Protein AF-A0A0N4WS20-F1 (afdb_monomer_lite)

pLDDT: mean 73.24, std 21.97, range [23.92, 96.31]

Structure (mmCIF, N/CA/C/O backbone):
data_AF-A0A0N4WS20-F1
#
_entry.id   AF-A0A0N4WS20-F1
#
loop_
_atom_site.group_PDB
_atom_site.id
_atom_site.type_symbol
_atom_site.label_atom_id
_atom_site.label_alt_id
_atom_site.label_comp_id
_atom_site.label_asym_id
_atom_site.label_entity_id
_atom_site.label_seq_id
_atom_site.pdbx_PDB_ins_code
_atom_site.Cartn_x
_atom_site.Cartn_y
_atom_site.Cartn_z
_atom_site.occupancy
_atom_site.B_iso_or_equiv
_atom_site.auth_seq_id
_atom_site.auth_comp_id
_atom_site.auth_asym_id
_atom_site.auth_atom_id
_atom_site.pdbx_PDB_model_num
ATOM 1 N N . MET A 1 1 ? 19.789 -35.373 -38.379 1.00 38.25 1 MET A N 1
ATOM 2 C CA . MET A 1 1 ? 19.058 -36.657 -38.327 1.00 38.25 1 MET A CA 1
ATOM 3 C C . MET A 1 1 ? 20.024 -37.765 -37.942 1.00 38.25 1 MET A C 1
ATOM 5 O O . MET A 1 1 ? 20.829 -38.121 -38.782 1.00 38.25 1 MET A O 1
ATOM 9 N N . VAL A 1 2 ? 19.951 -38.263 -36.707 1.00 24.88 2 VAL A N 1
ATOM 10 C CA . VAL A 1 2 ? 19.906 -39.689 -36.309 1.00 24.88 2 VAL A CA 1
ATOM 11 C C . VAL A 1 2 ? 19.306 -39.638 -34.902 1.00 24.88 2 VAL A C 1
ATOM 13 O O . VAL A 1 2 ? 19.795 -38.874 -34.073 1.00 24.88 2 VAL A O 1
ATOM 16 N N . GLY A 1 3 ? 18.206 -40.347 -34.656 1.00 26.19 3 GLY A N 1
ATOM 17 C CA . GLY A 1 3 ? 17.557 -40.384 -33.344 1.00 26.19 3 GLY A CA 1
ATOM 18 C C . GLY A 1 3 ? 17.841 -41.704 -32.637 1.00 26.19 3 GLY A C 1
ATOM 19 O O . GLY A 1 3 ? 17.814 -42.750 -33.279 1.00 26.19 3 GLY A O 1
ATOM 20 N N . ILE A 1 4 ? 18.078 -41.654 -31.327 1.00 24.42 4 ILE A N 1
ATOM 21 C CA . ILE A 1 4 ? 18.057 -42.823 -30.440 1.00 24.42 4 ILE A CA 1
ATOM 22 C C . ILE A 1 4 ? 17.282 -42.415 -29.186 1.00 24.42 4 ILE A C 1
ATOM 24 O O . ILE A 1 4 ? 17.625 -41.427 -28.542 1.00 24.42 4 ILE A O 1
ATOM 28 N N . SER A 1 5 ? 16.231 -43.166 -28.858 1.00 28.58 5 SER A N 1
ATOM 29 C CA . SER A 1 5 ? 15.348 -42.910 -27.716 1.00 28.58 5 SER A CA 1
ATOM 30 C C . SER A 1 5 ? 15.081 -44.198 -26.934 1.00 28.58 5 SER A C 1
ATOM 32 O O . SER A 1 5 ? 14.286 -45.027 -27.370 1.00 28.58 5 SER A O 1
ATOM 34 N N . VAL A 1 6 ? 15.726 -44.342 -25.775 1.00 29.81 6 VAL A N 1
ATOM 35 C CA . VAL A 1 6 ? 15.410 -45.285 -24.682 1.00 29.81 6 VAL A CA 1
ATOM 36 C C . VAL A 1 6 ? 15.977 -44.641 -23.404 1.00 29.81 6 VAL A C 1
ATOM 38 O O . VAL A 1 6 ? 17.094 -44.139 -23.454 1.00 29.81 6 VAL A O 1
ATOM 41 N N . GLY A 1 7 ? 15.316 -44.576 -22.249 1.00 24.58 7 GLY A N 1
ATOM 42 C CA . GLY A 1 7 ? 13.953 -44.960 -21.876 1.00 24.58 7 GLY A CA 1
ATOM 43 C C . GLY A 1 7 ? 13.550 -44.229 -20.580 1.00 24.58 7 GLY A C 1
ATOM 44 O O . GLY A 1 7 ? 14.371 -43.556 -19.960 1.00 24.58 7 GLY A O 1
ATOM 45 N N . SER A 1 8 ? 12.280 -44.315 -20.197 1.00 32.41 8 SER A N 1
ATOM 46 C CA . SER A 1 8 ? 11.666 -43.513 -19.129 1.00 32.41 8 SER A CA 1
ATOM 47 C C . SER A 1 8 ? 12.147 -43.840 -17.708 1.00 32.41 8 SER A C 1
ATOM 49 O O . SER A 1 8 ? 12.000 -44.974 -17.258 1.00 32.41 8 SER A O 1
ATOM 51 N N . HIS A 1 9 ? 12.547 -42.810 -16.958 1.00 27.16 9 HIS A N 1
ATOM 52 C CA . HIS A 1 9 ? 12.372 -42.756 -15.504 1.00 27.16 9 HIS A CA 1
ATOM 53 C C . HIS A 1 9 ? 11.698 -41.432 -15.130 1.00 27.16 9 HIS A C 1
ATOM 55 O O . HIS A 1 9 ? 12.204 -40.353 -15.436 1.00 27.16 9 HIS A O 1
ATOM 61 N N . GLU A 1 10 ? 10.532 -41.526 -14.498 1.00 30.84 10 GLU A N 1
ATOM 62 C CA . GLU A 1 10 ? 9.753 -40.382 -14.021 1.00 30.84 10 GLU A CA 1
ATOM 63 C C . GLU A 1 10 ? 10.404 -39.756 -12.773 1.00 30.84 10 GLU A C 1
ATOM 65 O O . GLU A 1 10 ? 10.998 -40.463 -11.959 1.00 30.84 10 GLU A O 1
ATOM 70 N N . GLY A 1 11 ? 10.254 -38.437 -12.586 1.00 34.50 11 GLY A N 1
ATOM 71 C CA . GLY A 1 11 ? 10.505 -37.788 -11.288 1.00 34.50 11 GLY A CA 1
ATOM 72 C C . GLY A 1 11 ? 11.688 -36.816 -11.172 1.00 34.50 11 GLY A C 1
ATOM 73 O O . GLY A 1 11 ? 11.999 -36.406 -10.056 1.00 34.50 11 GLY A O 1
ATOM 74 N N . VAL A 1 12 ? 12.331 -36.394 -12.268 1.00 30.30 12 VAL A N 1
ATOM 75 C CA . VAL A 1 12 ? 13.347 -35.318 -12.241 1.00 30.30 12 VAL A CA 1
ATOM 76 C C . VAL A 1 12 ? 12.816 -34.077 -12.971 1.00 30.30 12 VAL A C 1
ATOM 78 O O . VAL A 1 12 ? 12.386 -34.209 -14.116 1.00 30.30 12 VAL A O 1
ATOM 81 N N . PRO A 1 13 ? 12.856 -32.866 -12.376 1.00 30.58 13 PRO A N 1
ATOM 82 C CA . PRO A 1 13 ? 12.522 -31.635 -13.087 1.00 30.58 13 PRO A CA 1
ATOM 83 C C . PRO A 1 13 ? 13.637 -31.297 -14.085 1.00 30.58 13 PRO A C 1
ATOM 85 O O . PRO A 1 13 ? 14.606 -30.607 -13.765 1.00 30.58 13 PRO A O 1
ATOM 88 N N . THR A 1 14 ? 13.515 -31.802 -15.309 1.00 30.72 14 THR A N 1
ATOM 89 C CA . THR A 1 14 ? 14.422 -31.480 -16.414 1.00 30.72 14 THR A CA 1
ATOM 90 C C . THR A 1 14 ? 14.188 -30.048 -16.888 1.00 30.72 14 THR A C 1
ATOM 92 O O . THR A 1 14 ? 13.294 -29.789 -17.692 1.00 30.72 14 THR A O 1
ATOM 95 N N . LEU A 1 15 ? 15.021 -29.112 -16.415 1.00 40.31 15 LEU A N 1
ATOM 96 C CA . LEU A 1 15 ? 15.215 -27.836 -17.103 1.00 40.31 15 LEU A CA 1
ATOM 97 C C . LEU A 1 15 ? 15.806 -28.125 -18.490 1.00 40.31 15 LEU A C 1
ATOM 99 O O . LEU A 1 15 ? 16.997 -28.417 -18.607 1.00 40.31 15 LEU A O 1
ATOM 103 N N . GLU A 1 16 ? 15.007 -27.972 -19.546 1.00 34.22 16 GLU A N 1
ATOM 104 C CA . GLU A 1 16 ? 15.531 -27.803 -20.905 1.00 34.22 16 GLU A CA 1
ATOM 105 C C . GLU A 1 16 ? 16.150 -26.402 -21.064 1.00 34.22 16 GLU A C 1
ATOM 107 O O . GLU A 1 16 ? 15.658 -25.544 -21.798 1.00 34.22 16 GLU A O 1
ATOM 112 N N . LEU A 1 17 ? 17.270 -26.173 -20.371 1.00 46.91 17 LEU A N 1
ATOM 113 C CA . LEU A 1 17 ? 18.228 -25.136 -20.745 1.00 46.91 17 LEU A CA 1
ATOM 114 C C . LEU A 1 17 ? 18.746 -25.488 -22.140 1.00 46.91 17 LEU A C 1
ATOM 116 O O . LEU A 1 17 ? 19.526 -26.431 -22.304 1.00 46.91 17 LEU A O 1
ATOM 120 N N . LYS A 1 18 ? 18.304 -24.755 -23.166 1.00 48.56 18 LYS A N 1
ATOM 121 C CA . LYS A 1 18 ? 18.803 -24.975 -24.526 1.00 48.56 18 LYS A CA 1
ATOM 122 C C . LYS A 1 18 ? 20.292 -24.653 -24.519 1.00 48.56 18 LYS A C 1
ATOM 124 O O . LYS A 1 18 ? 20.705 -23.662 -23.930 1.00 48.56 18 LYS A O 1
ATOM 129 N N . TYR A 1 19 ? 21.114 -25.450 -25.202 1.00 40.75 19 TYR A N 1
ATOM 130 C CA . TYR A 1 19 ? 22.581 -25.294 -25.184 1.00 40.75 19 TYR A CA 1
ATOM 131 C C . TYR A 1 19 ? 23.067 -23.857 -25.491 1.00 40.75 19 TYR A C 1
ATOM 133 O O . TYR A 1 19 ? 24.086 -23.422 -24.962 1.00 40.75 19 TYR A O 1
ATOM 141 N N . ALA A 1 20 ? 22.314 -23.082 -26.281 1.00 41.94 20 ALA A N 1
ATOM 142 C CA . ALA A 1 20 ? 22.590 -21.667 -26.550 1.00 41.94 20 ALA A CA 1
ATOM 143 C C . ALA A 1 20 ? 22.478 -20.742 -25.314 1.00 41.94 20 ALA A C 1
ATOM 145 O O . ALA A 1 20 ? 23.129 -19.697 -25.275 1.00 41.94 20 ALA A O 1
ATOM 146 N N . ASP A 1 21 ? 21.672 -21.102 -24.312 1.00 47.16 21 ASP A N 1
ATOM 147 C CA . ASP A 1 21 ? 21.506 -20.396 -23.027 1.00 47.16 21 ASP A CA 1
ATOM 148 C C . ASP A 1 21 ? 22.698 -20.610 -22.085 1.00 47.16 21 ASP A C 1
ATOM 150 O O . ASP A 1 21 ? 22.936 -19.799 -21.195 1.00 47.16 21 ASP A O 1
ATOM 154 N N . VAL A 1 22 ? 23.494 -21.655 -22.332 1.00 47.50 22 VAL A N 1
ATOM 155 C CA . VAL A 1 22 ? 24.714 -21.980 -21.578 1.00 47.50 22 VAL A CA 1
ATOM 156 C C . VAL A 1 22 ? 25.962 -21.318 -22.187 1.00 47.50 22 VAL A C 1
ATOM 158 O O . VAL A 1 22 ? 26.940 -21.084 -21.482 1.00 47.50 22 VAL A O 1
ATOM 161 N N . LEU A 1 23 ? 25.942 -20.989 -23.486 1.00 47.75 23 LEU A N 1
ATOM 162 C CA . LEU A 1 23 ? 27.118 -20.502 -24.229 1.00 47.75 23 LEU A CA 1
ATOM 163 C C . LEU A 1 23 ? 27.435 -19.006 -24.053 1.00 47.75 23 LEU A C 1
ATOM 165 O O . LEU A 1 23 ? 28.566 -18.602 -24.310 1.00 47.75 23 LEU A O 1
ATOM 169 N N . ILE A 1 24 ? 26.474 -18.182 -23.627 1.00 58.72 24 ILE A N 1
ATOM 170 C CA . ILE A 1 24 ? 26.682 -16.744 -23.392 1.00 58.72 24 ILE A CA 1
ATOM 171 C C . ILE A 1 24 ? 26.635 -16.496 -21.886 1.00 58.72 24 ILE A C 1
ATOM 173 O O . ILE A 1 24 ? 25.563 -16.436 -21.286 1.00 58.72 24 ILE A O 1
ATOM 177 N N . SER A 1 25 ? 27.807 -16.357 -21.269 1.00 71.00 25 SER A N 1
ATOM 178 C CA . SER A 1 25 ? 27.919 -16.081 -19.839 1.00 71.00 25 SER A CA 1
ATOM 179 C C . SER A 1 25 ? 27.576 -14.624 -19.508 1.00 71.00 25 SER A C 1
ATOM 181 O O . SER A 1 25 ? 27.662 -13.719 -20.346 1.00 71.00 25 SER A O 1
ATOM 183 N N . GLY A 1 26 ? 27.270 -14.363 -18.233 1.00 72.69 26 GLY A N 1
ATOM 184 C CA . GLY A 1 26 ? 27.059 -12.997 -17.747 1.00 72.69 26 GLY A CA 1
ATOM 185 C C . GLY A 1 26 ? 28.274 -12.080 -17.956 1.00 72.69 26 GLY A C 1
ATOM 186 O O . GLY A 1 26 ? 28.104 -10.869 -18.090 1.00 72.69 26 GLY A O 1
ATOM 187 N N . SER A 1 27 ? 29.495 -12.630 -18.033 1.00 79.75 27 SER A N 1
ATOM 188 C CA . SER A 1 27 ? 30.703 -11.852 -18.336 1.00 79.75 27 SER A CA 1
ATOM 189 C C . SER A 1 27 ? 30.750 -11.383 -19.790 1.00 79.75 27 SER A C 1
ATOM 191 O O . SER A 1 27 ? 31.113 -10.236 -20.021 1.00 79.75 27 SER A O 1
ATOM 193 N N . THR A 1 28 ? 30.327 -12.206 -20.756 1.00 83.44 28 THR A N 1
ATOM 194 C CA . THR A 1 28 ? 30.257 -11.802 -22.172 1.00 83.44 28 THR A CA 1
ATOM 195 C C . THR A 1 28 ? 29.242 -10.679 -22.376 1.00 83.44 28 THR A C 1
ATOM 197 O O . THR A 1 28 ? 29.550 -9.690 -23.032 1.00 83.44 28 THR A O 1
ATOM 200 N N . LEU A 1 29 ? 28.062 -10.771 -21.751 1.00 85.88 29 LEU A N 1
ATOM 201 C CA . LEU A 1 29 ? 27.061 -9.695 -21.802 1.00 85.88 29 LEU A CA 1
ATOM 202 C C . LEU A 1 29 ? 27.553 -8.418 -21.110 1.00 85.88 29 LEU A C 1
ATOM 204 O O . LEU A 1 29 ? 27.358 -7.329 -21.640 1.00 85.88 29 LEU A O 1
ATOM 208 N N . THR A 1 30 ? 28.252 -8.546 -19.975 1.00 85.69 30 THR A N 1
ATOM 209 C CA . THR A 1 30 ? 28.906 -7.401 -19.319 1.00 85.69 30 THR A CA 1
ATOM 210 C C . THR A 1 30 ? 29.901 -6.729 -20.263 1.00 85.69 30 THR A C 1
ATOM 212 O O . THR A 1 30 ? 29.850 -5.516 -20.411 1.00 85.69 30 THR A O 1
ATOM 215 N N . GLN A 1 31 ? 30.761 -7.506 -20.928 1.00 86.31 31 GLN A N 1
ATOM 216 C CA . GLN A 1 31 ? 31.785 -6.991 -21.835 1.00 86.31 31 GLN A CA 1
ATOM 217 C C . GLN A 1 31 ? 31.180 -6.322 -23.078 1.00 86.31 31 GLN A C 1
ATOM 219 O O . GLN A 1 31 ? 31.711 -5.317 -23.538 1.00 86.31 31 GLN A O 1
ATOM 224 N N . ILE A 1 32 ? 30.065 -6.830 -23.614 1.00 85.75 32 ILE A N 1
ATOM 225 C CA . ILE A 1 32 ? 29.346 -6.151 -24.703 1.00 85.75 32 ILE A CA 1
ATOM 226 C C . ILE A 1 32 ? 28.851 -4.784 -24.217 1.00 85.75 32 ILE A C 1
ATOM 228 O O . ILE A 1 32 ? 29.225 -3.770 -24.801 1.00 85.75 32 ILE A O 1
ATOM 232 N N . LEU A 1 33 ? 28.102 -4.734 -23.107 1.00 86.56 33 LEU A N 1
ATOM 233 C CA . LEU A 1 33 ? 27.583 -3.467 -22.579 1.00 86.56 33 LEU A CA 1
ATOM 234 C C . LEU A 1 33 ? 28.698 -2.485 -22.179 1.00 86.56 33 LEU A C 1
ATOM 236 O O . LEU A 1 33 ? 28.548 -1.284 -22.378 1.00 86.56 33 LEU A O 1
ATOM 240 N N . GLU A 1 34 ? 29.821 -2.976 -21.658 1.00 86.50 34 GLU A N 1
ATOM 241 C CA . GLU A 1 34 ? 30.997 -2.170 -21.310 1.00 86.50 34 GLU A CA 1
ATOM 242 C C . GLU A 1 34 ? 31.633 -1.480 -22.523 1.00 86.50 34 GLU A C 1
ATOM 244 O O . GLU A 1 34 ? 32.141 -0.373 -22.381 1.00 86.50 34 GLU A O 1
ATOM 249 N N . ASN A 1 35 ? 31.557 -2.082 -23.713 1.00 84.44 35 ASN A N 1
ATOM 250 C CA . ASN A 1 35 ? 32.101 -1.501 -24.943 1.00 84.44 35 ASN A CA 1
ATOM 251 C C . ASN A 1 35 ? 31.076 -0.686 -25.754 1.00 84.44 35 ASN A C 1
ATOM 253 O O . ASN A 1 35 ? 31.483 0.095 -26.611 1.00 84.44 35 ASN A O 1
ATOM 257 N N . THR A 1 36 ? 29.767 -0.847 -25.509 1.00 83.00 36 THR A N 1
ATOM 258 C CA . THR A 1 36 ? 28.707 -0.151 -26.271 1.00 83.00 36 THR A CA 1
ATOM 259 C C . THR A 1 36 ? 27.981 0.948 -25.499 1.00 83.00 36 THR A C 1
ATOM 261 O O . THR A 1 36 ? 27.440 1.852 -26.128 1.00 83.00 36 THR A O 1
ATOM 264 N N . VAL A 1 37 ? 27.892 0.861 -24.165 1.00 80.12 37 VAL A N 1
ATOM 265 C CA . VAL A 1 37 ? 27.112 1.811 -23.351 1.00 80.12 37 VAL A CA 1
ATOM 266 C C . VAL A 1 37 ? 27.878 3.100 -23.026 1.00 80.12 37 VAL A C 1
ATOM 268 O O . VAL A 1 37 ? 27.270 4.146 -23.239 1.00 80.12 37 VAL A O 1
ATOM 271 N N . PRO A 1 38 ? 29.134 3.087 -22.520 1.00 80.81 38 PRO A N 1
ATOM 272 C CA . PRO A 1 38 ? 29.803 4.286 -21.995 1.00 80.81 38 PRO A CA 1
ATOM 273 C C . PRO A 1 38 ? 29.983 5.443 -22.988 1.00 80.81 38 PRO A C 1
ATOM 275 O O . PRO A 1 38 ? 29.922 5.252 -24.200 1.00 80.81 38 PRO A O 1
ATOM 278 N N . GLN A 1 39 ? 30.250 6.652 -22.482 1.00 71.69 39 GLN A N 1
ATOM 279 C CA . GLN A 1 39 ? 30.560 7.827 -23.318 1.00 71.69 39 GLN A CA 1
ATOM 280 C C . GLN A 1 39 ? 31.809 7.632 -24.187 1.00 71.69 39 GLN A C 1
ATOM 282 O O . GLN A 1 39 ? 31.891 8.185 -25.280 1.00 71.69 39 GLN A O 1
ATOM 287 N N . GLU A 1 40 ? 32.756 6.829 -23.711 1.00 69.44 40 GLU A N 1
ATOM 288 C CA . GLU A 1 40 ? 34.014 6.495 -24.375 1.00 69.44 40 GLU A CA 1
ATOM 289 C C . GLU A 1 40 ? 33.867 5.375 -25.425 1.00 69.44 40 GLU A C 1
ATOM 291 O O . GLU A 1 40 ? 34.844 5.031 -26.095 1.00 69.44 40 GLU A O 1
ATOM 296 N N . ALA A 1 41 ? 32.666 4.800 -25.586 1.00 63.94 41 ALA A N 1
ATOM 297 C CA . ALA A 1 41 ? 32.373 3.828 -26.637 1.00 63.94 41 ALA A CA 1
ATOM 298 C C . ALA A 1 41 ? 32.609 4.439 -28.031 1.00 63.94 41 ALA A C 1
ATOM 300 O O . ALA A 1 41 ? 32.331 5.615 -28.270 1.00 63.94 41 ALA A O 1
ATOM 301 N N . SER A 1 42 ? 33.131 3.636 -28.964 1.00 54.88 42 SER A N 1
ATOM 302 C CA . SER A 1 42 ? 33.729 4.119 -30.218 1.00 54.88 42 SER A CA 1
ATOM 303 C C . SER A 1 42 ? 32.834 5.093 -31.000 1.00 54.88 42 SER A C 1
ATOM 305 O O . SER A 1 42 ? 31.781 4.704 -31.509 1.00 54.88 42 SER A O 1
ATOM 307 N N . SER A 1 43 ? 33.308 6.326 -31.192 1.00 52.56 43 SER A N 1
ATOM 308 C CA . SER A 1 43 ? 32.625 7.427 -31.893 1.00 52.56 43 SER A CA 1
ATOM 309 C C . SER A 1 43 ? 32.568 7.286 -33.426 1.00 52.56 43 SER A C 1
ATOM 311 O O . SER A 1 43 ? 32.426 8.272 -34.146 1.00 52.56 43 SER A O 1
ATOM 313 N N . ILE A 1 44 ? 32.688 6.065 -33.949 1.00 58.81 44 ILE A N 1
ATOM 314 C CA . ILE A 1 44 ? 32.636 5.788 -35.386 1.00 58.81 44 ILE A CA 1
ATOM 315 C C . ILE A 1 44 ? 31.164 5.736 -35.804 1.00 58.81 44 ILE A C 1
ATOM 317 O O . ILE A 1 44 ? 30.496 4.726 -35.591 1.00 58.81 44 ILE A O 1
ATOM 321 N N . GLU A 1 45 ? 30.668 6.809 -36.425 1.00 56.66 45 GLU A N 1
ATOM 322 C CA . GLU A 1 45 ? 29.267 6.941 -36.870 1.00 56.66 45 GLU A CA 1
ATOM 323 C C . GLU A 1 45 ? 28.796 5.748 -37.723 1.00 56.66 45 GLU A C 1
ATOM 325 O O . GLU A 1 45 ? 27.673 5.275 -37.561 1.00 56.66 45 GLU A O 1
ATOM 330 N N . VAL A 1 46 ? 29.687 5.186 -38.549 1.00 59.09 46 VAL A N 1
ATOM 331 C CA . VAL A 1 46 ? 29.438 4.013 -39.413 1.00 59.09 46 VAL A CA 1
ATOM 332 C C . VAL A 1 46 ? 29.106 2.734 -38.623 1.00 59.09 46 VAL A C 1
ATOM 334 O O . VAL A 1 46 ? 28.456 1.838 -39.150 1.00 59.09 46 VAL A O 1
ATOM 337 N N . LEU A 1 47 ? 29.519 2.632 -37.354 1.00 63.59 47 LEU A N 1
ATOM 338 C CA . LEU A 1 47 ? 29.197 1.496 -36.480 1.00 63.59 47 LEU A CA 1
ATOM 339 C C . LEU A 1 47 ? 27.976 1.752 -35.585 1.00 63.59 47 LEU A C 1
ATOM 341 O O . LEU A 1 47 ? 27.614 0.875 -34.806 1.00 63.59 47 LEU A O 1
ATOM 345 N N . SER A 1 48 ? 27.328 2.918 -35.669 1.00 66.56 48 SER A N 1
ATOM 346 C CA . SER A 1 48 ? 26.196 3.264 -34.795 1.00 66.56 48 SER A CA 1
ATOM 347 C C . SER A 1 48 ? 25.001 2.313 -34.949 1.00 66.56 48 SER A C 1
ATOM 349 O O . SER A 1 48 ? 24.434 1.896 -33.940 1.00 66.56 48 SER A O 1
ATOM 351 N N . GLU A 1 49 ? 24.669 1.899 -36.175 1.00 70.19 49 GLU A N 1
ATOM 352 C CA . GLU A 1 49 ? 23.599 0.930 -36.457 1.00 70.19 49 GLU A CA 1
ATOM 353 C C . GLU A 1 49 ? 23.944 -0.470 -35.923 1.00 70.19 49 GLU A C 1
ATOM 355 O O . GLU A 1 49 ? 23.158 -1.067 -35.190 1.00 70.19 49 GLU A O 1
ATOM 360 N N . VAL A 1 50 ? 25.165 -0.954 -36.180 1.00 76.94 50 VAL A N 1
ATOM 361 C CA . VAL A 1 50 ? 25.650 -2.255 -35.677 1.00 76.94 50 VAL A CA 1
ATOM 362 C C . VAL A 1 50 ? 25.701 -2.275 -34.145 1.00 76.94 50 VAL A C 1
ATOM 364 O O . VAL A 1 50 ? 25.299 -3.254 -33.518 1.00 76.94 50 VAL A O 1
ATOM 367 N N . ASN A 1 51 ? 26.140 -1.177 -33.523 1.00 78.88 51 ASN A N 1
ATOM 368 C CA . ASN A 1 51 ? 26.144 -1.015 -32.070 1.00 78.88 51 ASN A CA 1
ATOM 369 C C . ASN A 1 51 ? 24.720 -0.924 -31.498 1.00 78.88 51 ASN A C 1
ATOM 371 O O . ASN A 1 51 ? 24.490 -1.421 -30.397 1.00 78.88 51 ASN A O 1
ATOM 375 N N . CYS A 1 52 ? 23.758 -0.344 -32.227 1.00 80.12 52 CYS A N 1
ATOM 376 C CA . CYS A 1 52 ? 22.341 -0.377 -31.860 1.00 80.12 52 CYS A CA 1
ATOM 377 C C . CYS A 1 52 ? 21.802 -1.812 -31.851 1.00 80.12 52 CYS A C 1
ATOM 379 O O . CYS A 1 52 ? 21.268 -2.243 -30.830 1.00 80.12 52 CYS A O 1
ATOM 381 N N . GLU A 1 53 ? 21.968 -2.558 -32.947 1.00 84.56 53 GLU A N 1
ATOM 382 C CA . GLU A 1 53 ? 21.472 -3.936 -33.066 1.00 84.56 53 GLU A CA 1
ATOM 383 C C . GLU A 1 53 ? 22.122 -4.875 -32.043 1.00 84.56 53 GLU A C 1
ATOM 385 O O . GLU A 1 53 ? 21.426 -5.648 -31.379 1.00 84.56 53 GLU A O 1
ATOM 390 N N . LEU A 1 54 ? 23.443 -4.774 -31.854 1.00 86.50 54 LEU A N 1
ATOM 391 C CA . LEU A 1 54 ? 24.181 -5.561 -30.865 1.00 86.50 54 LEU A CA 1
ATOM 392 C C . LEU A 1 54 ? 23.721 -5.259 -29.432 1.00 86.50 54 LEU A C 1
ATOM 394 O O . LEU A 1 54 ? 23.583 -6.180 -28.624 1.00 86.50 54 LEU A O 1
ATOM 398 N N . LEU A 1 55 ? 23.463 -3.987 -29.114 1.00 87.00 55 LEU A N 1
ATOM 399 C CA . LEU A 1 55 ? 22.982 -3.565 -27.799 1.00 87.00 55 LEU A CA 1
ATOM 400 C C . LEU A 1 55 ? 21.545 -4.032 -27.543 1.00 87.00 55 LEU A C 1
ATOM 402 O O . LEU A 1 55 ? 21.261 -4.560 -26.468 1.00 87.00 55 LEU A O 1
ATOM 406 N N . ASP A 1 56 ? 20.653 -3.900 -28.524 1.00 88.62 56 ASP A N 1
ATOM 407 C CA . ASP A 1 56 ? 19.269 -4.361 -28.402 1.00 88.62 56 ASP A CA 1
ATOM 408 C C . ASP A 1 56 ? 19.198 -5.898 -28.297 1.00 88.62 56 ASP A C 1
ATOM 410 O O . ASP A 1 56 ? 18.484 -6.423 -27.440 1.00 88.62 56 ASP A O 1
ATOM 414 N N . TRP A 1 57 ? 20.031 -6.632 -29.047 1.00 90.38 57 TRP A N 1
ATOM 415 C CA . TRP A 1 57 ? 20.210 -8.079 -28.872 1.00 90.38 57 TRP A CA 1
ATOM 416 C C . TRP A 1 57 ? 20.758 -8.440 -27.483 1.00 90.38 57 TRP A C 1
ATOM 418 O O . TRP A 1 57 ? 20.258 -9.369 -26.842 1.00 90.38 57 TRP A O 1
ATOM 428 N N . ALA A 1 58 ? 21.755 -7.707 -26.978 1.00 88.94 58 ALA A N 1
ATOM 429 C CA . ALA A 1 58 ? 22.339 -7.957 -25.660 1.00 88.94 58 ALA A CA 1
ATOM 430 C C . ALA A 1 58 ? 21.335 -7.691 -24.525 1.00 88.94 58 ALA A C 1
ATOM 432 O O . ALA A 1 58 ? 21.300 -8.446 -23.549 1.00 88.94 58 ALA A O 1
ATOM 433 N N . ILE A 1 59 ? 20.486 -6.667 -24.656 1.00 91.06 59 ILE A N 1
ATOM 434 C CA . ILE A 1 59 ? 19.393 -6.372 -23.719 1.00 91.06 59 ILE A CA 1
ATOM 435 C C . ILE A 1 59 ? 18.347 -7.490 -23.744 1.00 91.06 59 ILE A C 1
ATOM 437 O O . ILE A 1 59 ? 18.013 -8.022 -22.683 1.00 91.06 59 ILE A O 1
ATOM 441 N N . ASP A 1 60 ? 17.882 -7.902 -24.926 1.00 89.25 60 ASP A N 1
ATOM 442 C CA . ASP A 1 60 ? 16.917 -8.999 -25.085 1.00 89.25 60 ASP A CA 1
ATOM 443 C C . ASP A 1 60 ? 17.456 -10.308 -24.497 1.00 89.25 60 ASP A C 1
ATOM 445 O O . ASP A 1 60 ? 16.757 -11.015 -23.760 1.00 89.25 60 ASP A O 1
ATOM 449 N N . ARG A 1 61 ? 18.738 -10.600 -24.749 1.00 86.38 61 ARG A N 1
ATOM 450 C CA . ARG A 1 61 ? 19.409 -11.781 -24.210 1.00 86.38 61 ARG A CA 1
ATOM 451 C C . ARG A 1 61 ? 19.542 -11.723 -22.693 1.00 86.38 61 ARG A C 1
ATOM 453 O O . ARG A 1 61 ? 19.281 -12.721 -22.018 1.00 86.38 61 ARG A O 1
ATOM 460 N N . THR A 1 62 ? 19.893 -10.558 -22.155 1.00 88.19 62 THR A N 1
ATOM 461 C CA . THR A 1 62 ? 19.999 -10.343 -20.708 1.00 88.19 62 THR A CA 1
ATOM 462 C C . THR A 1 62 ? 18.639 -10.459 -20.025 1.00 88.19 62 THR A C 1
ATOM 464 O O . THR A 1 62 ?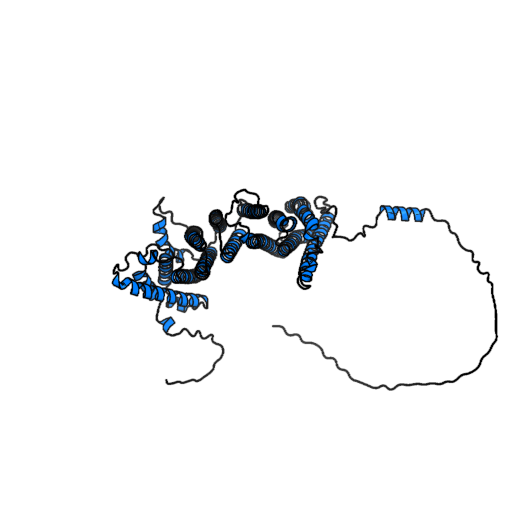 18.551 -11.068 -18.959 1.00 88.19 62 THR A O 1
ATOM 467 N N . LEU A 1 63 ? 17.563 -9.956 -20.641 1.00 89.38 63 LEU A N 1
ATOM 468 C CA . LEU A 1 63 ? 16.204 -10.099 -20.120 1.00 89.38 63 LEU A CA 1
ATOM 469 C C . LEU A 1 63 ? 15.809 -11.576 -20.006 1.00 89.38 63 LEU A C 1
ATOM 471 O O . LEU A 1 63 ? 15.454 -12.006 -18.908 1.00 89.38 63 LEU A O 1
ATOM 475 N N . ALA A 1 64 ? 15.948 -12.354 -21.084 1.00 84.94 64 ALA A N 1
ATOM 476 C CA . ALA A 1 64 ? 15.604 -13.778 -21.100 1.00 84.94 64 ALA A CA 1
ATOM 477 C C . ALA A 1 64 ? 16.377 -14.584 -20.038 1.00 84.94 64 ALA A C 1
ATOM 479 O O . ALA A 1 64 ? 15.780 -15.321 -19.251 1.00 84.94 64 ALA A O 1
ATOM 480 N N . LEU A 1 65 ? 17.698 -14.390 -19.944 1.00 80.94 65 LEU A N 1
ATOM 481 C CA . LEU A 1 65 ? 18.514 -15.052 -18.919 1.00 80.94 65 LEU A CA 1
ATOM 482 C C . LEU A 1 65 ? 18.129 -14.589 -17.502 1.00 80.94 65 LEU A C 1
ATOM 484 O O . LEU A 1 65 ? 18.032 -15.409 -16.592 1.00 80.94 65 LEU A O 1
ATOM 488 N N . SER A 1 66 ? 17.844 -13.297 -17.302 1.00 85.62 66 SER A N 1
ATOM 489 C CA . SER A 1 66 ? 17.442 -12.760 -15.993 1.00 85.62 66 SER A CA 1
ATOM 490 C C . SER A 1 66 ? 16.089 -13.283 -15.499 1.00 85.62 66 SER A C 1
ATOM 492 O O . SER A 1 66 ? 15.892 -13.381 -14.290 1.00 85.62 66 SER A O 1
ATOM 494 N N . GLN A 1 67 ? 15.171 -13.631 -16.408 1.00 84.69 67 GLN A N 1
ATOM 495 C CA . GLN A 1 67 ? 13.901 -14.281 -16.074 1.00 84.69 67 GLN A CA 1
ATOM 496 C C . GLN A 1 67 ? 14.161 -15.715 -15.589 1.00 84.69 67 GLN A C 1
ATOM 498 O O . GLN A 1 67 ? 13.776 -16.057 -14.472 1.00 84.69 67 GLN A O 1
ATOM 503 N N . SER A 1 68 ? 14.967 -16.488 -16.330 1.00 78.12 68 SER A N 1
ATOM 504 C CA . SER A 1 68 ? 15.378 -17.843 -15.928 1.00 78.12 68 SER A CA 1
ATOM 505 C C . SER A 1 68 ? 16.111 -17.899 -14.575 1.00 78.12 68 SER A C 1
ATOM 507 O O . SER A 1 68 ? 16.054 -18.926 -13.899 1.00 78.12 68 SER A O 1
ATOM 509 N N . LEU A 1 69 ? 16.781 -16.819 -14.143 1.00 76.06 69 LEU A N 1
ATOM 510 C CA . LEU A 1 69 ? 17.383 -16.724 -12.801 1.00 76.06 69 LEU A CA 1
ATOM 511 C C . LEU A 1 69 ? 16.354 -16.642 -11.659 1.00 76.06 69 LEU A C 1
ATOM 513 O O . LEU A 1 69 ? 16.710 -16.919 -10.511 1.00 76.06 69 LEU A O 1
ATOM 517 N N . LEU A 1 70 ? 15.120 -16.211 -11.942 1.00 77.69 70 LEU A N 1
ATOM 518 C CA . LEU A 1 70 ? 14.043 -16.091 -10.956 1.00 77.69 70 LEU A CA 1
ATOM 519 C C . LEU A 1 70 ? 13.169 -17.347 -10.882 1.00 77.69 70 LEU A C 1
ATOM 521 O O . LEU A 1 70 ? 12.692 -17.667 -9.795 1.00 77.69 70 LEU A O 1
ATOM 525 N N . ASP A 1 71 ? 13.001 -18.059 -11.999 1.00 71.88 71 ASP A N 1
ATOM 526 C CA . ASP A 1 71 ? 12.134 -19.243 -12.089 1.00 71.88 71 ASP A CA 1
ATOM 527 C C . ASP A 1 71 ? 12.7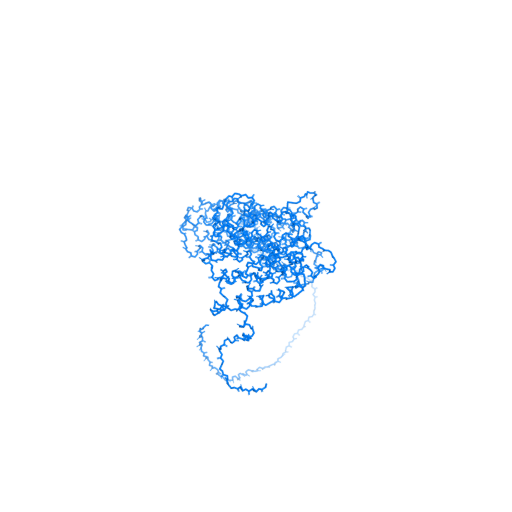29 -20.488 -11.399 1.00 71.88 71 ASP A C 1
ATOM 529 O O . ASP A 1 71 ? 12.004 -21.418 -11.049 1.00 71.88 71 ASP A O 1
ATOM 533 N N . GLY A 1 72 ? 14.040 -20.494 -11.124 1.00 59.19 72 GLY A N 1
ATOM 534 C CA . GLY A 1 72 ? 14.689 -21.526 -10.316 1.00 59.19 72 GLY A CA 1
ATOM 535 C C . GLY A 1 72 ? 16.050 -21.095 -9.766 1.00 59.19 72 GLY A C 1
ATOM 536 O O . GLY A 1 72 ? 16.966 -20.751 -10.517 1.00 59.19 72 GLY A O 1
ATOM 537 N N . PHE A 1 73 ? 16.229 -21.159 -8.441 1.00 56.00 73 PHE A N 1
ATOM 538 C CA . PHE A 1 73 ? 17.537 -20.926 -7.821 1.00 56.00 73 PHE A CA 1
ATOM 539 C C . PHE A 1 73 ? 18.448 -22.142 -8.037 1.00 56.00 73 PHE A C 1
ATOM 541 O O . PHE A 1 73 ? 18.501 -23.046 -7.206 1.00 56.00 73 PHE A O 1
ATOM 548 N N . HIS A 1 74 ? 19.187 -22.163 -9.148 1.00 55.88 74 HIS A N 1
ATOM 549 C CA . HIS A 1 74 ? 20.201 -23.186 -9.385 1.00 55.88 74 HIS A CA 1
ATOM 550 C C . HIS A 1 74 ? 21.585 -22.718 -8.893 1.00 55.88 74 HIS A C 1
ATOM 552 O O . HIS A 1 74 ? 22.087 -21.699 -9.381 1.00 55.88 74 HIS A O 1
ATOM 558 N N . PRO A 1 75 ? 22.267 -23.448 -7.985 1.00 51.19 75 PRO A N 1
ATOM 559 C CA . PRO A 1 75 ? 23.606 -23.080 -7.511 1.00 51.19 75 PRO A CA 1
ATOM 560 C C . PRO A 1 75 ? 24.655 -22.925 -8.626 1.00 51.19 75 PRO A C 1
ATOM 562 O O . PRO A 1 75 ? 25.584 -22.135 -8.479 1.00 51.19 75 PRO A O 1
ATOM 565 N N . LEU A 1 76 ? 24.489 -23.606 -9.770 1.00 48.88 76 LEU A N 1
ATOM 566 C CA . LEU A 1 76 ? 25.395 -23.466 -10.924 1.00 48.88 76 LEU A CA 1
ATOM 567 C C . LEU A 1 76 ? 25.199 -22.167 -11.730 1.00 48.88 76 LEU A C 1
ATOM 569 O O . LEU A 1 76 ? 26.151 -21.726 -12.372 1.00 48.88 76 LEU A O 1
ATOM 573 N N . HIS A 1 77 ? 24.045 -21.483 -11.644 1.00 57.34 77 HIS A N 1
ATOM 574 C CA . HIS A 1 77 ? 23.882 -20.141 -12.243 1.00 57.34 77 HIS A CA 1
ATOM 575 C C . HIS A 1 77 ? 24.933 -19.155 -11.702 1.00 57.34 77 HIS A C 1
ATOM 577 O O . HIS A 1 77 ? 25.338 -18.214 -12.371 1.00 57.34 77 HIS A O 1
ATOM 583 N N . LEU A 1 78 ? 25.410 -19.414 -10.486 1.00 52.25 78 LEU A N 1
ATOM 584 C CA . LEU A 1 78 ? 26.406 -18.647 -9.748 1.00 52.25 78 LEU A CA 1
ATOM 585 C C . LEU A 1 78 ? 27.844 -18.869 -10.265 1.00 52.25 78 LEU A C 1
ATOM 587 O O . LEU A 1 78 ? 28.692 -17.998 -10.078 1.00 52.25 78 LEU A O 1
ATOM 591 N N . MET A 1 79 ? 28.109 -20.011 -10.916 1.00 46.72 79 MET A N 1
ATOM 592 C CA . MET A 1 79 ? 29.383 -20.309 -11.590 1.00 46.72 79 MET A CA 1
ATOM 593 C C . MET A 1 79 ? 29.411 -19.787 -13.033 1.00 46.72 79 MET A C 1
ATOM 595 O O . MET A 1 79 ? 30.475 -19.423 -13.522 1.00 46.72 79 MET A O 1
ATOM 599 N N . LEU A 1 80 ? 28.251 -19.708 -13.695 1.00 50.00 80 LEU A N 1
ATOM 600 C CA . LEU A 1 80 ? 28.106 -19.178 -15.060 1.00 50.00 80 LEU A CA 1
ATOM 601 C C . LEU A 1 80 ? 27.922 -17.646 -15.095 1.00 50.00 80 LEU A C 1
ATOM 603 O O . LEU A 1 80 ? 28.320 -16.987 -16.056 1.00 50.00 80 LEU A O 1
ATOM 607 N N . CYS A 1 81 ? 27.373 -17.063 -14.025 1.00 64.38 81 CYS A N 1
ATOM 608 C CA . CYS A 1 81 ? 27.188 -15.623 -13.848 1.00 64.38 81 CYS A CA 1
ATOM 609 C C . CYS A 1 81 ? 27.824 -15.158 -12.528 1.00 64.38 81 CYS A C 1
ATOM 611 O O . CYS A 1 81 ? 27.180 -15.095 -11.474 1.00 64.38 81 CYS A O 1
ATOM 613 N N . GLY A 1 82 ? 29.113 -14.811 -12.595 1.00 73.25 82 GLY A N 1
ATOM 614 C CA . GLY A 1 82 ? 29.875 -14.286 -11.462 1.00 73.25 82 GLY A CA 1
ATOM 615 C C . GLY A 1 82 ? 29.221 -13.047 -10.839 1.00 73.25 82 GLY A C 1
ATOM 616 O O . GLY A 1 82 ? 28.620 -12.221 -11.523 1.00 73.25 82 GLY A O 1
ATOM 617 N N . THR A 1 83 ? 29.339 -12.891 -9.517 1.00 79.19 83 THR A N 1
ATOM 618 C CA . THR A 1 83 ? 28.648 -11.794 -8.802 1.00 79.19 83 THR A CA 1
ATOM 619 C C . THR A 1 83 ? 29.154 -10.412 -9.223 1.00 79.19 83 THR A C 1
ATOM 621 O O . THR A 1 83 ? 28.356 -9.487 -9.313 1.00 79.19 83 THR A O 1
ATOM 624 N N . SER A 1 84 ? 30.444 -10.285 -9.543 1.00 82.50 84 SER A N 1
ATOM 625 C CA . SER A 1 84 ? 31.024 -9.083 -10.154 1.00 82.50 84 SER A CA 1
ATOM 626 C C . SER A 1 84 ? 30.397 -8.773 -11.514 1.00 82.50 84 SER A C 1
ATOM 628 O O . SER A 1 84 ? 29.957 -7.649 -11.724 1.00 82.50 84 SER A O 1
ATOM 630 N N . SER A 1 85 ? 30.270 -9.767 -12.399 1.00 83.69 85 SER A N 1
ATOM 631 C CA . SER A 1 85 ? 29.602 -9.611 -13.698 1.00 83.69 85 SER A CA 1
ATOM 632 C C . SER A 1 85 ? 28.150 -9.169 -13.528 1.00 83.69 85 SER A C 1
ATOM 634 O O . SER A 1 85 ? 27.743 -8.196 -14.140 1.00 83.69 85 SER A O 1
ATOM 636 N N . MET A 1 86 ? 27.383 -9.795 -12.629 1.00 85.06 86 MET A N 1
ATOM 637 C CA . MET A 1 86 ? 25.993 -9.394 -12.356 1.00 85.06 86 MET A CA 1
ATOM 638 C C . MET A 1 86 ? 25.876 -7.964 -11.806 1.00 85.06 86 MET A C 1
ATOM 640 O O . MET A 1 86 ? 24.910 -7.269 -12.111 1.00 85.06 86 MET A O 1
ATOM 644 N N . ILE A 1 87 ? 26.853 -7.519 -11.011 1.00 87.75 87 ILE A N 1
ATOM 645 C CA . ILE A 1 87 ? 26.930 -6.145 -10.503 1.00 87.75 87 ILE A CA 1
ATOM 646 C C . ILE A 1 87 ? 27.202 -5.162 -11.647 1.00 87.75 87 ILE A C 1
ATOM 648 O O . ILE A 1 87 ? 26.436 -4.218 -11.820 1.00 87.75 87 ILE A O 1
ATOM 652 N N . SER A 1 88 ? 28.240 -5.404 -12.451 1.00 88.12 88 SER A N 1
ATOM 653 C CA . SER A 1 88 ? 28.599 -4.546 -13.587 1.00 88.12 88 SER A CA 1
ATOM 654 C C . SER A 1 88 ? 27.493 -4.501 -14.643 1.00 88.12 88 SER A C 1
ATOM 656 O O . SER A 1 88 ? 27.130 -3.423 -15.103 1.00 88.12 88 SER A O 1
ATOM 658 N N . LEU A 1 89 ? 26.899 -5.652 -14.973 1.00 89.06 89 LEU A N 1
ATOM 659 C CA . LEU A 1 89 ? 25.749 -5.782 -15.869 1.00 89.06 89 LEU A CA 1
ATOM 660 C C . LEU A 1 89 ? 24.569 -4.930 -15.380 1.00 89.06 89 LEU A C 1
ATOM 662 O O . LEU A 1 89 ? 23.999 -4.171 -16.158 1.00 89.06 89 LEU A O 1
ATOM 666 N N . ALA A 1 90 ? 24.241 -4.985 -14.083 1.00 90.62 90 ALA A N 1
ATOM 667 C CA . ALA A 1 90 ? 23.207 -4.134 -13.499 1.00 90.62 90 ALA A CA 1
ATOM 668 C C . ALA A 1 90 ? 23.559 -2.636 -13.569 1.00 90.62 90 ALA A C 1
ATOM 670 O O . ALA A 1 90 ? 22.668 -1.830 -13.827 1.00 90.62 90 ALA A O 1
ATOM 671 N N . SER A 1 91 ? 24.829 -2.253 -13.388 1.00 89.94 91 SER A N 1
ATOM 672 C CA . SER A 1 91 ? 25.263 -0.863 -13.587 1.00 89.94 91 SER A CA 1
ATOM 673 C C . SER A 1 91 ? 25.034 -0.404 -15.028 1.00 89.94 91 SER A C 1
ATOM 675 O O . SER A 1 91 ? 24.346 0.590 -15.225 1.00 89.94 91 SER A O 1
ATOM 677 N N . TYR A 1 92 ? 25.515 -1.145 -16.035 1.00 89.69 92 TYR A N 1
ATOM 678 C CA . TYR A 1 92 ? 25.354 -0.742 -17.440 1.00 89.69 92 TYR A CA 1
ATOM 679 C C . TYR A 1 92 ? 23.890 -0.741 -17.906 1.00 89.69 92 TYR A C 1
ATOM 681 O O . TYR A 1 92 ? 23.508 0.134 -18.678 1.00 89.69 92 TYR A O 1
ATOM 689 N N . LEU A 1 93 ? 23.049 -1.665 -17.424 1.00 92.19 93 LEU A N 1
ATOM 690 C CA . LEU A 1 93 ? 21.604 -1.640 -17.699 1.00 92.19 93 LEU A CA 1
ATOM 691 C C . LEU A 1 93 ? 20.926 -0.392 -17.109 1.00 92.19 93 LEU A C 1
ATOM 693 O O . LEU A 1 93 ? 20.026 0.172 -17.733 1.00 92.19 93 LEU A O 1
ATOM 697 N N . LEU A 1 94 ? 21.352 0.044 -15.918 1.00 91.62 94 LEU A N 1
ATOM 698 C CA . LEU A 1 94 ? 20.836 1.253 -15.277 1.00 91.62 94 LEU A CA 1
ATOM 699 C C . LEU A 1 94 ? 21.336 2.526 -15.974 1.00 91.62 94 LEU A C 1
ATOM 701 O O . LEU A 1 94 ? 20.528 3.421 -16.214 1.00 91.62 94 LEU A O 1
ATOM 705 N N . ASP A 1 95 ? 22.621 2.578 -16.334 1.00 88.44 95 ASP A N 1
ATOM 706 C CA . ASP A 1 95 ? 23.234 3.665 -17.107 1.00 88.44 95 ASP A CA 1
ATOM 707 C C . ASP A 1 95 ? 22.532 3.822 -18.472 1.00 88.44 95 ASP A C 1
ATOM 709 O O . ASP A 1 95 ? 22.042 4.903 -18.810 1.00 88.44 95 ASP A O 1
ATOM 713 N N . TYR A 1 96 ? 22.349 2.711 -19.200 1.00 90.06 96 TYR A N 1
ATOM 714 C CA . TYR A 1 96 ? 21.582 2.660 -20.448 1.00 90.06 96 TYR A CA 1
ATOM 715 C C . TYR A 1 96 ? 20.139 3.152 -20.282 1.00 90.06 96 TYR A C 1
ATOM 717 O O . TYR A 1 96 ? 19.650 3.927 -21.110 1.00 90.06 96 TYR A O 1
ATOM 725 N N . TYR A 1 97 ? 19.437 2.712 -19.231 1.00 91.88 97 TYR A N 1
ATOM 726 C CA . TYR A 1 97 ? 18.058 3.133 -18.986 1.00 91.88 97 TYR A CA 1
ATOM 727 C C . TYR A 1 97 ? 17.965 4.635 -18.690 1.00 91.88 97 TYR A C 1
ATOM 729 O O . TYR A 1 97 ? 17.165 5.339 -19.306 1.00 91.88 97 TYR A O 1
ATOM 737 N N . ALA A 1 98 ? 18.796 5.122 -17.766 1.00 87.25 98 ALA A N 1
ATOM 738 C CA . ALA A 1 98 ? 18.735 6.482 -17.243 1.00 87.25 98 ALA A CA 1
ATOM 739 C C . ALA A 1 98 ? 19.358 7.550 -18.161 1.00 87.25 98 ALA A C 1
ATOM 741 O O . ALA A 1 98 ? 19.189 8.734 -17.868 1.00 87.25 98 ALA A O 1
ATOM 742 N N . GLY A 1 99 ? 20.072 7.153 -19.223 1.00 82.62 99 GLY A N 1
ATOM 743 C CA . GLY A 1 99 ? 20.831 8.079 -20.078 1.00 82.62 99 GLY A CA 1
ATOM 744 C C . GLY A 1 99 ? 22.090 8.623 -19.390 1.00 82.62 99 GLY A C 1
ATOM 745 O O . GLY A 1 99 ? 22.566 9.708 -19.708 1.00 82.62 99 GLY A O 1
ATOM 746 N N . THR A 1 100 ? 22.610 7.921 -18.379 1.00 80.38 100 THR A N 1
ATOM 747 C CA . THR A 1 100 ? 23.732 8.399 -17.559 1.00 80.38 100 THR A CA 1
ATOM 748 C C . THR A 1 100 ? 25.036 7.751 -17.981 1.00 80.38 100 THR A C 1
ATOM 750 O O . THR A 1 100 ? 25.094 6.542 -18.172 1.00 80.38 100 THR A O 1
ATOM 753 N N . ASN A 1 101 ? 26.096 8.557 -18.097 1.00 75.44 101 ASN A N 1
ATOM 754 C CA . ASN A 1 101 ? 27.439 8.110 -18.488 1.00 75.44 101 ASN A CA 1
ATOM 755 C C . ASN A 1 101 ? 27.479 7.314 -19.808 1.00 75.44 101 ASN A C 1
ATOM 757 O O . ASN A 1 101 ? 28.401 6.529 -20.008 1.00 75.44 101 ASN A O 1
ATOM 761 N N . CYS A 1 102 ? 26.499 7.499 -20.700 1.00 79.69 102 CYS A N 1
ATOM 762 C CA . CYS A 1 102 ? 26.373 6.729 -21.932 1.00 79.69 102 CYS A CA 1
ATOM 763 C C . CYS A 1 102 ? 26.659 7.541 -23.202 1.00 79.69 102 CYS A C 1
ATOM 765 O O . CYS A 1 102 ? 26.567 8.770 -23.197 1.00 79.69 102 CYS A O 1
ATOM 767 N N . ALA A 1 103 ? 26.956 6.851 -24.306 1.00 79.88 103 ALA A N 1
ATOM 768 C CA . ALA A 1 103 ? 27.120 7.458 -25.625 1.00 79.88 103 ALA A CA 1
ATOM 769 C C . ALA A 1 103 ? 25.891 8.300 -26.032 1.00 79.88 103 ALA A C 1
ATOM 771 O O . ALA A 1 103 ? 24.748 7.926 -25.763 1.00 79.88 103 ALA A O 1
ATOM 772 N N . GLY A 1 104 ? 26.109 9.426 -26.723 1.00 77.19 104 GLY A N 1
ATOM 773 C CA . GLY A 1 104 ? 25.049 10.410 -27.005 1.00 77.19 104 GLY A CA 1
ATOM 774 C C . GLY A 1 104 ? 23.847 9.864 -27.790 1.00 77.19 104 GLY A C 1
ATOM 775 O O . GLY A 1 104 ? 22.720 10.303 -27.580 1.00 77.19 104 GLY A O 1
ATOM 776 N N . TRP A 1 105 ? 24.047 8.845 -28.631 1.00 76.56 105 TRP A N 1
ATOM 777 C CA . TRP A 1 105 ? 22.959 8.175 -29.353 1.00 76.56 105 TRP A CA 1
ATOM 778 C C . TRP A 1 105 ? 22.058 7.314 -28.444 1.00 76.56 105 TRP A C 1
ATOM 780 O O . TRP A 1 105 ? 20.902 7.073 -28.785 1.00 76.56 105 TRP A O 1
ATOM 790 N N . ILE A 1 106 ? 22.544 6.878 -27.273 1.00 80.75 106 ILE A N 1
ATOM 791 C CA . ILE A 1 106 ? 21.760 6.155 -26.251 1.00 80.75 106 ILE A CA 1
ATOM 792 C C . ILE A 1 106 ? 20.923 7.126 -25.409 1.00 80.75 106 ILE A C 1
ATOM 794 O O . ILE A 1 106 ? 19.805 6.781 -25.009 1.00 80.75 106 ILE A O 1
ATOM 798 N N . ASP A 1 107 ? 21.446 8.325 -25.149 1.00 79.31 107 ASP A N 1
ATOM 799 C CA . ASP A 1 107 ? 20.722 9.404 -24.464 1.00 79.31 107 ASP A CA 1
ATOM 800 C C . ASP A 1 107 ? 19.615 9.985 -25.364 1.00 79.31 107 ASP A C 1
ATOM 802 O O . ASP A 1 107 ? 18.479 10.170 -24.934 1.00 79.31 107 ASP A O 1
ATOM 806 N N . ALA A 1 108 ? 19.892 10.124 -26.667 1.00 80.94 108 ALA A N 1
ATOM 807 C CA . ALA A 1 108 ? 18.908 10.534 -27.671 1.00 80.94 108 ALA A CA 1
ATOM 808 C C . ALA A 1 108 ? 17.739 9.539 -27.871 1.00 80.94 108 ALA A C 1
ATOM 810 O O . ALA A 1 108 ? 16.697 9.923 -28.408 1.00 80.94 108 ALA A O 1
ATOM 811 N N . ARG A 1 109 ? 17.867 8.267 -27.451 1.00 83.06 109 ARG A N 1
ATOM 812 C CA . ARG A 1 109 ? 16.766 7.287 -27.532 1.00 83.06 109 ARG A CA 1
ATOM 813 C C . ARG A 1 109 ? 15.656 7.643 -26.546 1.00 83.06 109 ARG A C 1
ATOM 815 O O . ARG A 1 109 ? 15.880 7.727 -25.339 1.00 83.06 109 ARG A O 1
ATOM 822 N N . GLU A 1 110 ? 14.422 7.731 -27.040 1.00 84.75 110 GLU A N 1
ATOM 823 C CA . GLU A 1 110 ? 13.275 8.010 -26.180 1.00 84.75 110 GLU A CA 1
ATOM 824 C C . GLU A 1 110 ? 13.119 6.987 -25.041 1.00 84.75 110 GLU A C 1
ATOM 826 O O . GLU A 1 110 ? 13.202 5.777 -25.251 1.00 84.75 110 GLU A O 1
ATOM 831 N N . ILE A 1 111 ? 12.771 7.470 -23.842 1.00 85.19 111 ILE A N 1
ATOM 832 C CA . ILE A 1 111 ? 12.424 6.621 -22.687 1.00 85.19 111 ILE A CA 1
ATOM 833 C C . ILE A 1 111 ? 11.279 5.631 -22.985 1.00 85.19 111 ILE A C 1
ATOM 835 O O . ILE A 1 111 ? 11.218 4.567 -22.387 1.00 85.19 111 ILE A O 1
ATOM 839 N N . SER A 1 112 ? 10.405 5.962 -23.939 1.00 84.50 112 SER A N 1
ATOM 840 C CA . SER A 1 112 ? 9.296 5.157 -24.470 1.00 84.50 112 SER A CA 1
ATOM 841 C C . SER A 1 112 ? 9.733 3.967 -25.337 1.00 84.50 112 SER A C 1
ATOM 843 O O . SER A 1 112 ? 8.892 3.161 -25.733 1.00 84.50 112 SER A O 1
ATOM 845 N N . CYS A 1 113 ? 11.025 3.843 -25.655 1.00 86.88 113 CYS A N 1
ATOM 846 C CA . CYS A 1 113 ? 11.548 2.760 -26.480 1.00 86.88 113 CYS A CA 1
ATOM 847 C C . CYS A 1 113 ? 11.481 1.402 -25.745 1.00 86.88 113 CYS A C 1
ATOM 849 O O . CYS A 1 113 ? 11.944 1.315 -24.602 1.00 86.88 113 CYS A O 1
ATOM 851 N N . PRO A 1 114 ? 11.005 0.314 -26.389 1.00 88.88 114 PRO A N 1
ATOM 852 C CA . PRO A 1 114 ? 10.910 -1.001 -25.753 1.00 88.88 114 PRO A CA 1
ATOM 853 C C . PRO A 1 114 ? 12.225 -1.524 -25.162 1.00 88.88 114 PRO A C 1
ATOM 855 O O . PRO A 1 114 ? 12.222 -2.194 -24.131 1.00 88.88 114 PRO A O 1
ATOM 858 N N . SER A 1 115 ? 13.369 -1.192 -25.767 1.00 89.94 115 SER A N 1
ATOM 859 C CA . SER A 1 115 ? 14.683 -1.596 -25.256 1.00 89.94 115 SER A CA 1
ATOM 860 C C . SER A 1 115 ? 14.990 -0.999 -23.874 1.00 89.94 115 SER A C 1
ATOM 862 O O . SER A 1 115 ? 15.574 -1.678 -23.029 1.00 89.94 115 SER A O 1
ATOM 864 N N . LYS A 1 116 ? 14.539 0.234 -23.586 1.00 91.94 116 LYS A N 1
ATOM 865 C CA . LYS A 1 116 ? 14.687 0.876 -22.267 1.00 91.94 116 LYS A CA 1
ATOM 866 C C . LYS A 1 116 ? 13.880 0.104 -21.213 1.00 91.94 116 LYS A C 1
ATOM 868 O O . LYS A 1 116 ? 14.418 -0.221 -20.157 1.00 91.94 116 LYS A O 1
ATOM 873 N N . THR A 1 117 ? 12.637 -0.284 -21.504 1.00 93.88 117 THR A N 1
ATOM 874 C CA . THR A 1 117 ? 11.827 -1.113 -20.586 1.00 93.88 117 THR A CA 1
ATOM 875 C C . THR A 1 117 ? 12.439 -2.482 -20.356 1.00 93.88 117 THR A C 1
ATOM 877 O O . THR A 1 117 ? 12.565 -2.894 -19.207 1.00 93.88 117 THR A O 1
ATOM 880 N N . LYS A 1 118 ? 12.864 -3.175 -21.421 1.00 94.56 118 LYS A N 1
ATOM 881 C CA . LYS A 1 118 ? 13.514 -4.487 -21.309 1.00 94.56 118 LYS A CA 1
ATOM 882 C C . LYS A 1 118 ? 14.786 -4.411 -20.462 1.00 94.56 118 LYS A C 1
ATOM 884 O O . LYS A 1 118 ? 15.002 -5.277 -19.617 1.00 94.56 118 LYS A O 1
ATOM 889 N N . ALA A 1 119 ? 15.585 -3.352 -20.616 1.00 94.62 119 ALA A N 1
ATOM 890 C CA . ALA A 1 119 ? 16.755 -3.107 -19.774 1.00 94.62 119 ALA A CA 1
ATOM 891 C C . ALA A 1 119 ? 16.374 -2.870 -18.299 1.00 94.62 119 ALA A C 1
ATOM 893 O O . ALA A 1 119 ? 17.010 -3.430 -17.406 1.00 94.62 119 ALA A O 1
ATOM 894 N N . LEU A 1 120 ? 15.303 -2.112 -18.031 1.00 96.31 120 LEU A N 1
ATOM 895 C CA . LEU A 1 120 ? 14.781 -1.883 -16.678 1.00 96.31 120 LEU A CA 1
ATOM 896 C C . LEU A 1 120 ? 14.194 -3.163 -16.044 1.00 96.31 120 LEU A C 1
ATOM 898 O O . LEU A 1 120 ? 14.385 -3.404 -14.850 1.00 96.31 120 LEU A O 1
ATOM 902 N N . GLU A 1 121 ? 13.511 -4.005 -16.823 1.00 95.31 121 GLU A N 1
ATOM 903 C CA . GLU A 1 121 ? 13.007 -5.318 -16.396 1.00 95.31 121 GLU A CA 1
ATOM 904 C C . GLU A 1 121 ? 14.154 -6.276 -16.071 1.00 95.31 121 GLU A C 1
ATOM 906 O O . GLU A 1 121 ? 14.170 -6.870 -14.988 1.00 95.31 121 GLU A O 1
ATOM 911 N N . ALA A 1 122 ? 15.149 -6.368 -16.958 1.00 92.81 122 ALA A N 1
ATOM 912 C CA . ALA A 1 122 ? 16.352 -7.163 -16.750 1.00 92.81 122 ALA A CA 1
ATOM 913 C C . ALA A 1 122 ? 17.101 -6.706 -15.490 1.00 92.81 122 ALA A C 1
ATOM 915 O O . ALA A 1 122 ? 17.402 -7.518 -14.612 1.00 92.81 122 ALA A O 1
ATOM 916 N N . TYR A 1 123 ? 17.299 -5.394 -15.334 1.00 94.56 123 TYR A N 1
ATOM 917 C CA . TYR A 1 123 ? 17.854 -4.790 -14.125 1.00 94.56 123 TYR A CA 1
ATOM 918 C C . TYR A 1 123 ? 17.036 -5.167 -12.879 1.00 94.56 123 TYR A C 1
ATOM 920 O O . TYR A 1 123 ? 17.598 -5.636 -11.889 1.00 94.56 123 TYR A O 1
ATOM 928 N N . SER A 1 124 ? 15.703 -5.049 -12.920 1.00 95.38 124 SER A N 1
ATOM 929 C CA . SER A 1 124 ? 14.845 -5.430 -11.793 1.00 95.38 124 SER A CA 1
ATOM 930 C C . SER A 1 124 ? 14.968 -6.905 -11.421 1.00 95.38 124 SER A C 1
ATOM 932 O O . SER A 1 124 ? 14.859 -7.225 -10.235 1.00 95.38 124 SER A O 1
ATOM 934 N N . ASN A 1 125 ? 15.155 -7.795 -12.393 1.00 91.38 125 ASN A N 1
ATOM 935 C CA . ASN A 1 125 ? 15.311 -9.225 -12.148 1.00 91.38 125 ASN A CA 1
ATOM 936 C C . ASN A 1 125 ? 16.682 -9.530 -11.529 1.00 91.38 125 ASN A C 1
ATOM 938 O O . ASN A 1 125 ? 16.754 -10.249 -10.530 1.00 91.38 125 ASN A O 1
ATOM 942 N N . VAL A 1 126 ? 17.751 -8.900 -12.031 1.00 90.00 126 VAL A N 1
ATOM 943 C CA . VAL A 1 126 ? 19.097 -8.977 -11.438 1.00 90.00 126 VAL A CA 1
ATOM 944 C C . VAL A 1 126 ? 19.095 -8.463 -9.994 1.00 90.00 126 VAL A C 1
ATOM 946 O O . VAL A 1 126 ? 19.583 -9.156 -9.099 1.00 90.00 126 VAL A O 1
ATOM 949 N N . ILE A 1 127 ? 18.486 -7.302 -9.730 1.00 91.62 127 ILE A N 1
ATOM 950 C CA . ILE A 1 127 ? 18.346 -6.764 -8.369 1.00 91.62 127 ILE A CA 1
ATOM 951 C C . ILE A 1 127 ? 17.509 -7.696 -7.485 1.00 91.62 127 ILE A C 1
ATOM 953 O O . ILE A 1 127 ? 17.887 -7.921 -6.341 1.00 91.62 127 ILE A O 1
ATOM 957 N N . GLN A 1 128 ? 16.422 -8.292 -7.985 1.00 91.12 128 GLN A N 1
ATOM 958 C CA . GLN A 1 128 ? 15.620 -9.258 -7.221 1.00 91.12 128 GLN A CA 1
ATOM 959 C C . GLN A 1 128 ? 16.414 -10.513 -6.841 1.00 91.12 128 GLN A C 1
ATOM 961 O O . GLN A 1 128 ? 16.355 -10.945 -5.684 1.00 91.12 128 GLN A O 1
ATOM 966 N N . TYR A 1 129 ? 17.187 -11.071 -7.772 1.00 86.81 129 TYR A N 1
ATOM 967 C CA . TYR A 1 129 ? 18.067 -12.208 -7.510 1.00 86.81 129 TYR A CA 1
ATOM 968 C C . TYR A 1 129 ? 19.148 -11.852 -6.475 1.00 86.81 129 TYR A C 1
ATOM 970 O O . TYR A 1 129 ? 19.278 -12.522 -5.446 1.00 86.81 129 TYR A O 1
ATOM 978 N N . LEU A 1 130 ? 19.876 -10.750 -6.689 1.00 86.62 130 LEU A N 1
ATOM 979 C CA . LEU A 1 130 ? 20.947 -10.300 -5.796 1.00 86.62 130 LEU A CA 1
ATOM 980 C C . LEU A 1 130 ? 20.430 -9.912 -4.401 1.00 86.62 130 LEU A C 1
ATOM 982 O O . LEU A 1 130 ? 21.072 -10.250 -3.407 1.00 86.62 130 LEU A O 1
ATOM 986 N N . ALA A 1 131 ? 19.260 -9.277 -4.303 1.00 88.06 131 ALA A N 1
ATOM 987 C CA . ALA A 1 131 ? 18.622 -8.923 -3.035 1.00 88.06 131 ALA A CA 1
ATOM 988 C C . ALA A 1 131 ? 18.154 -10.145 -2.237 1.00 88.06 131 ALA A C 1
ATOM 990 O O . ALA A 1 131 ? 18.204 -10.139 -1.009 1.00 88.06 131 ALA A O 1
ATOM 991 N N . THR A 1 132 ? 17.725 -11.205 -2.927 1.00 86.56 132 THR A N 1
ATOM 992 C CA . THR A 1 132 ? 17.355 -12.479 -2.296 1.00 86.56 132 THR A CA 1
ATOM 993 C C . THR A 1 132 ? 18.605 -13.199 -1.784 1.00 86.56 132 THR A C 1
ATOM 995 O O . THR A 1 132 ? 18.667 -13.585 -0.618 1.00 86.56 132 THR A O 1
ATOM 998 N N . LYS A 1 133 ? 19.640 -13.296 -2.626 1.00 82.50 133 LYS A N 1
ATOM 999 C CA . LYS A 1 133 ? 20.917 -13.966 -2.337 1.00 82.50 133 LYS A CA 1
ATOM 1000 C C . LYS A 1 133 ? 21.746 -13.279 -1.245 1.00 82.50 133 LYS A C 1
ATOM 1002 O O . LYS A 1 133 ? 22.345 -13.952 -0.412 1.00 82.50 133 LYS A O 1
ATOM 1007 N N . TYR A 1 134 ? 21.798 -11.947 -1.245 1.00 84.19 134 TYR A N 1
ATOM 1008 C CA . TYR A 1 134 ? 22.603 -11.138 -0.320 1.00 84.19 134 TYR A CA 1
ATOM 1009 C C . TYR A 1 134 ? 21.752 -10.350 0.677 1.00 84.19 134 TYR A C 1
ATOM 1011 O O . TYR A 1 134 ? 22.178 -9.297 1.151 1.00 84.19 134 TYR A O 1
ATOM 1019 N N . ARG A 1 135 ? 20.566 -10.860 1.035 1.00 82.44 135 ARG A N 1
ATOM 1020 C CA . ARG A 1 135 ? 19.624 -10.188 1.943 1.00 82.44 135 ARG A CA 1
ATOM 1021 C C . ARG A 1 135 ? 20.273 -9.697 3.241 1.00 82.44 135 ARG A C 1
ATOM 1023 O O . ARG A 1 135 ? 20.047 -8.562 3.637 1.00 82.44 135 ARG A O 1
ATOM 1030 N N . CYS A 1 136 ? 21.113 -10.527 3.861 1.00 81.81 136 CYS A N 1
ATOM 1031 C CA . CYS A 1 136 ? 21.821 -10.207 5.108 1.00 81.81 136 CYS A CA 1
ATOM 1032 C C . CYS A 1 136 ? 23.167 -9.484 4.893 1.00 81.81 136 CYS A C 1
ATOM 1034 O O . CYS A 1 136 ? 23.903 -9.254 5.847 1.00 81.81 136 CYS A O 1
ATOM 1036 N N . GLN A 1 137 ? 23.542 -9.179 3.646 1.00 83.50 137 GLN A N 1
ATOM 1037 C CA . GLN A 1 137 ? 24.823 -8.565 3.274 1.00 83.50 137 GLN A CA 1
ATOM 1038 C C . GLN A 1 137 ? 24.632 -7.473 2.197 1.00 83.50 137 GLN A C 1
ATOM 1040 O O . GLN A 1 137 ? 25.281 -7.532 1.147 1.00 83.50 137 GLN A O 1
ATOM 1045 N N . PRO A 1 138 ? 23.782 -6.448 2.431 1.00 81.50 138 PRO A N 1
ATOM 1046 C CA . PRO A 1 138 ? 23.460 -5.415 1.437 1.00 81.50 138 PRO A CA 1
ATOM 1047 C C . PRO A 1 138 ? 24.693 -4.665 0.905 1.00 81.50 138 PRO A C 1
ATOM 1049 O O . PRO A 1 138 ? 24.715 -4.260 -0.255 1.00 81.50 138 PRO A O 1
ATOM 1052 N N . LEU A 1 139 ? 25.763 -4.561 1.706 1.00 82.81 139 LEU A N 1
ATOM 1053 C CA . LEU A 1 139 ? 27.053 -3.991 1.297 1.00 82.81 139 LEU A CA 1
ATOM 1054 C C . LEU A 1 139 ? 27.640 -4.633 0.026 1.00 82.81 139 LEU A C 1
ATOM 1056 O O . LEU A 1 139 ? 28.337 -3.951 -0.721 1.00 82.81 139 LEU A O 1
ATOM 1060 N N . ARG A 1 140 ? 27.343 -5.914 -0.251 1.00 80.75 140 ARG A N 1
ATOM 1061 C CA . ARG A 1 140 ? 27.845 -6.625 -1.441 1.00 80.75 140 ARG A CA 1
ATOM 1062 C C . ARG A 1 140 ? 27.206 -6.168 -2.750 1.00 80.75 140 ARG A C 1
ATOM 1064 O O . ARG A 1 140 ? 27.826 -6.353 -3.788 1.00 80.75 140 ARG A O 1
ATOM 1071 N N . ILE A 1 141 ? 26.010 -5.577 -2.710 1.00 82.06 141 ILE A N 1
ATOM 1072 C CA . ILE A 1 141 ? 25.301 -5.113 -3.915 1.00 82.06 141 ILE A CA 1
ATOM 1073 C C . ILE A 1 141 ? 25.396 -3.595 -4.118 1.00 82.06 141 ILE A C 1
ATOM 1075 O O . ILE A 1 141 ? 25.160 -3.116 -5.220 1.00 82.06 141 ILE A O 1
ATOM 1079 N N . LEU A 1 142 ? 25.832 -2.838 -3.099 1.00 81.38 142 LEU A N 1
ATOM 1080 C CA . LEU A 1 142 ? 26.077 -1.396 -3.226 1.00 81.38 142 LEU A CA 1
ATOM 1081 C C . LEU A 1 142 ? 27.006 -0.976 -4.387 1.00 81.38 142 LEU A C 1
ATOM 1083 O O . LEU A 1 142 ? 26.801 0.119 -4.909 1.00 81.38 142 LEU A O 1
ATOM 1087 N N . PRO A 1 143 ? 28.017 -1.762 -4.823 1.00 84.62 143 PRO A N 1
ATOM 1088 C CA . PRO A 1 143 ? 28.883 -1.352 -5.928 1.00 84.62 143 PRO A CA 1
ATOM 1089 C C . PRO A 1 143 ? 28.161 -1.120 -7.263 1.00 84.62 143 PRO A C 1
ATOM 1091 O O . PRO A 1 143 ? 28.669 -0.327 -8.049 1.00 84.62 143 PRO A O 1
ATOM 1094 N N . ILE A 1 144 ? 26.966 -1.702 -7.476 1.00 81.31 144 ILE A N 1
ATOM 1095 C CA . ILE A 1 144 ? 26.101 -1.440 -8.652 1.00 81.31 144 ILE A CA 1
ATOM 1096 C C . ILE A 1 144 ? 25.877 0.067 -8.842 1.00 81.31 144 ILE A C 1
ATOM 1098 O O . ILE A 1 144 ? 25.747 0.571 -9.956 1.00 81.31 144 ILE A O 1
ATOM 1102 N N . TRP A 1 145 ? 25.842 0.780 -7.721 1.00 76.69 145 TRP A N 1
ATOM 1103 C CA . TRP A 1 145 ? 25.355 2.139 -7.602 1.00 76.69 145 TRP A CA 1
ATOM 1104 C C . TRP A 1 145 ? 26.445 3.184 -7.393 1.00 76.69 145 TRP A C 1
ATOM 1106 O O . TRP A 1 145 ? 26.233 4.355 -7.694 1.00 76.69 145 TRP A O 1
ATOM 1116 N N . LYS A 1 146 ? 27.641 2.771 -6.958 1.00 69.81 146 LYS A N 1
ATOM 1117 C CA . LYS A 1 146 ? 28.764 3.693 -6.730 1.00 69.81 146 LYS A CA 1
ATOM 1118 C C . LYS A 1 146 ? 29.154 4.482 -7.985 1.00 69.81 146 LYS A C 1
ATOM 1120 O O . LYS A 1 146 ? 29.527 5.645 -7.872 1.00 69.81 146 LYS A O 1
ATOM 1125 N N . ARG A 1 147 ? 29.030 3.871 -9.171 1.00 61.59 147 ARG A N 1
ATOM 1126 C CA . ARG A 1 147 ? 29.301 4.519 -10.467 1.00 61.59 147 ARG A CA 1
ATOM 1127 C C . ARG A 1 147 ? 28.331 5.678 -10.749 1.00 61.59 147 ARG A C 1
ATOM 1129 O O . ARG A 1 147 ? 28.752 6.724 -11.225 1.00 61.59 147 ARG A O 1
ATOM 1136 N N . MET A 1 148 ? 27.063 5.516 -10.372 1.00 55.50 148 MET A N 1
ATOM 1137 C CA . MET A 1 148 ? 26.051 6.575 -10.407 1.00 55.50 148 MET A CA 1
ATOM 1138 C C . MET A 1 148 ? 26.285 7.623 -9.312 1.00 55.50 148 MET A C 1
ATOM 1140 O O . MET A 1 148 ? 26.216 8.821 -9.574 1.00 55.50 148 MET A O 1
ATOM 1144 N N . ASP A 1 149 ? 26.597 7.192 -8.086 1.00 52.12 149 ASP A N 1
ATOM 1145 C CA . ASP A 1 149 ? 26.764 8.082 -6.932 1.00 52.12 149 ASP A CA 1
ATOM 1146 C C . ASP A 1 149 ? 27.819 9.181 -7.147 1.00 52.12 149 ASP A C 1
ATOM 1148 O O . ASP A 1 149 ? 27.592 10.302 -6.686 1.00 52.12 149 ASP A O 1
ATOM 1152 N N . LEU A 1 150 ? 28.900 8.882 -7.881 1.00 47.12 150 LEU A N 1
ATOM 1153 C CA . LEU A 1 150 ? 29.976 9.818 -8.250 1.00 47.12 150 LEU A CA 1
ATOM 1154 C C . LEU A 1 150 ? 29.488 11.035 -9.058 1.00 47.12 150 LEU A C 1
ATOM 1156 O O . LEU A 1 150 ? 30.025 12.129 -8.906 1.00 47.12 150 LEU A O 1
ATOM 1160 N N . VAL A 1 151 ? 28.440 10.876 -9.873 1.00 45.16 151 VAL A N 1
ATOM 1161 C CA . VAL A 1 151 ? 27.845 11.982 -10.649 1.00 45.16 151 VAL A CA 1
ATOM 1162 C C . VAL A 1 151 ? 26.989 12.884 -9.748 1.00 45.16 151 VAL A C 1
ATOM 1164 O O . VAL A 1 151 ? 26.919 14.096 -9.942 1.00 45.16 151 VAL A O 1
ATOM 1167 N N . PHE A 1 152 ? 26.352 12.314 -8.719 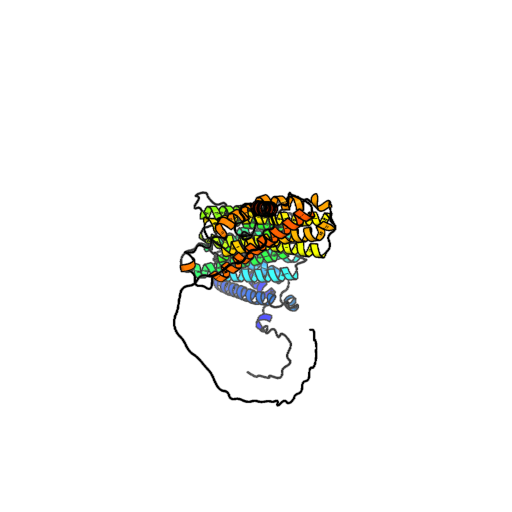1.00 44.00 152 PHE A N 1
ATOM 1168 C CA . PHE A 1 152 ? 25.468 13.050 -7.806 1.00 44.00 152 PHE A CA 1
ATOM 1169 C C . PHE A 1 152 ? 26.195 13.705 -6.619 1.00 44.00 152 PHE A C 1
ATOM 1171 O O . PHE A 1 152 ? 25.671 14.667 -6.059 1.00 44.00 152 PHE A O 1
ATOM 1178 N N . SER A 1 153 ? 27.367 13.213 -6.199 1.00 42.91 153 SER A N 1
ATOM 1179 C CA . SER A 1 153 ? 28.136 13.785 -5.076 1.00 42.91 153 SER A CA 1
ATOM 1180 C C . SER A 1 153 ? 28.894 15.072 -5.431 1.00 42.91 153 SER A C 1
ATOM 1182 O O . SER A 1 153 ? 29.282 15.815 -4.531 1.00 42.91 153 SER A O 1
ATOM 1184 N N . SER A 1 154 ? 29.038 15.386 -6.723 1.00 39.28 154 SER A N 1
ATOM 1185 C CA . SER A 1 154 ? 29.738 16.575 -7.236 1.00 39.28 154 SER A CA 1
ATOM 1186 C C . SER A 1 154 ? 29.228 17.920 -6.677 1.00 39.28 154 SER A C 1
ATOM 1188 O O . SER A 1 154 ? 29.995 18.879 -6.607 1.00 39.28 154 SER A O 1
ATOM 1190 N N . THR A 1 155 ? 27.960 18.025 -6.256 1.00 38.06 155 THR A N 1
ATOM 1191 C CA . THR A 1 155 ? 27.297 19.332 -6.066 1.00 38.06 155 THR A CA 1
ATOM 1192 C C . THR A 1 155 ? 27.141 19.849 -4.630 1.00 38.06 155 THR A C 1
ATOM 1194 O O . THR A 1 155 ? 26.664 20.977 -4.491 1.00 38.06 155 THR A O 1
ATOM 1197 N N . LYS A 1 156 ? 27.544 19.114 -3.571 1.00 37.94 156 LYS A N 1
ATOM 1198 C CA . LYS A 1 156 ? 27.770 19.673 -2.206 1.00 37.94 156 LYS A CA 1
ATOM 1199 C C . LYS A 1 156 ? 28.279 18.645 -1.176 1.00 37.94 156 LYS A C 1
ATOM 1201 O O . LYS A 1 156 ? 27.525 17.778 -0.747 1.00 37.94 156 LYS A O 1
ATOM 1206 N N . GLY A 1 157 ? 29.476 18.900 -0.635 1.00 36.41 157 GLY A N 1
ATOM 1207 C CA . GLY A 1 157 ? 29.903 18.433 0.694 1.00 36.41 157 GLY A CA 1
ATOM 1208 C C . GLY A 1 157 ? 30.490 17.016 0.756 1.00 36.41 157 GLY A C 1
ATOM 1209 O O . GLY A 1 157 ? 29.874 16.061 0.306 1.00 36.41 157 GLY A O 1
ATOM 1210 N N . GLY A 1 158 ? 31.680 16.908 1.361 1.00 39.00 158 GLY A N 1
ATOM 1211 C CA . GLY A 1 158 ? 32.556 15.729 1.356 1.00 39.00 158 GLY A CA 1
ATOM 1212 C C . GLY A 1 158 ? 31.930 14.359 1.663 1.00 39.00 158 GLY A C 1
ATOM 1213 O O . GLY A 1 158 ? 30.932 14.235 2.377 1.00 39.00 158 GLY A O 1
ATOM 1214 N N . GLU A 1 159 ? 32.598 13.323 1.143 1.00 44.78 159 GLU A N 1
ATOM 1215 C CA . GLU A 1 159 ? 32.196 11.911 1.160 1.00 44.78 159 GLU A CA 1
ATOM 1216 C C . GLU A 1 159 ? 32.024 11.321 2.572 1.00 44.78 159 GLU A C 1
ATOM 1218 O O . GLU A 1 159 ? 32.847 10.558 3.083 1.00 44.78 159 GLU A O 1
ATOM 1223 N N . LYS A 1 160 ? 30.878 11.592 3.198 1.00 52.25 160 LYS A N 1
ATOM 1224 C CA . LYS A 1 160 ? 30.373 10.741 4.274 1.00 52.25 160 LYS A CA 1
ATOM 1225 C C . LYS A 1 160 ? 29.900 9.434 3.648 1.00 52.25 160 LYS A C 1
ATOM 1227 O O . LYS A 1 160 ? 28.828 9.396 3.046 1.00 52.25 160 LYS A O 1
ATOM 1232 N N . SER A 1 161 ? 30.699 8.377 3.802 1.00 58.22 161 SER A N 1
ATOM 1233 C CA . SER A 1 161 ? 30.331 7.013 3.404 1.00 58.22 161 SER A CA 1
ATOM 1234 C C . SER A 1 161 ? 28.935 6.673 3.934 1.00 58.22 161 SER A C 1
ATOM 1236 O O . SER A 1 161 ? 28.715 6.609 5.146 1.00 58.22 161 SER A O 1
ATOM 1238 N N . LEU A 1 162 ? 27.971 6.521 3.023 1.00 66.31 162 LEU A N 1
ATOM 1239 C CA . LEU A 1 162 ? 26.588 6.228 3.379 1.00 66.31 162 LEU A CA 1
ATOM 1240 C C . LEU A 1 162 ? 26.490 4.832 4.003 1.00 66.31 162 LEU A C 1
ATOM 1242 O O . LEU A 1 162 ? 27.135 3.878 3.564 1.00 66.31 162 LEU A O 1
ATOM 1246 N N . THR A 1 163 ? 25.630 4.695 5.013 1.00 81.50 163 THR A N 1
ATOM 1247 C CA . THR A 1 163 ? 25.260 3.376 5.543 1.00 81.50 163 THR A CA 1
ATOM 1248 C C . THR A 1 163 ? 24.548 2.557 4.465 1.00 81.50 163 THR A C 1
ATOM 1250 O O . THR A 1 163 ? 23.986 3.119 3.525 1.00 81.50 163 THR A O 1
ATOM 1253 N N . ALA A 1 164 ? 24.494 1.228 4.614 1.00 81.81 164 ALA A N 1
ATOM 1254 C CA . ALA A 1 164 ? 23.784 0.369 3.660 1.00 81.81 164 ALA A CA 1
ATOM 1255 C C . ALA A 1 164 ? 22.332 0.827 3.424 1.00 81.81 164 ALA A C 1
ATOM 1257 O O . ALA A 1 164 ? 21.904 0.965 2.280 1.00 81.81 164 ALA A O 1
ATOM 1258 N N . ASN A 1 165 ? 21.616 1.166 4.500 1.00 84.75 165 ASN A N 1
ATOM 1259 C CA . ASN A 1 165 ? 20.282 1.761 4.440 1.00 84.75 165 ASN A CA 1
ATOM 1260 C C . ASN A 1 165 ? 20.256 3.112 3.713 1.00 84.75 165 ASN A C 1
ATOM 1262 O O . ASN A 1 165 ? 19.383 3.330 2.877 1.00 84.75 165 ASN A O 1
ATOM 1266 N N . GLY A 1 166 ? 21.204 4.012 4.001 1.00 84.81 166 GLY A N 1
ATOM 1267 C CA . GLY A 1 166 ? 21.302 5.311 3.328 1.00 84.81 166 GLY A CA 1
ATOM 1268 C C . GLY A 1 166 ? 21.483 5.164 1.816 1.00 84.81 166 GLY A C 1
ATOM 1269 O O . GLY A 1 166 ? 20.783 5.816 1.043 1.00 84.81 166 GLY A O 1
ATOM 1270 N N . SER A 1 167 ? 22.346 4.239 1.393 1.00 85.25 167 SER A N 1
ATOM 1271 C CA . SER A 1 167 ? 22.565 3.914 -0.018 1.00 85.25 167 SER A CA 1
ATOM 1272 C C . SER A 1 167 ? 21.324 3.293 -0.668 1.00 85.25 167 SER A C 1
ATOM 1274 O O . SER A 1 167 ? 20.926 3.729 -1.747 1.00 85.25 167 SER A O 1
ATOM 1276 N N . LEU A 1 168 ? 20.656 2.331 -0.017 1.00 88.94 168 LEU A N 1
ATOM 1277 C CA . LEU A 1 168 ? 19.415 1.727 -0.529 1.00 88.94 168 LEU A CA 1
ATOM 1278 C C . LEU A 1 168 ? 18.279 2.759 -0.665 1.00 88.94 168 LEU A C 1
ATOM 1280 O O . LEU A 1 168 ? 17.548 2.745 -1.658 1.00 88.94 168 LEU A O 1
ATOM 1284 N N . VAL A 1 169 ? 18.141 3.680 0.298 1.00 89.31 169 VAL A N 1
ATOM 1285 C CA . VAL A 1 169 ? 17.153 4.773 0.252 1.00 89.31 169 VAL A CA 1
ATOM 1286 C C . VAL A 1 169 ? 17.479 5.763 -0.867 1.00 89.31 169 VAL A C 1
ATOM 1288 O O . VAL A 1 169 ? 16.574 6.137 -1.610 1.00 89.31 169 VAL A O 1
ATOM 1291 N N . LYS A 1 170 ? 18.755 6.131 -1.062 1.00 87.56 170 LYS A N 1
ATOM 1292 C CA . LYS A 1 170 ? 19.187 6.982 -2.187 1.00 87.56 170 LYS A CA 1
ATOM 1293 C C . LYS A 1 170 ? 18.820 6.362 -3.545 1.00 87.56 170 LYS A C 1
ATOM 1295 O O . LYS A 1 170 ? 18.403 7.081 -4.451 1.00 87.56 170 LYS A O 1
ATOM 1300 N N . HIS A 1 171 ? 18.873 5.035 -3.657 1.00 88.62 171 HIS A N 1
ATOM 1301 C CA . HIS A 1 171 ? 18.491 4.321 -4.879 1.00 88.62 171 HIS A CA 1
ATOM 1302 C C . HIS A 1 171 ? 16.987 4.250 -5.093 1.00 88.62 171 HIS A C 1
ATOM 1304 O O . HIS A 1 171 ? 16.516 4.496 -6.200 1.00 88.62 171 HIS A O 1
ATOM 1310 N N . CYS A 1 172 ? 16.210 4.019 -4.039 1.00 91.81 172 CYS A N 1
ATOM 1311 C CA . CYS A 1 172 ? 14.759 4.141 -4.140 1.00 91.81 172 CYS A CA 1
ATOM 1312 C C . CYS A 1 172 ? 14.335 5.587 -4.480 1.00 91.81 172 CYS A C 1
ATOM 1314 O O . CYS A 1 172 ? 13.401 5.784 -5.252 1.00 91.81 172 CYS A O 1
ATOM 1316 N N . HIS A 1 173 ? 15.052 6.602 -3.983 1.00 90.50 173 HIS A N 1
ATOM 1317 C CA . HIS A 1 173 ? 14.840 8.009 -4.335 1.00 90.50 173 HIS A CA 1
ATOM 1318 C C . HIS A 1 173 ? 15.149 8.311 -5.814 1.00 90.50 173 HIS A C 1
ATOM 1320 O O . HIS A 1 173 ? 14.368 9.015 -6.449 1.00 90.50 173 HIS A O 1
ATOM 1326 N N . LEU A 1 174 ? 16.214 7.742 -6.401 1.00 89.56 174 LEU A N 1
ATOM 1327 C CA . LEU A 1 174 ? 16.495 7.854 -7.844 1.00 89.56 174 LEU A CA 1
ATOM 1328 C C . LEU A 1 174 ? 15.287 7.414 -8.690 1.00 89.56 174 LEU A C 1
ATOM 1330 O O . LEU A 1 174 ? 14.849 8.154 -9.572 1.00 89.56 174 LEU A O 1
ATOM 1334 N N . PHE A 1 175 ? 14.723 6.239 -8.399 1.00 92.75 175 PHE A N 1
ATOM 1335 C CA . PHE A 1 175 ? 13.548 5.748 -9.119 1.00 92.75 175 PHE A CA 1
ATOM 1336 C C . PHE A 1 175 ? 12.305 6.599 -8.838 1.00 92.75 175 PHE A C 1
ATOM 1338 O O . PHE A 1 175 ? 11.680 7.077 -9.779 1.00 92.75 175 PHE A O 1
ATOM 1345 N N . MET A 1 176 ? 11.969 6.844 -7.568 1.00 91.50 176 MET A N 1
ATOM 1346 C CA . MET A 1 176 ? 10.702 7.491 -7.201 1.00 91.50 176 MET A CA 1
ATOM 1347 C C . MET A 1 176 ? 10.647 8.995 -7.488 1.00 91.50 176 MET A C 1
ATOM 1349 O O . MET A 1 176 ? 9.580 9.487 -7.836 1.00 91.50 176 MET A O 1
ATOM 1353 N N . ALA A 1 177 ? 11.753 9.727 -7.329 1.00 88.06 177 ALA A N 1
ATOM 1354 C CA . ALA A 1 177 ? 11.769 11.193 -7.373 1.00 88.06 177 ALA A CA 1
ATOM 1355 C C . ALA A 1 177 ? 12.478 11.788 -8.604 1.00 88.06 177 ALA A C 1
ATOM 1357 O O . ALA A 1 177 ? 12.328 12.982 -8.853 1.00 88.06 177 ALA A O 1
ATOM 1358 N N . ARG A 1 178 ? 13.229 10.989 -9.382 1.00 87.31 178 ARG A N 1
ATOM 1359 C CA . ARG A 1 178 ? 13.872 11.440 -10.635 1.00 87.31 178 ARG A CA 1
ATOM 1360 C C . ARG A 1 178 ? 13.365 10.694 -11.869 1.00 87.31 178 ARG A C 1
ATOM 1362 O O . ARG A 1 178 ? 12.940 11.350 -12.811 1.00 87.31 178 ARG A O 1
ATOM 1369 N N . LEU A 1 179 ? 13.400 9.360 -11.888 1.00 91.12 179 LEU A N 1
ATOM 1370 C CA . LEU A 1 179 ? 13.063 8.594 -13.099 1.00 91.12 179 LEU A CA 1
ATOM 1371 C C . LEU A 1 179 ? 11.547 8.471 -13.325 1.00 91.12 179 LEU A C 1
ATOM 1373 O O . LEU A 1 179 ? 11.070 8.713 -14.431 1.00 91.12 179 LEU A O 1
ATOM 1377 N N . LEU A 1 180 ? 10.774 8.164 -12.282 1.00 91.75 180 LEU A N 1
ATOM 1378 C CA . LEU A 1 180 ? 9.322 8.012 -12.389 1.00 91.75 180 LEU A CA 1
ATOM 1379 C C . LEU A 1 180 ? 8.600 9.299 -12.849 1.00 91.75 180 LEU A C 1
ATOM 1381 O O . LEU A 1 180 ? 7.749 9.184 -13.729 1.00 91.75 180 LEU A O 1
ATOM 1385 N N . PRO A 1 181 ? 8.933 10.520 -12.375 1.00 90.38 181 PRO A N 1
ATOM 1386 C CA . PRO A 1 181 ? 8.344 11.752 -12.912 1.00 90.38 181 PRO A CA 1
ATOM 1387 C C . PRO A 1 181 ? 8.570 11.954 -14.417 1.00 90.38 181 PRO A C 1
ATOM 1389 O O . PRO A 1 181 ? 7.688 12.473 -15.095 1.00 90.38 181 PRO A O 1
ATOM 1392 N N . VAL A 1 182 ? 9.707 11.507 -14.966 1.00 88.69 182 VAL A N 1
ATOM 1393 C CA . VAL A 1 182 ? 9.977 11.576 -16.417 1.00 88.69 182 VAL A CA 1
ATOM 1394 C C . VAL A 1 182 ? 9.041 10.644 -17.192 1.00 88.69 182 VAL A C 1
ATOM 1396 O O . VAL A 1 182 ? 8.518 11.031 -18.236 1.00 88.69 182 VAL A O 1
ATOM 1399 N N . VAL A 1 183 ? 8.773 9.446 -16.660 1.00 89.25 183 VAL A N 1
ATOM 1400 C CA . VAL A 1 183 ? 7.785 8.503 -17.215 1.00 89.25 183 VAL A CA 1
ATOM 1401 C C . VAL A 1 183 ? 6.373 9.103 -17.153 1.00 89.25 183 VAL A C 1
ATOM 1403 O O . VAL A 1 183 ? 5.694 9.169 -18.176 1.00 89.25 183 VAL A O 1
ATOM 1406 N N . LEU A 1 184 ? 5.961 9.620 -15.989 1.00 86.81 184 LEU A N 1
ATOM 1407 C CA . LEU A 1 184 ? 4.645 10.245 -15.784 1.00 86.81 184 LEU A CA 1
ATOM 1408 C C . LEU A 1 184 ? 4.424 11.484 -16.665 1.00 86.81 184 LEU A C 1
ATOM 1410 O O . LEU A 1 184 ? 3.315 11.706 -17.142 1.00 86.81 184 LEU A O 1
ATOM 1414 N N . GLY A 1 185 ? 5.470 12.279 -16.910 1.00 83.06 185 GLY A N 1
ATOM 1415 C CA . GLY A 1 185 ? 5.403 13.448 -17.788 1.00 83.06 185 GLY A CA 1
ATOM 1416 C C . GLY A 1 185 ? 5.118 13.090 -19.250 1.00 83.06 185 GLY A C 1
ATOM 1417 O O . GLY A 1 185 ? 4.374 13.811 -19.912 1.00 83.06 185 GLY A O 1
ATOM 1418 N N . LYS A 1 186 ? 5.653 11.963 -19.747 1.00 82.06 186 LYS A N 1
ATOM 1419 C CA . LYS A 1 186 ? 5.409 11.491 -21.125 1.00 82.06 186 LYS A CA 1
ATOM 1420 C C . LYS A 1 186 ? 4.095 10.720 -21.302 1.00 82.06 186 LYS A C 1
ATOM 1422 O O . LYS A 1 186 ? 3.564 10.687 -22.407 1.00 82.06 186 LYS A O 1
ATOM 1427 N N . ASP A 1 187 ? 3.534 10.159 -20.231 1.00 70.50 187 ASP A N 1
ATOM 1428 C CA . ASP A 1 187 ? 2.257 9.416 -20.244 1.00 70.50 187 ASP A CA 1
ATOM 1429 C C . ASP A 1 187 ? 1.017 10.319 -20.478 1.00 70.50 187 ASP A C 1
ATOM 1431 O O . ASP A 1 187 ? -0.115 9.852 -20.625 1.00 70.50 187 ASP A O 1
ATOM 1435 N N . ARG A 1 188 ? 1.223 11.642 -20.558 1.00 63.88 188 ARG A N 1
ATOM 1436 C CA . ARG A 1 188 ? 0.182 12.665 -20.771 1.00 63.88 188 ARG A CA 1
ATOM 1437 C C . ARG A 1 188 ? -0.234 12.876 -22.235 1.00 63.88 188 ARG A C 1
ATOM 1439 O O . ARG A 1 188 ? -1.060 13.742 -22.495 1.00 63.88 188 ARG A O 1
ATOM 1446 N N . GLY A 1 189 ? 0.309 12.113 -23.185 1.00 59.50 189 GLY A N 1
ATOM 1447 C CA . GLY A 1 189 ? -0.044 12.230 -24.606 1.00 59.50 189 GLY A CA 1
ATOM 1448 C C . GLY A 1 189 ? -1.501 11.859 -24.933 1.00 59.50 189 GLY A C 1
ATOM 1449 O O . GLY A 1 189 ? -2.150 11.090 -24.214 1.00 59.50 189 GLY A O 1
ATOM 1450 N N . GLU A 1 190 ? -1.998 12.376 -26.059 1.00 51.00 190 GLU A N 1
ATOM 1451 C CA . GLU A 1 190 ? -3.334 12.099 -26.608 1.00 51.00 190 GLU A CA 1
ATOM 1452 C C . GLU A 1 190 ? -3.280 11.196 -27.861 1.00 51.00 190 GLU A C 1
ATOM 1454 O O . GLU A 1 190 ? -2.226 10.988 -28.463 1.00 51.00 190 GLU A O 1
ATOM 1459 N N . GLY A 1 191 ? -4.428 10.639 -28.264 1.00 59.25 191 GLY A N 1
ATOM 1460 C CA . GLY A 1 191 ? -4.571 9.843 -29.493 1.00 59.25 191 GLY A CA 1
ATOM 1461 C C . GLY A 1 191 ? -4.109 8.379 -29.405 1.00 59.25 191 GLY A C 1
ATOM 1462 O O . GLY A 1 191 ? -3.834 7.838 -28.334 1.00 59.25 191 GLY A O 1
ATOM 1463 N N . GLU A 1 192 ? -4.044 7.693 -30.552 1.00 53.59 192 GLU A N 1
ATOM 1464 C CA . GLU A 1 192 ? -3.725 6.253 -30.616 1.00 53.59 192 GLU A CA 1
ATOM 1465 C C . GLU A 1 192 ? -2.298 5.911 -30.170 1.00 53.59 192 GLU A C 1
ATOM 1467 O O . GLU A 1 192 ? -2.053 4.819 -29.652 1.00 53.59 192 GLU A O 1
ATOM 1472 N N . GLN A 1 193 ? -1.369 6.861 -30.302 1.00 55.06 193 GLN A N 1
ATOM 1473 C CA . GLN A 1 193 ? 0.021 6.725 -29.864 1.00 55.06 193 GLN A CA 1
ATOM 1474 C C . GLN A 1 193 ? 0.108 6.434 -28.352 1.00 55.06 193 GLN A C 1
ATOM 1476 O O . GLN A 1 193 ? 0.946 5.633 -27.926 1.00 55.06 193 GLN A O 1
ATOM 1481 N N . LYS A 1 194 ? -0.858 6.939 -27.565 1.00 64.50 194 LYS A N 1
ATOM 1482 C CA . LYS A 1 194 ? -1.049 6.623 -26.140 1.00 64.50 194 LYS A CA 1
ATOM 1483 C C . LYS A 1 194 ? -1.224 5.125 -25.865 1.00 64.50 194 LYS A C 1
ATOM 1485 O O . LYS A 1 194 ? -0.742 4.646 -24.846 1.00 64.50 194 LYS A O 1
ATOM 1490 N N . LYS A 1 195 ? -1.866 4.351 -26.753 1.00 65.12 195 LYS A N 1
ATOM 1491 C CA . LYS A 1 195 ? -2.161 2.923 -26.497 1.00 65.12 195 LYS A CA 1
ATOM 1492 C C . LYS A 1 195 ? -0.906 2.047 -26.484 1.00 65.12 195 LYS A C 1
ATOM 1494 O O . LYS A 1 195 ? -0.817 1.138 -25.666 1.00 65.12 195 LYS A O 1
ATOM 1499 N N . ARG A 1 196 ? 0.054 2.294 -27.387 1.00 67.25 196 ARG A N 1
ATOM 1500 C CA . ARG A 1 196 ? 1.323 1.538 -27.427 1.00 67.25 196 ARG A CA 1
ATOM 1501 C C . ARG A 1 196 ? 2.365 2.123 -26.478 1.00 67.25 196 ARG A C 1
ATOM 1503 O O . ARG A 1 196 ? 2.983 1.367 -25.740 1.00 67.25 196 ARG A O 1
ATOM 1510 N N . VAL A 1 197 ? 2.527 3.448 -26.468 1.00 76.81 197 VAL A N 1
ATOM 1511 C CA . VAL A 1 197 ? 3.526 4.117 -25.621 1.00 76.81 197 VAL A CA 1
ATOM 1512 C C . VAL A 1 197 ? 3.135 4.055 -24.141 1.00 76.81 197 VAL A C 1
ATOM 1514 O O . VAL A 1 197 ? 3.966 3.704 -23.310 1.00 76.81 197 VAL A O 1
ATOM 1517 N N . GLY A 1 198 ? 1.868 4.307 -23.801 1.00 78.75 198 GLY A N 1
ATOM 1518 C CA . GLY A 1 198 ? 1.383 4.292 -22.416 1.00 78.75 198 GLY A CA 1
ATOM 1519 C C . GLY A 1 198 ? 1.461 2.915 -21.752 1.00 78.75 198 GLY A C 1
ATOM 1520 O O . GLY A 1 198 ? 1.800 2.829 -20.577 1.00 78.75 198 GLY A O 1
ATOM 1521 N N . LEU A 1 199 ? 1.255 1.821 -22.499 1.00 84.50 199 LEU A N 1
ATOM 1522 C CA . LEU A 1 199 ? 1.451 0.457 -21.979 1.00 84.50 199 LEU A CA 1
ATOM 1523 C C . LEU A 1 199 ? 2.915 0.194 -21.590 1.00 84.50 199 LEU A C 1
ATOM 1525 O O . LEU A 1 199 ? 3.200 -0.522 -20.630 1.00 84.50 199 LEU A O 1
ATOM 1529 N N . GLU A 1 200 ? 3.845 0.795 -22.321 1.00 87.25 200 GLU A N 1
ATOM 1530 C CA . GLU A 1 200 ? 5.274 0.647 -22.089 1.00 87.25 200 GLU A CA 1
ATOM 1531 C C . GLU A 1 200 ? 5.752 1.528 -20.919 1.00 87.25 200 GLU A C 1
ATOM 1533 O O . GLU A 1 200 ? 6.490 1.064 -20.049 1.00 87.25 200 GLU A O 1
ATOM 1538 N N . LEU A 1 201 ? 5.228 2.754 -20.807 1.00 88.81 201 LEU A N 1
ATOM 1539 C CA . LEU A 1 201 ? 5.431 3.631 -19.647 1.00 88.81 201 LEU A CA 1
ATOM 1540 C C . LEU A 1 201 ? 4.800 3.052 -18.360 1.00 88.81 201 LEU A C 1
ATOM 1542 O O . LEU A 1 201 ? 5.423 3.093 -17.297 1.00 88.81 201 LEU A O 1
ATOM 1546 N N . GLU A 1 202 ? 3.620 2.427 -18.445 1.00 90.25 202 GLU A N 1
ATOM 1547 C CA . GLU A 1 202 ? 2.979 1.704 -17.333 1.00 90.25 202 GLU A CA 1
ATOM 1548 C C . GLU A 1 202 ? 3.846 0.537 -16.844 1.00 90.25 202 GLU A C 1
ATOM 1550 O O . GLU A 1 202 ? 4.070 0.382 -15.637 1.00 90.25 202 GLU A O 1
ATOM 1555 N N . ARG A 1 203 ? 4.384 -0.269 -17.774 1.00 91.88 203 ARG A N 1
ATOM 1556 C CA . ARG A 1 203 ? 5.341 -1.337 -17.449 1.00 91.88 203 ARG A CA 1
ATOM 1557 C C . ARG A 1 203 ? 6.555 -0.776 -16.725 1.00 91.88 203 ARG A C 1
ATOM 1559 O O . ARG A 1 203 ? 6.889 -1.282 -15.654 1.00 91.88 203 ARG A O 1
ATOM 1566 N N . GLN A 1 204 ? 7.165 0.294 -17.235 1.00 94.12 204 GLN A N 1
ATOM 1567 C CA . GLN A 1 204 ? 8.310 0.924 -16.574 1.00 94.12 204 GLN A CA 1
ATOM 1568 C C . GLN A 1 204 ? 7.971 1.384 -15.153 1.00 94.12 204 GLN A C 1
ATOM 1570 O O . GLN A 1 204 ? 8.677 1.009 -14.216 1.00 94.12 204 GLN A O 1
ATOM 1575 N N . ALA A 1 205 ? 6.864 2.104 -14.954 1.00 94.00 205 ALA A N 1
ATOM 1576 C CA . ALA A 1 205 ? 6.435 2.553 -13.628 1.00 94.00 205 ALA A CA 1
ATOM 1577 C C . ALA A 1 205 ? 6.218 1.374 -12.656 1.00 94.00 205 ALA A C 1
ATOM 1579 O O . ALA A 1 205 ? 6.710 1.385 -11.524 1.00 94.00 205 ALA A O 1
ATOM 1580 N N . LYS A 1 206 ? 5.558 0.303 -13.110 1.00 94.62 206 LYS A N 1
ATOM 1581 C CA . LYS A 1 206 ? 5.363 -0.934 -12.336 1.00 94.62 206 LYS A CA 1
ATOM 1582 C C . LYS A 1 206 ? 6.690 -1.611 -11.969 1.00 94.62 206 LYS A C 1
ATOM 1584 O O . LYS A 1 206 ? 6.835 -2.105 -10.848 1.00 94.62 206 LYS A O 1
ATOM 1589 N N . VAL A 1 207 ? 7.666 -1.617 -12.876 1.00 96.00 207 VAL A N 1
ATOM 1590 C CA . VAL A 1 207 ? 8.999 -2.194 -12.647 1.00 96.00 207 VAL A CA 1
ATOM 1591 C C . VAL A 1 207 ? 9.823 -1.330 -11.685 1.00 96.00 207 VAL A C 1
ATOM 1593 O O . VAL A 1 207 ? 10.442 -1.880 -10.776 1.00 96.00 207 VAL A O 1
ATOM 1596 N N . MET A 1 208 ? 9.759 0.004 -11.764 1.00 96.00 208 MET A N 1
ATOM 1597 C CA . MET A 1 208 ? 10.372 0.894 -10.761 1.00 96.00 208 MET A CA 1
ATOM 1598 C C . MET A 1 208 ? 9.852 0.604 -9.349 1.00 96.00 208 MET A C 1
ATOM 1600 O O . MET A 1 208 ? 10.634 0.458 -8.408 1.00 96.00 208 MET A O 1
ATOM 1604 N N . LEU A 1 209 ? 8.537 0.427 -9.195 1.00 95.44 209 LEU A N 1
ATOM 1605 C CA . LEU A 1 209 ? 7.929 0.074 -7.910 1.00 95.44 209 LEU A CA 1
ATOM 1606 C C . LEU A 1 209 ? 8.346 -1.328 -7.436 1.00 95.44 209 LEU A C 1
ATOM 1608 O O . LEU A 1 209 ? 8.563 -1.530 -6.236 1.00 95.44 209 LEU A O 1
ATOM 1612 N N . LYS A 1 210 ? 8.527 -2.289 -8.355 1.00 95.25 210 LYS A N 1
ATOM 1613 C CA . LYS A 1 210 ? 9.097 -3.620 -8.067 1.00 95.25 210 LYS A CA 1
ATOM 1614 C C . LYS A 1 210 ? 10.544 -3.512 -7.565 1.00 95.25 210 LYS A C 1
ATOM 1616 O O . LYS A 1 210 ? 10.880 -4.177 -6.581 1.00 95.25 210 LYS A O 1
ATOM 1621 N N . ILE A 1 211 ? 11.369 -2.652 -8.169 1.00 95.12 211 ILE A N 1
ATOM 1622 C CA . ILE A 1 211 ? 12.749 -2.372 -7.739 1.00 95.12 211 ILE A CA 1
ATOM 1623 C C . ILE A 1 211 ? 12.751 -1.774 -6.328 1.00 95.12 211 ILE A C 1
ATOM 1625 O O . ILE A 1 211 ? 13.339 -2.371 -5.428 1.00 95.12 211 ILE A O 1
ATOM 1629 N N . CYS A 1 212 ? 12.034 -0.670 -6.090 1.00 94.94 212 CYS A N 1
ATOM 1630 C CA . CYS A 1 212 ? 11.950 -0.037 -4.767 1.00 94.94 212 CYS A CA 1
ATOM 1631 C C . CYS A 1 212 ? 11.462 -1.020 -3.692 1.00 94.94 212 CYS A C 1
ATOM 1633 O O . CYS A 1 212 ? 12.090 -1.167 -2.645 1.00 94.94 212 CYS A O 1
ATOM 1635 N N . THR A 1 213 ? 10.401 -1.782 -3.983 1.00 93.81 213 THR A N 1
ATOM 1636 C CA . THR A 1 213 ? 9.879 -2.827 -3.085 1.00 93.81 213 THR A CA 1
ATOM 1637 C C . THR A 1 213 ? 10.918 -3.907 -2.782 1.00 93.81 213 THR A C 1
ATOM 1639 O O . THR A 1 213 ? 10.928 -4.450 -1.680 1.00 93.81 213 THR A O 1
ATOM 1642 N N . THR A 1 214 ? 11.778 -4.245 -3.742 1.00 93.00 214 THR A N 1
ATOM 1643 C CA . THR A 1 214 ? 12.839 -5.248 -3.588 1.00 93.00 214 THR A CA 1
ATOM 1644 C C . THR A 1 214 ? 13.970 -4.725 -2.706 1.00 93.00 214 THR A C 1
ATOM 1646 O O . THR A 1 214 ? 14.326 -5.386 -1.732 1.00 93.00 214 THR A O 1
ATOM 1649 N N . LEU A 1 215 ? 14.469 -3.515 -2.979 1.00 91.44 215 LEU A N 1
ATOM 1650 C CA . LEU A 1 215 ? 15.501 -2.848 -2.174 1.00 91.44 215 LEU A CA 1
ATOM 1651 C C . LEU A 1 215 ? 15.045 -2.653 -0.720 1.00 91.44 215 LEU A C 1
ATOM 1653 O O . LEU A 1 215 ? 15.789 -2.932 0.217 1.00 91.44 215 LEU A O 1
ATOM 1657 N N . MET A 1 216 ? 13.779 -2.281 -0.521 1.00 90.12 216 MET A N 1
ATOM 1658 C CA . MET A 1 216 ? 13.159 -2.141 0.800 1.00 90.12 216 MET A CA 1
ATOM 1659 C C . MET A 1 216 ? 13.076 -3.442 1.617 1.00 90.12 216 MET A C 1
ATOM 1661 O O . MET A 1 216 ? 12.927 -3.367 2.832 1.00 90.12 216 MET A O 1
ATOM 1665 N N . ARG A 1 217 ? 13.180 -4.637 1.012 1.00 89.38 217 ARG A N 1
ATOM 1666 C CA . ARG A 1 217 ? 13.249 -5.915 1.766 1.00 89.38 217 ARG A CA 1
ATOM 1667 C C . ARG A 1 217 ? 14.620 -6.163 2.404 1.00 89.38 217 ARG A C 1
ATOM 1669 O O . ARG A 1 217 ? 14.738 -7.075 3.224 1.00 89.38 217 ARG A O 1
ATOM 1676 N N . MET A 1 218 ? 15.631 -5.399 1.990 1.00 88.06 218 MET A N 1
ATOM 1677 C CA . MET A 1 218 ? 16.999 -5.439 2.514 1.00 88.06 218 MET A CA 1
ATOM 1678 C C . MET A 1 218 ? 17.276 -4.330 3.535 1.00 88.06 218 MET A C 1
ATOM 1680 O O . MET A 1 218 ? 18.342 -4.325 4.142 1.00 88.06 218 MET A O 1
ATOM 1684 N N . MET A 1 219 ? 16.345 -3.386 3.702 1.00 88.81 219 MET A N 1
ATOM 1685 C CA . MET A 1 219 ? 16.420 -2.362 4.739 1.00 88.81 219 MET A CA 1
ATOM 1686 C C . MET A 1 219 ? 15.970 -2.965 6.073 1.00 88.81 219 MET A C 1
ATOM 1688 O O . MET A 1 219 ? 14.912 -3.592 6.141 1.00 88.81 219 MET A O 1
ATOM 1692 N N . ASP A 1 220 ? 16.752 -2.753 7.128 1.00 82.88 220 ASP A N 1
ATOM 1693 C CA . ASP A 1 220 ? 16.454 -3.200 8.498 1.00 82.88 220 ASP A CA 1
ATOM 1694 C C . ASP A 1 220 ? 15.959 -2.059 9.412 1.00 82.88 220 ASP A C 1
ATOM 1696 O O . ASP A 1 220 ? 15.458 -2.308 10.507 1.00 82.88 220 ASP A O 1
ATOM 1700 N N . ASN A 1 221 ? 16.041 -0.805 8.956 1.00 85.69 221 ASN A N 1
ATOM 1701 C CA . ASN A 1 221 ? 15.680 0.374 9.738 1.00 85.69 221 ASN A CA 1
ATOM 1702 C C . ASN A 1 221 ? 14.278 0.907 9.366 1.00 85.69 221 ASN A C 1
ATOM 1704 O O . ASN A 1 221 ? 14.081 1.346 8.227 1.00 85.69 221 ASN A O 1
ATOM 1708 N N . PRO A 1 222 ? 13.313 0.977 10.307 1.00 83.00 222 PRO A N 1
ATOM 1709 C CA . PRO A 1 222 ? 11.962 1.460 10.014 1.00 83.00 222 PRO A CA 1
ATOM 1710 C C . PRO A 1 222 ? 11.911 2.932 9.575 1.00 83.00 222 PRO A C 1
ATOM 1712 O O . PRO A 1 222 ? 11.004 3.321 8.835 1.00 83.00 222 PRO A O 1
ATOM 1715 N N . LYS A 1 223 ? 12.917 3.747 9.935 1.00 87.12 223 LYS A N 1
ATOM 1716 C CA . LYS A 1 223 ? 13.020 5.144 9.480 1.00 87.12 223 LYS A CA 1
ATOM 1717 C C . LYS A 1 223 ? 13.154 5.253 7.955 1.00 87.12 223 LYS A C 1
ATOM 1719 O O . LYS A 1 223 ? 12.757 6.262 7.381 1.00 87.12 223 LYS A O 1
ATOM 1724 N N . CYS A 1 224 ? 13.629 4.207 7.276 1.00 89.31 224 CYS A N 1
ATOM 1725 C CA . CYS A 1 224 ? 13.676 4.171 5.816 1.00 89.31 224 CYS A CA 1
ATOM 1726 C C . CYS A 1 224 ? 12.275 4.157 5.180 1.00 89.31 224 CYS A C 1
ATOM 1728 O O . CYS A 1 224 ? 12.090 4.784 4.137 1.00 89.31 224 CYS A O 1
ATOM 1730 N N . PHE A 1 225 ? 11.279 3.512 5.804 1.00 90.88 225 PHE A N 1
ATOM 1731 C CA . PHE A 1 225 ? 9.909 3.481 5.275 1.00 90.88 225 PHE A CA 1
ATOM 1732 C C . PHE A 1 225 ? 9.258 4.865 5.315 1.00 90.88 225 PHE A C 1
ATOM 1734 O O . PHE A 1 225 ? 8.713 5.297 4.302 1.00 90.88 225 PHE A O 1
ATOM 1741 N N . ILE A 1 226 ? 9.394 5.609 6.419 1.00 90.62 226 ILE A N 1
ATOM 1742 C CA . ILE A 1 226 ? 8.844 6.972 6.510 1.00 90.62 226 ILE A CA 1
ATOM 1743 C C . ILE A 1 226 ? 9.570 7.954 5.580 1.00 90.62 226 ILE A C 1
ATOM 1745 O O . ILE A 1 226 ? 8.929 8.813 4.976 1.00 90.62 226 ILE A O 1
ATOM 1749 N N . THR A 1 227 ? 10.883 7.800 5.376 1.00 90.56 227 THR A N 1
ATOM 1750 C CA . THR A 1 227 ? 11.621 8.573 4.363 1.00 90.56 227 THR A CA 1
ATOM 1751 C C . THR A 1 227 ? 11.106 8.280 2.950 1.00 90.56 227 THR A C 1
ATOM 1753 O O . THR A 1 227 ? 10.826 9.210 2.197 1.00 90.56 227 THR A O 1
ATOM 1756 N N . MET A 1 228 ? 10.898 7.006 2.602 1.00 91.38 228 MET A N 1
ATOM 1757 C CA . MET A 1 228 ? 10.346 6.620 1.299 1.00 91.38 228 MET A CA 1
ATOM 1758 C C . MET A 1 228 ? 8.886 7.040 1.103 1.00 91.38 228 MET A C 1
ATOM 1760 O O . MET A 1 228 ? 8.509 7.413 -0.010 1.00 91.38 228 MET A O 1
ATOM 1764 N N . PHE A 1 229 ? 8.079 7.036 2.165 1.00 93.06 229 PHE A N 1
ATOM 1765 C CA . PHE A 1 229 ? 6.725 7.585 2.160 1.00 93.06 229 PHE A CA 1
ATOM 1766 C C . PHE A 1 229 ? 6.757 9.086 1.843 1.00 93.06 229 PHE A C 1
ATOM 1768 O O . PHE A 1 229 ? 6.139 9.511 0.870 1.00 93.06 229 PHE A O 1
ATOM 1775 N N . LYS A 1 230 ? 7.567 9.869 2.575 1.00 91.44 230 LYS A N 1
ATOM 1776 C CA . LYS A 1 230 ? 7.743 11.315 2.345 1.00 91.44 230 LYS A CA 1
ATOM 1777 C C . LYS A 1 230 ? 8.219 11.625 0.915 1.00 91.44 230 LYS A C 1
ATOM 1779 O O . LYS A 1 230 ? 7.667 12.523 0.287 1.00 91.44 230 LYS A O 1
ATOM 1784 N N . PHE A 1 231 ? 9.167 10.862 0.361 1.00 90.00 231 PHE A N 1
ATOM 1785 C CA . PHE A 1 231 ? 9.602 11.031 -1.037 1.00 90.00 231 PHE A CA 1
ATOM 1786 C C . PHE A 1 231 ? 8.512 10.695 -2.061 1.00 90.00 231 PHE A C 1
ATOM 1788 O O . PHE A 1 231 ? 8.345 11.426 -3.034 1.00 90.00 231 PHE A O 1
ATOM 1795 N N . THR A 1 232 ? 7.760 9.612 -1.847 1.00 92.00 232 THR A N 1
ATOM 1796 C CA . THR A 1 232 ? 6.664 9.220 -2.749 1.00 92.00 232 THR A CA 1
ATOM 1797 C C . THR A 1 232 ? 5.557 10.275 -2.741 1.00 92.00 232 THR A C 1
ATOM 1799 O O . THR A 1 232 ? 5.082 10.674 -3.801 1.00 92.00 232 THR A O 1
ATOM 1802 N N . MET A 1 233 ? 5.208 10.791 -1.561 1.00 92.56 233 MET A N 1
ATOM 1803 C CA . MET A 1 233 ? 4.199 11.839 -1.413 1.00 92.56 233 MET A CA 1
ATOM 1804 C C . MET A 1 233 ? 4.642 13.180 -1.994 1.00 92.56 233 MET A C 1
ATOM 1806 O O . MET A 1 233 ? 3.877 13.775 -2.740 1.00 92.56 233 MET A O 1
ATOM 1810 N N . GLY A 1 234 ? 5.880 13.623 -1.752 1.00 91.56 234 GLY A N 1
ATOM 1811 C CA . GLY A 1 234 ? 6.403 14.869 -2.334 1.00 91.56 234 GLY A CA 1
ATOM 1812 C C . GLY A 1 234 ? 6.577 14.829 -3.861 1.00 91.56 234 GLY A C 1
ATOM 1813 O O . GLY A 1 234 ? 6.690 15.877 -4.497 1.00 91.56 234 GLY A O 1
ATOM 1814 N N . MET A 1 235 ? 6.587 13.632 -4.460 1.00 91.56 235 MET A N 1
ATOM 1815 C CA . MET A 1 235 ? 6.465 13.449 -5.908 1.00 91.56 235 MET A CA 1
ATOM 1816 C C . MET A 1 235 ? 5.001 13.564 -6.358 1.00 91.56 235 MET A C 1
ATOM 1818 O O . MET A 1 235 ? 4.714 14.336 -7.273 1.00 91.56 235 MET A O 1
ATOM 1822 N N . LEU A 1 236 ? 4.082 12.855 -5.694 1.00 90.75 236 LEU A N 1
ATOM 1823 C CA . LEU A 1 236 ? 2.642 12.872 -5.989 1.00 90.75 236 LEU A CA 1
ATOM 1824 C C . LEU A 1 236 ? 1.986 14.253 -5.781 1.00 90.75 236 LEU A C 1
ATOM 1826 O O . LEU A 1 236 ? 1.068 14.613 -6.506 1.00 90.75 236 LEU A O 1
ATOM 1830 N N . GLU A 1 237 ? 2.502 15.061 -4.856 1.00 90.69 237 GLU A N 1
ATOM 1831 C CA . GLU A 1 237 ? 2.132 16.471 -4.641 1.00 90.69 237 GLU A CA 1
ATOM 1832 C C . GLU A 1 237 ? 2.323 17.330 -5.904 1.00 90.69 237 GLU A C 1
ATOM 1834 O O . GLU A 1 237 ? 1.572 18.266 -6.158 1.00 90.69 237 GLU A O 1
ATOM 1839 N N . LYS A 1 238 ? 3.306 16.985 -6.745 1.00 88.25 238 LYS A N 1
ATOM 1840 C CA . LYS A 1 238 ? 3.723 17.793 -7.903 1.00 88.25 238 LYS A CA 1
ATOM 1841 C C . LYS A 1 238 ? 3.289 17.221 -9.251 1.00 88.25 238 LYS A C 1
ATOM 1843 O O . LYS A 1 238 ? 3.437 17.900 -10.265 1.00 88.25 238 LYS A O 1
ATOM 1848 N N . ASN A 1 239 ? 2.790 15.984 -9.292 1.00 85.75 239 ASN A N 1
ATOM 1849 C CA . ASN A 1 239 ? 2.562 15.245 -10.533 1.00 85.75 239 ASN A CA 1
ATOM 1850 C C . ASN A 1 239 ? 1.150 14.647 -10.591 1.00 85.75 239 ASN A C 1
ATOM 1852 O O . ASN A 1 239 ? 0.823 13.760 -9.807 1.00 85.75 239 ASN A O 1
ATOM 1856 N N . THR A 1 240 ? 0.364 15.059 -11.591 1.00 83.88 240 THR A N 1
ATOM 1857 C CA . THR A 1 240 ? -0.841 14.330 -12.016 1.00 83.88 240 THR A CA 1
ATOM 1858 C C . THR A 1 240 ? -0.457 12.972 -12.622 1.00 83.88 240 THR A C 1
ATOM 1860 O O . THR A 1 240 ? 0.620 12.844 -13.226 1.00 83.88 240 THR A O 1
ATOM 1863 N N . VAL A 1 241 ? -1.328 11.963 -12.482 1.00 85.56 241 VAL A N 1
ATOM 1864 C CA . VAL A 1 241 ? -1.113 10.586 -12.971 1.00 85.56 241 VAL A CA 1
ATOM 1865 C C . VAL A 1 241 ? -2.300 10.155 -13.837 1.00 85.56 241 VAL A C 1
ATOM 1867 O O . VAL A 1 241 ? -3.289 9.630 -13.334 1.00 85.56 241 VAL A O 1
ATOM 1870 N N . ALA A 1 242 ? -2.187 10.359 -15.152 1.00 79.56 242 ALA A N 1
ATOM 1871 C CA . ALA A 1 242 ? -3.288 10.143 -16.095 1.00 79.56 242 ALA A CA 1
ATOM 1872 C C . ALA A 1 242 ? -3.681 8.662 -16.291 1.00 79.56 242 ALA A C 1
ATOM 1874 O O . ALA A 1 242 ? -4.838 8.365 -16.590 1.00 79.56 242 ALA A O 1
ATOM 1875 N N . ASN A 1 243 ? -2.743 7.716 -16.147 1.00 83.94 243 ASN A N 1
ATOM 1876 C CA . ASN A 1 243 ? -3.042 6.285 -16.221 1.00 83.94 243 ASN A CA 1
ATOM 1877 C C . ASN A 1 243 ? -3.471 5.737 -14.844 1.00 83.94 243 ASN A C 1
ATOM 1879 O O . ASN A 1 243 ? -2.672 5.632 -13.908 1.00 83.94 243 ASN A O 1
ATOM 1883 N N . SER A 1 244 ? -4.734 5.314 -14.742 1.00 84.44 244 SER A N 1
ATOM 1884 C CA . SER A 1 244 ? -5.328 4.767 -13.516 1.00 84.44 244 SER A CA 1
ATOM 1885 C C . SER A 1 244 ? -4.694 3.449 -13.045 1.00 84.44 244 SER A C 1
ATOM 1887 O O . SER A 1 244 ? -4.669 3.185 -11.841 1.00 84.44 244 SER A O 1
ATOM 1889 N N . LEU A 1 245 ? -4.119 2.635 -13.940 1.00 87.75 245 LEU A N 1
ATOM 1890 C CA . LEU A 1 245 ? -3.365 1.429 -13.572 1.00 87.75 245 LEU A CA 1
ATOM 1891 C C . LEU A 1 245 ? -2.020 1.795 -12.934 1.00 87.75 245 LEU A C 1
ATOM 1893 O O . LEU A 1 245 ? -1.672 1.244 -11.884 1.00 87.75 245 LEU A O 1
ATOM 1897 N N . THR A 1 246 ? -1.313 2.779 -13.498 1.00 90.38 246 THR A N 1
ATOM 1898 C CA . THR A 1 246 ? -0.093 3.353 -12.907 1.00 90.38 246 THR A CA 1
ATOM 1899 C C . THR A 1 246 ? -0.382 3.946 -11.527 1.00 90.38 246 THR A C 1
ATOM 1901 O O . THR A 1 246 ? 0.307 3.608 -10.560 1.00 90.38 246 THR A O 1
ATOM 1904 N N . LEU A 1 247 ? -1.449 4.744 -11.389 1.00 92.00 247 LEU A N 1
ATOM 1905 C CA . LEU A 1 247 ? -1.868 5.302 -10.100 1.00 92.00 247 LEU A CA 1
ATOM 1906 C C . LEU A 1 247 ? -2.214 4.203 -9.085 1.00 92.00 247 LEU A C 1
ATOM 1908 O O . LEU A 1 247 ? -1.725 4.220 -7.956 1.00 92.00 247 LEU A O 1
ATOM 1912 N N . ARG A 1 248 ? -2.986 3.188 -9.488 1.00 92.12 248 ARG A N 1
ATOM 1913 C CA . ARG A 1 248 ? -3.323 2.034 -8.640 1.00 92.12 248 ARG A CA 1
ATOM 1914 C C . ARG A 1 248 ? -2.076 1.276 -8.176 1.00 92.12 248 ARG A C 1
ATOM 1916 O O . ARG A 1 248 ? -2.044 0.789 -7.044 1.00 92.12 248 ARG A O 1
ATOM 1923 N N . HIS A 1 249 ? -1.049 1.155 -9.015 1.00 91.94 249 HIS A N 1
ATOM 1924 C CA . HIS A 1 249 ? 0.231 0.563 -8.623 1.00 91.94 249 HIS A CA 1
ATOM 1925 C C . HIS A 1 249 ? 0.995 1.446 -7.622 1.00 91.94 249 HIS A C 1
ATOM 1927 O O . HIS A 1 249 ? 1.490 0.919 -6.620 1.00 91.94 249 HIS A O 1
ATOM 1933 N N . LEU A 1 250 ? 1.023 2.766 -7.831 1.00 93.75 250 LEU A N 1
ATOM 1934 C CA . LEU A 1 250 ? 1.631 3.736 -6.913 1.00 93.75 250 LEU A CA 1
ATOM 1935 C C . LEU A 1 250 ? 0.961 3.731 -5.537 1.00 93.75 250 LEU A C 1
ATOM 1937 O O . LEU A 1 250 ? 1.642 3.588 -4.524 1.00 93.75 250 LEU A O 1
ATOM 1941 N N . LEU A 1 251 ? -0.368 3.794 -5.488 1.00 94.88 251 LEU A N 1
ATOM 1942 C CA . LEU A 1 251 ? -1.125 3.794 -4.237 1.00 94.88 251 LEU A CA 1
ATOM 1943 C C . LEU A 1 251 ? -1.024 2.450 -3.492 1.00 94.88 251 LEU A C 1
ATOM 1945 O O . LEU A 1 251 ? -0.923 2.425 -2.266 1.00 94.88 251 LEU A O 1
ATOM 1949 N N . LYS A 1 252 ? -0.925 1.314 -4.199 1.00 93.94 252 LYS A N 1
ATOM 1950 C CA . LYS A 1 252 ? -0.610 0.013 -3.570 1.00 93.94 252 LYS A CA 1
ATOM 1951 C C . LYS A 1 252 ? 0.785 -0.013 -2.934 1.00 93.94 252 LYS A C 1
ATOM 1953 O O . LYS A 1 252 ? 0.948 -0.595 -1.859 1.00 93.94 252 LYS A O 1
ATOM 1958 N N . PHE A 1 253 ? 1.781 0.610 -3.565 1.00 94.06 253 PHE A N 1
ATOM 1959 C CA . PHE A 1 253 ? 3.122 0.764 -2.991 1.00 94.06 253 PHE A CA 1
ATOM 1960 C C . PHE A 1 253 ? 3.112 1.711 -1.781 1.00 94.06 253 PHE A C 1
ATOM 1962 O O . PHE A 1 253 ? 3.643 1.358 -0.727 1.00 94.06 253 PHE A O 1
ATOM 1969 N N . LEU A 1 254 ? 2.419 2.848 -1.886 1.00 94.81 254 LEU A N 1
ATOM 1970 C CA . LEU A 1 254 ? 2.232 3.814 -0.804 1.00 94.81 254 LEU A CA 1
ATOM 1971 C C . LEU A 1 254 ? 1.532 3.191 0.416 1.00 94.81 254 LEU A C 1
ATOM 1973 O O . LEU A 1 254 ? 1.980 3.386 1.540 1.00 94.81 254 LEU A O 1
ATOM 1977 N N . CYS A 1 255 ? 0.505 2.363 0.205 1.00 94.44 255 CYS A N 1
ATOM 1978 C CA . CYS A 1 255 ? -0.162 1.584 1.254 1.00 94.44 255 CYS A CA 1
ATOM 1979 C C . CYS A 1 255 ? 0.827 0.647 1.978 1.00 94.44 255 CYS A C 1
ATOM 1981 O O . CYS A 1 255 ? 0.853 0.584 3.205 1.00 94.44 255 CYS A O 1
ATOM 1983 N N . SER A 1 256 ? 1.698 -0.040 1.228 1.00 92.19 256 SER A N 1
ATOM 1984 C CA . SER A 1 256 ? 2.745 -0.915 1.786 1.00 92.19 256 SER A CA 1
ATOM 1985 C C . SER A 1 256 ? 3.826 -0.153 2.567 1.00 92.19 256 SER A C 1
ATOM 1987 O O . SER A 1 256 ? 4.391 -0.699 3.514 1.00 92.19 256 SER A O 1
ATOM 1989 N N . LEU A 1 257 ? 4.109 1.102 2.196 1.00 92.31 257 LEU A N 1
ATOM 1990 C CA . LEU A 1 257 ? 4.967 2.004 2.969 1.00 92.31 257 LEU A CA 1
ATOM 1991 C C . LEU A 1 257 ? 4.272 2.449 4.259 1.00 92.31 257 LEU A C 1
ATOM 1993 O O . LEU A 1 257 ? 4.811 2.241 5.341 1.00 92.31 257 LEU A O 1
ATOM 1997 N N . ALA A 1 258 ? 3.058 2.990 4.142 1.00 92.19 258 ALA A N 1
ATOM 1998 C CA . ALA A 1 258 ? 2.249 3.506 5.243 1.00 92.19 258 ALA A CA 1
ATOM 1999 C C . ALA A 1 258 ? 2.056 2.482 6.376 1.00 92.19 258 ALA A C 1
ATOM 2001 O O . ALA A 1 258 ? 2.163 2.832 7.548 1.00 92.19 258 ALA A O 1
ATOM 2002 N N . LEU A 1 259 ? 1.828 1.209 6.034 1.00 90.25 259 LEU A N 1
ATOM 2003 C CA . LEU A 1 259 ? 1.671 0.103 6.992 1.00 90.25 259 LEU A CA 1
ATOM 2004 C C . LEU A 1 259 ? 2.982 -0.340 7.674 1.00 90.25 259 LEU A C 1
ATOM 2006 O O . LEU A 1 259 ? 2.936 -1.130 8.613 1.00 90.25 259 LEU A O 1
ATOM 2010 N N . LYS A 1 260 ? 4.148 0.122 7.201 1.00 88.94 260 LYS A N 1
ATOM 2011 C CA . LYS A 1 260 ? 5.479 -0.215 7.747 1.00 88.94 260 LYS A CA 1
ATOM 2012 C C . LYS A 1 260 ? 6.182 0.957 8.432 1.00 88.94 260 LYS A C 1
ATOM 2014 O O . LYS A 1 260 ? 7.260 0.775 8.996 1.00 88.94 260 LYS A O 1
ATOM 2019 N N . CYS A 1 261 ? 5.608 2.154 8.371 1.00 87.12 261 CYS A N 1
ATOM 2020 C CA . CYS A 1 261 ? 6.140 3.324 9.052 1.00 87.12 261 CYS A CA 1
ATOM 2021 C C . CYS A 1 261 ? 5.923 3.220 10.566 1.00 87.12 261 CYS A C 1
ATOM 2023 O O . CYS A 1 261 ? 4.802 3.023 11.030 1.00 87.12 261 CYS A O 1
ATOM 2025 N N . THR A 1 262 ? 6.975 3.468 11.345 1.00 78.12 262 THR A N 1
ATOM 2026 C CA . THR A 1 262 ? 6.832 3.910 12.737 1.00 78.12 262 THR A CA 1
ATOM 2027 C C . THR A 1 262 ? 6.398 5.375 12.713 1.00 78.12 262 THR A C 1
ATOM 2029 O O . THR A 1 262 ? 7.250 6.264 12.688 1.00 78.12 262 THR A O 1
ATOM 2032 N N . ASP A 1 263 ? 5.092 5.632 12.619 1.00 77.12 263 ASP A N 1
ATOM 2033 C CA . ASP A 1 263 ? 4.536 6.981 12.424 1.00 77.12 263 ASP A CA 1
ATOM 2034 C C . ASP A 1 263 ? 4.479 7.802 13.727 1.00 77.12 263 ASP A C 1
ATOM 2036 O O . ASP A 1 263 ? 3.432 8.299 14.124 1.00 77.12 263 ASP A O 1
ATOM 2040 N N . THR A 1 264 ? 5.624 7.938 14.404 1.00 76.94 264 THR A N 1
ATOM 2041 C CA . THR A 1 264 ? 5.766 8.649 15.691 1.00 76.94 264 THR A CA 1
ATOM 2042 C C . THR A 1 264 ? 5.314 10.103 15.640 1.00 76.94 264 THR A C 1
ATOM 2044 O O . THR A 1 264 ? 4.920 10.667 16.653 1.00 76.94 264 THR A O 1
ATOM 2047 N N . ASP A 1 265 ? 5.387 10.705 14.455 1.00 81.25 265 ASP A N 1
ATOM 2048 C CA . ASP A 1 265 ? 5.129 12.123 14.242 1.00 81.25 265 ASP A CA 1
ATOM 2049 C C . ASP A 1 265 ? 3.721 12.359 13.663 1.00 81.25 265 ASP A C 1
ATOM 2051 O O . ASP A 1 265 ? 3.418 13.493 13.287 1.00 81.25 265 ASP A O 1
ATOM 2055 N N . HIS A 1 266 ? 2.888 11.314 13.521 1.00 86.19 266 HIS A N 1
ATOM 2056 C CA . HIS A 1 266 ? 1.580 11.334 12.840 1.00 86.19 266 HIS A CA 1
ATOM 2057 C C . HIS A 1 266 ? 1.657 11.904 11.403 1.00 86.19 266 HIS A C 1
ATOM 2059 O O . HIS A 1 266 ? 0.811 12.677 10.949 1.00 86.19 266 HIS A O 1
ATOM 2065 N N . THR A 1 267 ? 2.742 11.616 10.676 1.00 89.31 267 THR A N 1
ATOM 2066 C CA . THR A 1 267 ? 2.929 12.094 9.297 1.00 89.31 267 THR A CA 1
ATOM 2067 C C . THR A 1 267 ? 2.046 11.320 8.324 1.00 89.31 267 THR A C 1
ATOM 2069 O O . THR A 1 267 ? 1.422 11.931 7.455 1.00 89.31 267 THR A O 1
ATOM 2072 N N . VAL A 1 268 ? 2.035 9.988 8.417 1.00 91.31 268 VAL A N 1
ATOM 2073 C CA . VAL A 1 268 ? 1.272 9.117 7.512 1.00 91.31 268 VAL A CA 1
ATOM 2074 C C . VAL A 1 268 ? -0.212 9.380 7.700 1.00 91.31 268 VAL A C 1
ATOM 2076 O O . VAL A 1 268 ? -0.902 9.636 6.722 1.00 91.31 268 VAL A O 1
ATOM 2079 N N . GLU A 1 269 ? -0.672 9.398 8.946 1.00 90.00 269 GLU A N 1
ATOM 2080 C CA . GLU A 1 269 ? -2.052 9.716 9.317 1.00 90.00 269 GLU A CA 1
ATOM 2081 C C . GLU A 1 269 ? -2.521 11.064 8.751 1.00 90.00 269 GLU A C 1
ATOM 2083 O O . GLU A 1 269 ? -3.444 11.081 7.936 1.00 90.00 269 GLU A O 1
ATOM 2088 N N . ARG A 1 270 ? -1.841 12.178 9.078 1.00 92.75 270 ARG A N 1
ATOM 2089 C CA . ARG A 1 270 ? -2.203 13.503 8.538 1.00 92.75 270 ARG A CA 1
ATOM 2090 C C . ARG A 1 270 ? -2.211 13.519 7.013 1.00 92.75 270 ARG A C 1
ATOM 2092 O O . ARG A 1 270 ? -3.080 14.141 6.422 1.00 92.75 270 ARG A O 1
ATOM 2099 N N . THR A 1 271 ? -1.275 12.816 6.373 1.00 94.06 271 THR A N 1
ATOM 2100 C CA . THR A 1 271 ? -1.229 12.724 4.907 1.00 94.06 271 THR A CA 1
ATOM 2101 C C . THR A 1 271 ? -2.442 11.985 4.339 1.00 94.06 271 THR A C 1
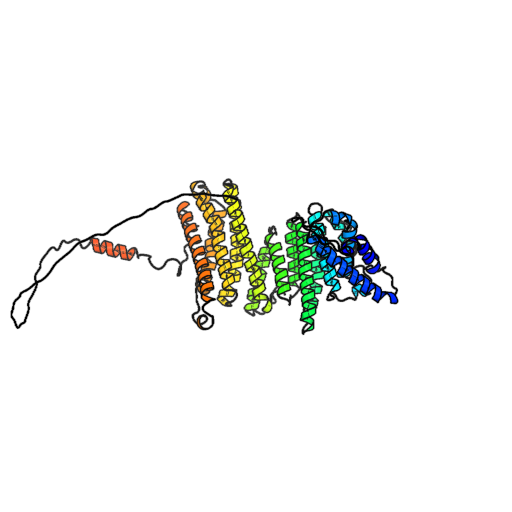ATOM 2103 O O . THR A 1 271 ? -3.010 12.437 3.353 1.00 94.06 271 THR A O 1
ATOM 2106 N N . LEU A 1 272 ? -2.853 10.867 4.945 1.00 95.44 272 LEU A N 1
ATOM 2107 C CA . LEU A 1 272 ? -4.029 10.107 4.507 1.00 95.44 272 LEU A CA 1
ATOM 2108 C C . LEU A 1 272 ? -5.328 10.881 4.746 1.00 95.44 272 LEU A C 1
ATOM 2110 O O . LEU A 1 272 ? -6.197 10.858 3.879 1.00 95.44 272 LEU A O 1
ATOM 2114 N N . ASN A 1 273 ? -5.423 11.602 5.868 1.00 94.25 273 ASN A N 1
ATOM 2115 C CA . ASN A 1 273 ? -6.525 12.520 6.144 1.00 94.25 273 ASN A CA 1
ATOM 2116 C C . ASN A 1 273 ? -6.590 13.621 5.068 1.00 94.25 273 ASN A C 1
ATOM 2118 O O . ASN A 1 273 ? -7.622 13.738 4.422 1.00 94.25 273 ASN A O 1
ATOM 2122 N N . THR A 1 274 ? -5.481 14.302 4.743 1.00 94.56 274 THR A N 1
ATOM 2123 C CA . THR A 1 274 ? -5.469 15.306 3.658 1.00 94.56 274 THR A CA 1
ATOM 2124 C C . THR A 1 274 ? -5.825 14.726 2.283 1.00 94.56 274 THR A C 1
ATOM 2126 O O . THR A 1 274 ? -6.479 15.405 1.509 1.00 94.56 274 THR A O 1
ATOM 2129 N N . ILE A 1 275 ? -5.450 13.480 1.960 1.00 94.88 275 ILE A N 1
ATOM 2130 C CA . ILE A 1 275 ? -5.879 12.840 0.697 1.00 94.88 275 ILE A CA 1
ATOM 2131 C C . ILE A 1 275 ? -7.394 12.565 0.700 1.00 94.88 275 ILE A C 1
ATOM 2133 O O . ILE A 1 275 ? -8.018 12.626 -0.354 1.00 94.88 275 ILE A O 1
ATOM 2137 N N . ALA A 1 276 ? -7.990 12.251 1.856 1.00 93.38 276 ALA A N 1
ATOM 2138 C CA . ALA A 1 276 ? -9.440 12.110 1.983 1.00 93.38 276 ALA A CA 1
ATOM 2139 C C . ALA A 1 276 ? -10.153 13.470 1.884 1.00 93.38 276 ALA A C 1
ATOM 2141 O O . ALA A 1 276 ? -11.184 13.555 1.225 1.00 93.38 276 ALA A O 1
ATOM 2142 N N . ASP A 1 277 ? -9.583 14.520 2.479 1.00 92.81 277 ASP A N 1
ATOM 2143 C CA . ASP A 1 277 ? -10.113 15.885 2.420 1.00 92.81 277 ASP A CA 1
ATOM 2144 C C . ASP A 1 277 ? -10.037 16.442 0.974 1.00 92.81 277 ASP A C 1
ATOM 2146 O O . ASP A 1 277 ? -11.064 16.848 0.430 1.00 92.81 277 ASP A O 1
ATOM 2150 N N . ASP A 1 278 ? -8.879 16.332 0.296 1.00 92.44 278 ASP A N 1
ATOM 2151 C CA . ASP A 1 278 ? -8.705 16.659 -1.138 1.00 92.44 278 ASP A CA 1
ATOM 2152 C C . ASP A 1 278 ? -9.725 15.885 -2.011 1.00 92.44 278 ASP A C 1
ATOM 2154 O O . ASP A 1 278 ? -10.272 16.419 -2.974 1.00 92.44 278 ASP A O 1
ATOM 2158 N N . LEU A 1 279 ? -10.001 14.612 -1.686 1.00 91.50 279 LEU A N 1
ATOM 2159 C CA . LEU A 1 279 ? -10.945 13.770 -2.431 1.00 91.50 279 LEU A CA 1
ATOM 2160 C C . LEU A 1 279 ? -12.396 14.251 -2.292 1.00 91.50 279 LEU A C 1
ATOM 2162 O O . LEU A 1 279 ? -13.147 14.147 -3.258 1.00 91.50 279 LEU A O 1
ATOM 2166 N N . LEU A 1 280 ? -12.798 14.755 -1.120 1.00 88.94 280 LEU A N 1
ATOM 2167 C CA . LEU A 1 280 ? -14.120 15.359 -0.933 1.00 88.94 280 LEU A CA 1
ATOM 2168 C C . LEU A 1 280 ? -14.235 16.688 -1.684 1.00 88.94 280 LEU A C 1
ATOM 2170 O O . LEU A 1 280 ? -15.223 16.896 -2.379 1.00 88.94 280 LEU A O 1
ATOM 2174 N N . GLN A 1 281 ? -13.208 17.535 -1.597 1.00 88.88 281 GLN A N 1
ATOM 2175 C CA . GLN A 1 281 ? -13.149 18.846 -2.250 1.00 88.88 281 GLN A CA 1
ATOM 2176 C C . GLN A 1 281 ? -13.281 18.750 -3.782 1.00 88.88 281 GLN A C 1
ATOM 2178 O O . GLN A 1 281 ? -14.005 19.517 -4.414 1.00 88.88 281 GLN A O 1
ATOM 2183 N N . VAL A 1 282 ? -12.633 17.751 -4.392 1.00 87.50 282 VAL A N 1
ATOM 2184 C CA . VAL A 1 282 ? -12.754 17.465 -5.834 1.00 87.50 282 VAL A CA 1
ATOM 2185 C C . VAL A 1 282 ? -14.188 17.092 -6.250 1.00 87.50 282 VAL A C 1
ATOM 2187 O O . VAL A 1 282 ? -14.566 17.324 -7.400 1.00 87.50 282 VAL A O 1
ATOM 2190 N N . LEU A 1 283 ? -14.989 16.542 -5.330 1.00 85.00 283 LEU A N 1
ATOM 2191 C CA . LEU A 1 283 ? -16.367 16.099 -5.576 1.00 85.00 283 LEU A CA 1
ATOM 2192 C C . LEU A 1 283 ? -17.421 17.147 -5.224 1.00 85.00 283 LEU A C 1
ATOM 2194 O O . LEU A 1 283 ? -18.488 17.145 -5.833 1.00 85.00 283 LEU A O 1
ATOM 2198 N N . SER A 1 284 ? -17.140 18.033 -4.267 1.00 83.62 284 SER A N 1
ATOM 2199 C CA . SER A 1 284 ? -17.981 19.199 -3.973 1.00 83.62 284 SER A CA 1
ATOM 2200 C C . SER A 1 284 ? -17.858 20.305 -5.029 1.00 83.62 284 SER A C 1
ATOM 2202 O O . SER A 1 284 ? -18.627 21.262 -4.987 1.00 83.62 284 SER A O 1
ATOM 2204 N N . GLU A 1 285 ? -16.919 20.169 -5.976 1.00 78.62 285 GLU A N 1
ATOM 2205 C CA . GLU A 1 285 ? -16.544 21.187 -6.972 1.00 78.62 285 GLU A CA 1
ATOM 2206 C C . GLU A 1 285 ? -16.097 22.520 -6.324 1.00 78.62 285 GLU A C 1
ATOM 2208 O O . GLU A 1 285 ? -16.158 23.589 -6.937 1.00 78.62 285 GLU A O 1
ATOM 2213 N N . GLU A 1 286 ? -15.614 22.465 -5.077 1.00 70.56 286 GLU A N 1
ATOM 2214 C CA . GLU A 1 286 ? -15.166 23.633 -4.316 1.00 70.56 286 GLU A CA 1
ATOM 2215 C C . GLU A 1 286 ? -13.798 24.123 -4.824 1.00 70.56 286 GLU A C 1
ATOM 2217 O O . GLU A 1 286 ? -12.799 23.405 -4.810 1.00 70.56 286 GLU A O 1
ATOM 2222 N N . GLY A 1 287 ? -13.769 25.371 -5.303 1.00 56.81 287 GLY A N 1
ATOM 2223 C CA . GLY A 1 287 ? -12.739 25.910 -6.204 1.00 56.81 287 GLY A CA 1
ATOM 2224 C C . GLY A 1 287 ? -11.352 26.226 -5.627 1.00 56.81 287 GLY A C 1
ATOM 2225 O O . GLY A 1 287 ? -10.653 27.054 -6.212 1.00 56.81 287 GLY A O 1
ATOM 2226 N N . ASP A 1 288 ? -10.949 25.607 -4.519 1.00 74.06 288 ASP A N 1
ATOM 2227 C CA . ASP A 1 288 ? -9.584 25.709 -3.986 1.00 74.06 288 ASP A CA 1
ATOM 2228 C C . ASP A 1 288 ? -8.635 24.704 -4.682 1.00 74.06 288 ASP A C 1
ATOM 2230 O O . ASP A 1 288 ? -9.056 23.655 -5.172 1.00 74.06 288 ASP A O 1
ATOM 2234 N N . GLU A 1 289 ? -7.329 24.996 -4.737 1.00 79.38 289 GLU A N 1
ATOM 2235 C CA . GLU A 1 289 ? -6.340 24.070 -5.316 1.00 79.38 289 GLU A CA 1
ATOM 2236 C C . GLU A 1 289 ? -6.001 22.952 -4.314 1.00 79.38 289 GLU A C 1
ATOM 2238 O O . GLU A 1 289 ? -5.375 23.200 -3.282 1.00 79.38 289 GLU A O 1
ATOM 2243 N N . CYS A 1 290 ? -6.393 21.711 -4.625 1.00 85.69 290 CYS A N 1
ATOM 2244 C CA . CYS A 1 290 ? -6.075 20.534 -3.812 1.00 85.69 290 CYS A CA 1
ATOM 2245 C C . CYS A 1 290 ? -4.562 20.360 -3.637 1.00 85.69 290 CYS A C 1
ATOM 2247 O O . CYS A 1 290 ? -3.776 20.555 -4.573 1.00 85.69 290 CYS A O 1
ATOM 2249 N N . LYS A 1 291 ? -4.139 19.918 -2.450 1.00 88.56 291 LYS A N 1
ATOM 2250 C CA . LYS A 1 291 ? -2.711 19.788 -2.131 1.00 88.56 291 LYS A CA 1
ATOM 2251 C C . LYS A 1 291 ? -2.031 18.735 -3.006 1.00 88.56 291 LYS A C 1
ATOM 2253 O O . LYS A 1 291 ? -0.881 18.910 -3.415 1.00 88.56 291 LYS A O 1
ATOM 2258 N N . TYR A 1 292 ? -2.712 17.622 -3.269 1.00 89.56 292 TYR A N 1
ATOM 2259 C CA . TYR A 1 292 ? -2.161 16.505 -4.023 1.00 89.56 292 TYR A CA 1
ATOM 2260 C C . TYR A 1 292 ? -2.710 16.437 -5.451 1.00 89.56 292 TYR A C 1
ATOM 2262 O O . TYR A 1 292 ? -3.787 15.909 -5.698 1.00 89.56 292 TYR A O 1
ATOM 2270 N N . LYS A 1 293 ? -1.897 16.851 -6.432 1.00 86.62 293 LYS A N 1
ATOM 2271 C CA . LYS A 1 293 ? -2.274 16.917 -7.861 1.00 86.62 293 LYS A CA 1
ATOM 2272 C C . LYS A 1 293 ? -2.636 15.582 -8.534 1.00 86.62 293 LYS A C 1
ATOM 2274 O O . LYS A 1 293 ? -2.983 15.581 -9.704 1.00 86.62 293 LYS A O 1
ATOM 2279 N N . PHE A 1 294 ? -2.538 14.438 -7.857 1.00 87.94 294 PHE A N 1
ATOM 2280 C CA . PHE A 1 294 ? -3.060 13.163 -8.378 1.00 87.94 294 PHE A CA 1
ATOM 2281 C C . PHE A 1 294 ? -4.534 12.911 -8.005 1.00 87.94 294 PHE A C 1
ATOM 2283 O O . PHE A 1 294 ? -5.131 11.948 -8.500 1.00 87.94 294 PHE A O 1
ATOM 2290 N N . VAL A 1 295 ? -5.095 13.728 -7.108 1.00 88.88 295 VAL A N 1
ATOM 2291 C CA . VAL A 1 295 ? -6.498 13.687 -6.699 1.00 88.88 295 VAL A CA 1
ATOM 2292 C C . VAL A 1 295 ? -7.303 14.474 -7.730 1.00 88.88 295 VAL A C 1
ATOM 2294 O O . VAL A 1 295 ? -7.205 15.690 -7.826 1.00 88.88 295 VAL A O 1
ATOM 2297 N N . GLU A 1 296 ? -8.043 13.748 -8.562 1.00 85.44 296 GLU A N 1
ATOM 2298 C CA . GLU A 1 296 ? -8.816 14.263 -9.691 1.00 85.44 296 GLU A CA 1
ATOM 2299 C C . GLU A 1 296 ? -10.134 13.477 -9.777 1.00 85.44 296 GLU A C 1
ATOM 2301 O O . GLU A 1 296 ? -10.206 12.319 -9.353 1.00 85.44 296 GLU A O 1
ATOM 2306 N N . ASN A 1 297 ? -11.172 14.043 -10.400 1.00 82.19 297 ASN A N 1
ATOM 2307 C CA . ASN A 1 297 ? -12.456 13.346 -10.568 1.00 82.19 297 ASN A CA 1
ATOM 2308 C C . ASN A 1 297 ? -12.306 11.987 -11.289 1.00 82.19 297 ASN A C 1
ATOM 2310 O O . ASN A 1 297 ? -12.972 11.013 -10.947 1.00 82.19 297 ASN A O 1
ATOM 2314 N N . ALA A 1 298 ? -11.355 11.871 -12.222 1.00 82.50 298 ALA A N 1
ATOM 2315 C CA . ALA A 1 298 ? -11.049 10.614 -12.910 1.00 82.50 298 ALA A CA 1
ATOM 2316 C C . ALA A 1 298 ? -10.354 9.553 -12.024 1.00 82.50 298 ALA A C 1
ATOM 2318 O O . ALA A 1 298 ? -10.371 8.366 -12.364 1.00 82.50 298 ALA A O 1
ATOM 2319 N N . SER A 1 299 ? -9.733 9.945 -10.905 1.00 85.94 299 SER A N 1
ATOM 2320 C CA . SER A 1 299 ? -9.012 9.042 -9.998 1.00 85.94 299 SER A CA 1
ATOM 2321 C C . SER A 1 299 ? -9.792 8.664 -8.732 1.00 85.94 299 SER A C 1
ATOM 2323 O O . SER A 1 299 ? -9.374 7.729 -8.040 1.00 85.94 299 SER A O 1
ATOM 2325 N N . GLN A 1 300 ? -10.949 9.293 -8.478 1.00 87.88 300 GLN A N 1
ATOM 2326 C CA . GLN A 1 300 ? -11.785 9.149 -7.276 1.00 87.88 300 GLN A CA 1
ATOM 2327 C C . GLN A 1 300 ? -11.894 7.705 -6.749 1.00 87.88 300 GLN A C 1
ATOM 2329 O O . GLN A 1 300 ? -11.457 7.412 -5.634 1.00 87.88 300 GLN A O 1
ATOM 2334 N N . ALA A 1 301 ? -12.420 6.779 -7.560 1.00 86.44 301 ALA A N 1
ATOM 2335 C CA . ALA A 1 301 ? -12.613 5.380 -7.165 1.00 86.44 301 ALA A CA 1
ATOM 2336 C C . ALA A 1 301 ? -11.293 4.684 -6.783 1.00 86.44 301 ALA A C 1
ATOM 2338 O O . ALA A 1 301 ? -11.236 3.927 -5.819 1.00 86.44 301 ALA A O 1
ATOM 2339 N N . THR A 1 302 ? -10.193 4.994 -7.481 1.00 90.81 302 THR A N 1
ATOM 2340 C CA . THR A 1 302 ? -8.868 4.403 -7.207 1.00 90.81 302 THR A CA 1
ATOM 2341 C C . THR A 1 302 ? -8.258 4.933 -5.902 1.00 90.81 302 THR A C 1
ATOM 2343 O O . THR A 1 302 ? -7.496 4.219 -5.244 1.00 90.81 302 THR A O 1
ATOM 2346 N N . ILE A 1 303 ? -8.605 6.160 -5.504 1.00 92.56 303 ILE A N 1
ATOM 2347 C CA . ILE A 1 303 ? -8.181 6.774 -4.239 1.00 92.56 303 ILE A CA 1
ATOM 2348 C C . ILE A 1 303 ? -9.034 6.249 -3.080 1.00 92.56 303 ILE A C 1
ATOM 2350 O O . ILE A 1 303 ? -8.479 5.857 -2.053 1.00 92.56 303 ILE A O 1
ATOM 2354 N N . CYS A 1 304 ? -10.353 6.134 -3.260 1.00 91.06 304 CYS A N 1
ATOM 2355 C CA . CYS A 1 304 ? -11.240 5.508 -2.277 1.00 91.06 304 CYS A CA 1
ATOM 2356 C C . CYS A 1 304 ? -10.847 4.039 -2.015 1.00 91.06 304 CYS A C 1
ATOM 2358 O O . CYS A 1 304 ? -10.672 3.638 -0.861 1.00 91.06 304 CYS A O 1
ATOM 2360 N N . ASP A 1 305 ? -10.576 3.259 -3.070 1.00 91.50 305 ASP A N 1
ATOM 2361 C CA . ASP A 1 305 ? -10.008 1.903 -2.986 1.00 91.50 305 ASP A CA 1
ATOM 2362 C C . ASP A 1 305 ? -8.725 1.861 -2.140 1.00 91.50 305 ASP A C 1
ATOM 2364 O O . ASP A 1 305 ? -8.526 0.952 -1.334 1.00 91.50 305 ASP A O 1
ATOM 2368 N N . PHE A 1 306 ? -7.834 2.838 -2.318 1.00 94.62 306 PHE A N 1
ATOM 2369 C CA . PHE A 1 306 ? -6.568 2.926 -1.593 1.00 94.62 306 PHE A CA 1
ATOM 2370 C C . PHE A 1 306 ? -6.759 3.229 -0.102 1.00 94.62 306 PHE A C 1
ATOM 2372 O O . PHE A 1 306 ? -6.167 2.537 0.733 1.00 94.62 306 PHE A O 1
ATOM 2379 N N . LEU A 1 307 ? -7.581 4.226 0.234 1.00 95.62 307 LEU A N 1
ATOM 2380 C CA . LEU A 1 307 ? -7.823 4.635 1.619 1.00 95.62 307 LEU A CA 1
ATOM 2381 C C . LEU A 1 307 ? -8.575 3.537 2.390 1.00 95.62 307 LEU A C 1
ATOM 2383 O O . LEU A 1 307 ? -8.150 3.146 3.478 1.00 95.62 307 LEU A O 1
ATOM 2387 N N . THR A 1 308 ? -9.606 2.938 1.784 1.00 93.31 308 THR A N 1
ATOM 2388 C CA . THR A 1 308 ? -10.324 1.783 2.358 1.00 93.31 308 THR A CA 1
ATOM 2389 C C . THR A 1 308 ? -9.415 0.561 2.529 1.00 93.31 308 THR A C 1
ATOM 2391 O O . THR A 1 308 ? -9.425 -0.069 3.585 1.00 93.31 308 THR A O 1
ATOM 2394 N N . LEU A 1 309 ? -8.544 0.255 1.556 1.00 93.94 309 LEU A N 1
ATOM 2395 C CA . LEU A 1 309 ? -7.564 -0.836 1.668 1.00 93.94 309 LEU A CA 1
ATOM 2396 C C . LEU A 1 309 ? -6.527 -0.595 2.780 1.00 93.94 309 LEU A C 1
ATOM 2398 O O . LEU A 1 309 ? -6.053 -1.557 3.391 1.00 93.94 309 LEU A O 1
ATOM 2402 N N . TYR A 1 310 ? -6.150 0.660 3.043 1.00 95.50 310 TYR A N 1
ATOM 2403 C CA . TYR A 1 310 ? -5.283 1.004 4.173 1.00 95.50 310 TYR A CA 1
ATOM 2404 C C . TYR A 1 310 ? -5.987 0.788 5.519 1.00 95.50 310 TYR A C 1
ATOM 2406 O O . TYR A 1 310 ? -5.380 0.205 6.425 1.00 95.50 310 TYR A O 1
ATOM 2414 N N . ILE A 1 311 ? -7.253 1.208 5.635 1.00 95.69 311 ILE A N 1
ATOM 2415 C CA . ILE A 1 311 ? -8.087 0.987 6.825 1.00 95.69 311 ILE A CA 1
ATOM 2416 C C . ILE A 1 311 ? -8.208 -0.517 7.094 1.00 95.69 311 ILE A C 1
ATOM 2418 O O . ILE A 1 311 ? -7.770 -0.988 8.141 1.00 95.69 311 ILE A O 1
ATOM 2422 N N . GLU A 1 312 ? -8.692 -1.299 6.127 1.00 93.81 312 GLU A N 1
ATOM 2423 C CA . GLU A 1 312 ? -8.875 -2.748 6.281 1.00 93.81 312 GLU A CA 1
ATOM 2424 C C . GLU A 1 312 ? -7.586 -3.466 6.692 1.00 93.81 312 GLU A C 1
ATOM 2426 O O . GLU A 1 312 ? -7.593 -4.262 7.629 1.00 93.81 312 GLU A O 1
ATOM 2431 N N . LYS A 1 313 ? -6.451 -3.168 6.046 1.00 94.75 313 LYS A N 1
ATOM 2432 C CA . LYS A 1 313 ? -5.168 -3.793 6.406 1.00 94.75 313 LYS A CA 1
ATOM 2433 C C . LYS A 1 313 ? -4.664 -3.378 7.783 1.00 94.75 313 LYS A C 1
ATOM 2435 O O . LYS A 1 313 ? -4.064 -4.205 8.466 1.00 94.75 313 LYS A O 1
ATOM 2440 N N . SER A 1 314 ? -4.903 -2.133 8.191 1.00 94.50 314 SER A N 1
ATOM 2441 C CA . SER A 1 314 ? -4.583 -1.669 9.544 1.00 94.50 314 SER A CA 1
ATOM 2442 C C . SER A 1 314 ? -5.404 -2.422 10.594 1.00 94.50 314 SER A C 1
ATOM 2444 O O . SER A 1 314 ? -4.856 -2.874 11.594 1.00 94.50 314 SER A O 1
ATOM 2446 N N . LEU A 1 315 ? -6.696 -2.620 10.337 1.00 94.88 315 LEU A N 1
ATOM 2447 C CA . LEU A 1 315 ? -7.621 -3.318 11.232 1.00 94.88 315 LEU A CA 1
ATOM 2448 C C . LEU A 1 315 ? -7.355 -4.831 11.294 1.00 94.88 315 LEU A C 1
ATOM 2450 O O . LEU A 1 315 ? -7.371 -5.415 12.374 1.00 94.88 315 LEU A O 1
ATOM 2454 N N . VAL A 1 316 ? -7.012 -5.465 10.168 1.00 93.62 316 VAL A N 1
ATOM 2455 C CA . VAL A 1 316 ? -6.556 -6.868 10.133 1.00 93.62 316 VAL A CA 1
ATOM 2456 C C . VAL A 1 316 ? -5.242 -7.046 10.903 1.00 93.62 316 VAL A C 1
ATOM 2458 O O . VAL A 1 316 ? -5.058 -8.063 11.575 1.00 93.62 316 VAL A O 1
ATOM 2461 N N . ALA A 1 317 ? -4.337 -6.060 10.862 1.00 91.94 317 ALA A N 1
ATOM 2462 C CA . ALA A 1 317 ? -3.132 -6.074 11.687 1.00 91.94 317 ALA A CA 1
ATOM 2463 C C . ALA A 1 317 ? -3.460 -5.939 13.186 1.00 91.94 317 ALA A C 1
ATOM 2465 O O . ALA A 1 317 ? -2.882 -6.673 13.983 1.00 91.94 317 ALA A O 1
ATOM 2466 N N . VAL A 1 318 ? -4.422 -5.084 13.566 1.00 93.62 318 VAL A N 1
ATOM 2467 C CA . VAL A 1 318 ? -4.926 -4.997 14.952 1.00 93.62 318 VAL A CA 1
ATOM 2468 C C . VAL A 1 318 ? -5.489 -6.341 15.420 1.00 93.62 318 VAL A C 1
ATOM 2470 O O . VAL A 1 318 ? -5.027 -6.849 16.439 1.00 93.62 318 VAL A O 1
ATOM 2473 N N . HIS A 1 319 ? -6.403 -6.953 14.658 1.00 91.31 319 HIS A N 1
ATOM 2474 C CA . HIS A 1 319 ? -6.945 -8.285 14.960 1.00 91.31 319 HIS A CA 1
ATOM 2475 C C . HIS A 1 319 ? -5.814 -9.306 15.163 1.00 91.31 319 HIS A C 1
ATOM 2477 O O . HIS A 1 319 ? -5.718 -9.920 16.220 1.00 91.31 319 HIS A O 1
ATOM 2483 N N . SER A 1 320 ? -4.876 -9.393 14.211 1.00 91.44 320 SER A N 1
ATOM 2484 C CA . SER A 1 320 ? -3.741 -10.328 14.278 1.00 91.44 320 SER A CA 1
ATOM 2485 C C . SER A 1 320 ? -2.878 -10.143 15.536 1.00 91.44 320 SER A C 1
ATOM 2487 O O . SER A 1 320 ? -2.439 -11.125 16.133 1.00 91.44 320 SER A O 1
ATOM 2489 N N . VAL A 1 321 ? -2.631 -8.894 15.950 1.00 90.25 321 VAL A N 1
ATOM 2490 C CA . VAL A 1 321 ? -1.846 -8.565 17.152 1.00 90.25 321 VAL A CA 1
ATOM 2491 C C . VAL A 1 321 ? -2.611 -8.903 18.435 1.00 90.25 321 VAL A C 1
ATOM 2493 O O . VAL A 1 321 ? -2.010 -9.455 19.356 1.00 90.25 321 VAL A O 1
ATOM 2496 N N . ILE A 1 322 ? -3.920 -8.638 18.493 1.00 90.88 322 ILE A N 1
ATOM 2497 C CA . ILE A 1 322 ? -4.767 -8.975 19.648 1.00 90.88 322 ILE A CA 1
ATOM 2498 C C . ILE A 1 322 ? -4.918 -10.491 19.796 1.00 90.88 322 ILE A C 1
ATOM 2500 O O . ILE A 1 322 ? -4.666 -11.016 20.879 1.00 90.88 322 ILE A O 1
ATOM 2504 N N . THR A 1 323 ? -5.240 -11.218 18.721 1.00 89.06 323 THR A N 1
ATOM 2505 C CA . THR A 1 323 ? -5.350 -12.687 18.748 1.00 89.06 323 THR A CA 1
ATOM 2506 C C . THR A 1 323 ? -4.031 -13.340 19.164 1.00 89.06 323 THR A C 1
ATOM 2508 O O . THR A 1 323 ? -4.032 -14.272 19.968 1.00 89.06 323 THR A O 1
ATOM 2511 N N . PHE A 1 324 ? -2.895 -12.823 18.678 1.00 88.19 324 PHE A N 1
ATOM 2512 C CA . PHE A 1 324 ? -1.574 -13.256 19.132 1.00 88.19 324 PHE A CA 1
ATOM 2513 C C . PHE A 1 324 ? -1.383 -12.982 20.632 1.00 88.19 324 PHE A C 1
ATOM 2515 O O . PHE A 1 324 ? -1.102 -13.908 21.387 1.00 88.19 324 PHE A O 1
ATOM 2522 N N . ALA A 1 325 ? -1.579 -11.745 21.096 1.00 86.75 325 ALA A N 1
ATOM 2523 C CA . ALA A 1 325 ? -1.357 -11.378 22.497 1.00 86.75 325 ALA A CA 1
ATOM 2524 C C . ALA A 1 325 ? -2.260 -12.153 23.478 1.00 86.75 325 ALA A C 1
ATOM 2526 O O . ALA A 1 325 ? -1.794 -12.578 24.539 1.00 86.75 325 ALA A O 1
ATOM 2527 N N . ALA A 1 326 ? -3.516 -12.403 23.097 1.00 83.31 326 ALA A N 1
ATOM 2528 C CA . ALA A 1 326 ? -4.467 -13.189 23.875 1.00 83.31 326 ALA A CA 1
ATOM 2529 C C . ALA A 1 326 ? -4.016 -14.648 24.070 1.00 83.31 32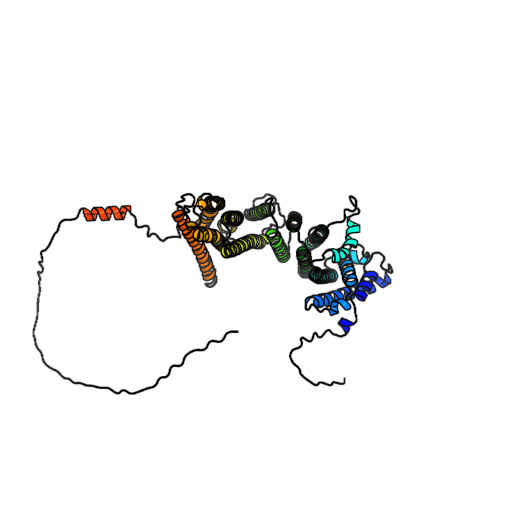6 ALA A C 1
ATOM 2531 O O . ALA A 1 326 ? -4.210 -15.204 25.152 1.00 83.31 326 ALA A O 1
ATOM 2532 N N . ALA A 1 327 ? -3.353 -15.249 23.075 1.00 83.94 327 ALA A N 1
ATOM 2533 C CA . ALA A 1 327 ? -2.828 -16.612 23.166 1.00 83.94 327 ALA A CA 1
ATOM 2534 C C . ALA A 1 327 ? -1.645 -16.758 24.148 1.00 83.94 327 ALA A C 1
ATOM 2536 O O . ALA A 1 327 ? -1.410 -17.853 24.656 1.00 83.94 327 ALA A O 1
ATOM 2537 N N . PHE A 1 328 ? -0.914 -15.674 24.441 1.00 77.06 328 PHE A N 1
ATOM 2538 C CA . PHE A 1 328 ? 0.288 -15.693 25.291 1.00 77.06 328 PHE A CA 1
ATOM 2539 C C . PHE A 1 328 ? 0.071 -15.201 26.734 1.00 77.06 328 PHE A C 1
ATOM 2541 O O . PHE A 1 328 ? 1.050 -15.087 27.470 1.00 77.06 328 PHE A O 1
ATOM 2548 N N . GLN A 1 329 ? -1.175 -14.919 27.149 1.00 66.69 329 GLN A N 1
ATOM 2549 C CA . GLN A 1 329 ? -1.534 -14.478 28.513 1.00 66.69 329 GLN A CA 1
ATOM 2550 C C . GLN A 1 329 ? -0.586 -13.392 29.064 1.00 66.69 329 GLN A C 1
ATOM 2552 O O . GLN A 1 329 ? 0.078 -13.555 30.092 1.00 66.69 329 GLN A O 1
ATOM 2557 N N . ALA A 1 330 ? -0.469 -12.278 28.334 1.00 60.75 330 ALA A N 1
ATOM 2558 C CA . ALA A 1 330 ? 0.395 -11.170 28.729 1.00 60.75 330 ALA A CA 1
ATOM 2559 C C . ALA A 1 330 ? 0.034 -10.641 30.132 1.00 60.75 330 ALA A C 1
ATOM 2561 O O . ALA A 1 330 ? -1.120 -10.311 30.386 1.00 60.75 330 ALA A O 1
ATOM 2562 N N . LYS A 1 331 ? 1.040 -10.524 31.016 1.00 62.75 331 LYS A N 1
ATOM 2563 C CA . LYS A 1 331 ? 0.895 -9.909 32.351 1.00 62.75 331 LYS A CA 1
ATOM 2564 C C . LYS A 1 331 ? 0.251 -8.521 32.247 1.00 62.75 331 LYS A C 1
ATOM 2566 O O . LYS A 1 331 ? 0.695 -7.730 31.415 1.00 62.75 331 LYS A O 1
ATOM 2571 N N . ASP A 1 332 ? -0.675 -8.228 33.153 1.00 66.06 332 ASP A N 1
ATOM 2572 C CA . ASP A 1 332 ? -1.601 -7.081 33.192 1.00 66.06 332 ASP A CA 1
ATOM 2573 C C . ASP A 1 332 ? -1.054 -5.760 32.627 1.00 66.06 332 ASP A C 1
ATOM 2575 O O . ASP A 1 332 ? -1.603 -5.220 31.671 1.00 66.06 332 ASP A O 1
ATOM 2579 N N . GLN A 1 333 ? 0.089 -5.269 33.115 1.00 66.75 333 GLN A N 1
ATOM 2580 C CA . GLN A 1 333 ? 0.648 -3.988 32.656 1.00 66.75 333 GLN A CA 1
ATOM 2581 C C . GLN A 1 333 ? 1.037 -3.972 31.160 1.00 66.75 333 GLN A C 1
ATOM 2583 O O . GLN A 1 333 ? 0.918 -2.946 30.498 1.00 66.75 333 GLN A O 1
ATOM 2588 N N . ARG A 1 334 ? 1.445 -5.118 30.593 1.00 79.81 334 ARG A N 1
ATOM 2589 C CA . ARG A 1 334 ? 1.698 -5.267 29.144 1.00 79.81 334 ARG A CA 1
ATOM 2590 C C . ARG A 1 334 ? 0.421 -5.549 28.344 1.00 79.81 334 ARG A C 1
ATOM 2592 O O . ARG A 1 334 ? 0.451 -5.438 27.120 1.00 79.81 334 ARG A O 1
ATOM 2599 N N . MET A 1 335 ? -0.677 -5.920 29.007 1.00 86.25 335 MET A N 1
ATOM 2600 C CA . MET A 1 335 ? -1.996 -6.029 28.383 1.00 86.25 335 MET A CA 1
ATOM 2601 C C . MET A 1 335 ? -2.563 -4.631 28.104 1.00 86.25 335 MET A C 1
ATOM 2603 O O . MET A 1 335 ? -2.941 -4.373 26.962 1.00 86.25 335 MET A O 1
ATOM 2607 N N . ASP A 1 336 ? -2.538 -3.713 29.082 1.00 89.38 336 ASP A N 1
ATOM 2608 C CA . ASP A 1 336 ? -3.033 -2.336 28.894 1.00 89.38 336 ASP A CA 1
ATOM 2609 C C . ASP A 1 336 ? -2.265 -1.585 27.792 1.00 89.38 336 ASP A C 1
ATOM 2611 O O . ASP A 1 336 ? -2.877 -1.028 26.883 1.00 89.38 336 ASP A O 1
ATOM 2615 N N . GLU A 1 337 ? -0.927 -1.637 27.790 1.00 89.62 337 GLU A N 1
ATOM 2616 C CA . GLU A 1 337 ? -0.105 -1.002 26.744 1.00 89.62 337 GLU A CA 1
ATOM 2617 C C . GLU A 1 337 ? -0.463 -1.488 25.327 1.00 89.62 337 GLU A C 1
ATOM 2619 O O . GLU A 1 337 ? -0.569 -0.686 24.392 1.00 89.62 337 GLU A O 1
ATOM 2624 N N . LEU A 1 338 ? -0.677 -2.798 25.158 1.00 90.94 338 LEU A N 1
ATOM 2625 C CA . LEU A 1 338 ? -0.981 -3.405 23.862 1.00 90.94 338 LEU A CA 1
ATOM 2626 C C . LEU A 1 338 ? -2.434 -3.145 23.432 1.00 90.94 338 LEU A C 1
ATOM 2628 O O . LEU A 1 338 ? -2.673 -2.839 22.261 1.00 90.94 338 LEU A O 1
ATOM 2632 N N . LEU A 1 339 ? -3.389 -3.188 24.367 1.00 92.44 339 LEU A N 1
ATOM 2633 C CA . LEU A 1 339 ? -4.776 -2.767 24.141 1.00 92.44 339 LEU A CA 1
ATOM 2634 C C . LEU A 1 339 ? -4.849 -1.285 23.757 1.00 92.44 339 LEU A C 1
ATOM 2636 O O . LEU A 1 339 ? -5.521 -0.936 22.789 1.00 92.44 339 LEU A O 1
ATOM 2640 N N . ALA A 1 340 ? -4.125 -0.414 24.461 1.00 93.44 340 ALA A N 1
ATOM 2641 C CA . ALA A 1 340 ? -4.067 1.012 24.169 1.00 93.44 340 ALA A CA 1
ATOM 2642 C C . ALA A 1 340 ? -3.460 1.272 22.782 1.00 93.44 340 ALA A C 1
ATOM 2644 O O . ALA A 1 340 ? -3.983 2.093 22.032 1.00 93.44 340 ALA A O 1
ATOM 2645 N N . ALA A 1 341 ? -2.398 0.562 22.390 1.00 92.19 341 ALA A N 1
ATOM 2646 C CA . ALA A 1 341 ? -1.830 0.668 21.043 1.00 92.19 341 ALA A CA 1
ATOM 2647 C C . ALA A 1 341 ? -2.820 0.211 19.949 1.00 92.19 341 ALA A C 1
ATOM 2649 O O . ALA A 1 341 ? -2.975 0.888 18.929 1.00 92.19 341 ALA A O 1
ATOM 2650 N N . ALA A 1 342 ? -3.527 -0.900 20.175 1.00 94.12 342 ALA A N 1
ATOM 2651 C CA . ALA A 1 342 ? -4.549 -1.421 19.268 1.00 94.12 342 ALA A CA 1
ATOM 2652 C C . ALA A 1 342 ? -5.754 -0.475 19.119 1.00 94.12 342 ALA A C 1
ATOM 2654 O O . ALA A 1 342 ? -6.181 -0.190 17.998 1.00 94.12 342 ALA A O 1
ATOM 2655 N N . LEU A 1 343 ? -6.273 0.049 20.233 1.00 95.25 343 LEU A N 1
ATOM 2656 C CA . LEU A 1 343 ? -7.409 0.972 20.256 1.00 95.25 343 LEU A CA 1
ATOM 2657 C C . LEU A 1 343 ? -7.054 2.332 19.657 1.00 95.25 343 LEU A C 1
ATOM 2659 O O . LEU A 1 343 ? -7.817 2.826 18.833 1.00 95.25 343 LEU A O 1
ATOM 2663 N N . ASN A 1 344 ? -5.866 2.878 19.943 1.00 93.31 344 ASN A N 1
ATOM 2664 C CA . ASN A 1 344 ? -5.362 4.054 19.227 1.00 93.31 344 ASN A CA 1
ATOM 2665 C C . ASN A 1 344 ? -5.309 3.785 17.719 1.00 93.31 344 ASN A C 1
ATOM 2667 O O . ASN A 1 344 ? -5.715 4.627 16.925 1.00 93.31 344 ASN A O 1
ATOM 2671 N N . LYS A 1 345 ? -4.854 2.603 17.271 1.00 92.50 345 LYS A N 1
ATOM 2672 C CA . LYS A 1 345 ? -4.852 2.308 15.831 1.00 92.50 345 LYS A CA 1
ATOM 2673 C C . LYS A 1 345 ? -6.266 2.212 15.246 1.00 92.50 345 LYS A C 1
ATOM 2675 O O . LYS A 1 345 ? -6.456 2.617 14.099 1.00 92.50 345 LYS A O 1
ATOM 2680 N N . CYS A 1 346 ? -7.243 1.747 16.024 1.00 95.06 346 CYS A N 1
ATOM 2681 C CA . CYS A 1 346 ? -8.656 1.786 15.651 1.00 95.06 346 CYS A CA 1
ATOM 2682 C C . CYS A 1 346 ? -9.226 3.212 15.606 1.00 95.06 346 CYS A C 1
ATOM 2684 O O . CYS A 1 346 ? -10.003 3.484 14.695 1.00 95.06 346 CYS A O 1
ATOM 2686 N N . ASP A 1 347 ? -8.822 4.123 16.501 1.00 93.56 347 ASP A N 1
ATOM 2687 C CA . ASP A 1 347 ? -9.250 5.533 16.478 1.00 93.56 347 ASP A CA 1
ATOM 2688 C C . ASP A 1 347 ? -8.829 6.228 15.182 1.00 93.56 347 ASP A C 1
ATOM 2690 O O . ASP A 1 347 ? -9.689 6.699 14.443 1.00 93.56 347 ASP A O 1
ATOM 2694 N N . HIS A 1 348 ? -7.548 6.146 14.805 1.00 91.69 348 HIS A N 1
ATOM 2695 C CA . HIS A 1 348 ? -7.072 6.678 13.520 1.00 91.69 348 HIS A CA 1
ATOM 2696 C C . HIS A 1 348 ? -7.824 6.071 12.313 1.00 91.69 348 HIS A C 1
ATOM 2698 O O . HIS A 1 348 ? -8.042 6.733 11.298 1.00 91.69 348 HIS A O 1
ATOM 2704 N N . CYS A 1 349 ? -8.240 4.799 12.402 1.00 94.81 349 CYS A N 1
ATOM 2705 C CA . CYS A 1 349 ? -9.053 4.162 11.361 1.00 94.81 349 CYS A CA 1
ATOM 2706 C C . CYS A 1 349 ? -10.506 4.662 11.366 1.00 94.81 349 CYS A C 1
ATOM 2708 O O . CYS A 1 349 ? -11.078 4.833 10.290 1.00 94.81 349 CYS A O 1
ATOM 2710 N N . CYS A 1 350 ? -11.100 4.922 12.536 1.00 94.12 350 CYS A N 1
ATOM 2711 C CA . CYS A 1 350 ? -12.405 5.573 12.657 1.00 94.12 350 CYS A CA 1
ATOM 2712 C C . CYS A 1 350 ? -12.357 6.991 12.087 1.00 94.12 350 CYS A C 1
ATOM 2714 O O . CYS A 1 350 ? -13.244 7.367 11.329 1.00 94.12 350 CYS A O 1
ATOM 2716 N N . GLU A 1 351 ? -11.311 7.754 12.398 1.00 92.94 351 GLU A N 1
ATOM 2717 C CA . GLU A 1 351 ? -11.136 9.125 11.931 1.00 92.94 351 GLU A CA 1
ATOM 2718 C C . GLU A 1 351 ? -11.098 9.191 10.395 1.00 92.94 351 GLU A C 1
ATOM 2720 O O . GLU A 1 351 ? -11.901 9.898 9.783 1.00 92.94 351 GLU A O 1
ATOM 2725 N N . LEU A 1 352 ? -10.259 8.369 9.755 1.00 93.75 352 LEU A N 1
ATOM 2726 C CA . LEU A 1 352 ? -10.206 8.284 8.294 1.00 93.75 352 LEU A CA 1
ATOM 2727 C C . LEU A 1 352 ? -11.512 7.725 7.702 1.00 93.75 352 LEU A C 1
ATOM 2729 O O . LEU A 1 352 ? -11.978 8.221 6.682 1.00 93.75 352 LEU A O 1
ATOM 2733 N N . THR A 1 353 ? -12.156 6.748 8.354 1.00 93.12 353 THR A N 1
ATOM 2734 C CA . THR A 1 353 ? -13.476 6.248 7.921 1.00 93.12 353 THR A CA 1
ATOM 2735 C C . THR A 1 353 ? -14.528 7.357 7.959 1.00 93.12 353 THR A C 1
ATOM 2737 O O . THR A 1 353 ? -15.317 7.469 7.026 1.00 93.12 353 THR A O 1
ATOM 2740 N N . SER A 1 354 ? -14.526 8.207 8.991 1.00 91.25 354 SER A N 1
ATOM 2741 C CA . SER A 1 354 ? -15.492 9.301 9.136 1.00 91.25 354 SER A CA 1
ATOM 2742 C C . SER A 1 354 ? -15.373 10.345 8.021 1.00 91.25 354 SER A C 1
ATOM 2744 O O . SER A 1 354 ? -16.400 10.791 7.516 1.00 91.25 354 SER A O 1
ATOM 2746 N N . ARG A 1 355 ? -14.150 10.630 7.542 1.00 90.75 355 ARG A N 1
ATOM 2747 C CA . ARG A 1 355 ? -13.900 11.454 6.341 1.00 90.75 355 ARG A CA 1
ATOM 2748 C C . ARG A 1 355 ? -14.371 10.807 5.041 1.00 90.75 355 ARG A C 1
ATOM 2750 O O . ARG A 1 355 ? -14.699 11.509 4.098 1.00 90.75 355 ARG A O 1
ATOM 2757 N N . LEU A 1 356 ? -14.421 9.478 4.969 1.00 90.44 356 LEU A N 1
ATOM 2758 C CA . LEU A 1 356 ? -14.879 8.769 3.770 1.00 90.44 356 LEU A CA 1
ATOM 2759 C C . LEU A 1 356 ? -16.400 8.563 3.725 1.00 90.44 356 LEU A C 1
ATOM 2761 O O . LEU A 1 356 ? -16.934 8.308 2.650 1.00 90.44 356 LEU A O 1
ATOM 2765 N N . LEU A 1 357 ? -17.119 8.680 4.848 1.00 87.19 357 LEU A N 1
ATOM 2766 C CA . LEU A 1 357 ? -18.581 8.523 4.872 1.00 87.19 357 LEU A CA 1
ATOM 2767 C C . LEU A 1 357 ? -19.339 9.494 3.938 1.00 87.19 357 LEU A C 1
ATOM 2769 O O . LEU A 1 357 ? -20.244 9.010 3.252 1.00 87.19 357 LEU A O 1
ATOM 2773 N N . PRO A 1 358 ? -18.977 10.794 3.831 1.00 86.50 358 PRO A N 1
ATOM 2774 C CA . PRO A 1 358 ? -19.573 11.724 2.868 1.00 86.50 358 PRO A CA 1
ATOM 2775 C C . PRO A 1 358 ? -19.565 11.238 1.413 1.00 86.50 358 PRO A C 1
ATOM 2777 O O . PRO A 1 358 ? -20.533 11.485 0.696 1.00 86.50 358 PRO A O 1
ATOM 2780 N N . LEU A 1 359 ? -18.554 10.465 0.983 1.00 81.25 359 LEU A N 1
ATOM 2781 C CA . LEU A 1 359 ? -18.518 9.863 -0.363 1.00 81.25 359 LEU A CA 1
ATOM 2782 C C . LEU A 1 359 ? -19.779 9.049 -0.659 1.00 81.25 359 LEU A C 1
ATOM 2784 O O . LEU A 1 359 ? -20.301 9.097 -1.770 1.00 81.25 359 LEU A O 1
ATOM 2788 N N . HIS A 1 360 ? -20.292 8.337 0.343 1.00 77.06 360 HIS A N 1
ATOM 2789 C CA . HIS A 1 360 ? -21.537 7.602 0.212 1.00 77.06 360 HIS A CA 1
ATOM 2790 C C . HIS A 1 360 ? -22.764 8.456 0.555 1.00 77.06 360 HIS A C 1
ATOM 2792 O O . HIS A 1 360 ? -23.731 8.419 -0.203 1.00 77.06 360 HIS A O 1
ATOM 2798 N N . SER A 1 361 ? -22.759 9.200 1.668 1.00 72.44 361 SER A N 1
ATOM 2799 C CA . SER A 1 361 ? -23.965 9.898 2.142 1.00 72.44 361 SER A CA 1
ATOM 2800 C C . SER A 1 361 ? -24.344 11.133 1.326 1.00 72.44 361 SER A C 1
ATOM 2802 O O . SER A 1 361 ? -25.529 11.436 1.228 1.00 72.44 361 SER A O 1
ATOM 2804 N N . GLN A 1 362 ? -23.367 11.826 0.735 1.00 76.19 362 GLN A N 1
ATOM 2805 C CA . GLN A 1 362 ? -23.573 13.048 -0.050 1.00 76.19 362 GLN A CA 1
ATOM 2806 C C . GLN A 1 362 ? -23.420 12.791 -1.554 1.00 76.19 362 GLN A C 1
ATOM 2808 O O . GLN A 1 362 ? -24.229 13.278 -2.339 1.00 76.19 362 GLN A O 1
ATOM 2813 N N . PHE A 1 363 ? -22.428 11.987 -1.955 1.00 74.69 363 PHE A N 1
ATOM 2814 C CA . PHE A 1 363 ? -22.092 11.769 -3.372 1.00 74.69 363 PHE A CA 1
ATOM 2815 C C . PHE A 1 363 ? -22.566 10.417 -3.943 1.00 74.69 363 PHE A C 1
ATOM 2817 O O . PHE A 1 363 ? -22.451 10.191 -5.144 1.00 74.69 363 PHE A O 1
ATOM 2824 N N . ALA A 1 364 ? -23.116 9.517 -3.116 1.00 72.19 364 ALA A N 1
ATOM 2825 C CA . ALA A 1 364 ? -23.587 8.177 -3.502 1.00 72.19 364 ALA A CA 1
ATOM 2826 C C . ALA A 1 364 ? -22.528 7.240 -4.143 1.00 72.19 364 ALA A C 1
ATOM 2828 O O . ALA A 1 364 ? -22.876 6.248 -4.788 1.00 72.19 364 ALA A O 1
ATOM 2829 N N . VAL A 1 365 ? -21.234 7.489 -3.918 1.00 74.62 365 VAL A N 1
ATOM 2830 C CA . VAL A 1 365 ? -20.113 6.728 -4.497 1.00 74.62 365 VAL A CA 1
ATOM 2831 C C . VAL A 1 365 ? -19.560 5.667 -3.525 1.00 74.62 365 VAL A C 1
ATOM 2833 O O . VAL A 1 365 ? -19.633 5.808 -2.307 1.00 74.62 365 VAL A O 1
ATOM 2836 N N . GLU A 1 366 ? -19.028 4.564 -4.073 1.00 75.88 366 GLU A N 1
ATOM 2837 C CA . GLU A 1 366 ? -18.334 3.470 -3.358 1.00 75.88 366 GLU A CA 1
ATOM 2838 C C . GLU A 1 366 ? -19.087 2.857 -2.152 1.00 75.88 366 GLU A C 1
ATOM 2840 O O . GLU A 1 366 ? -18.484 2.320 -1.217 1.00 75.88 366 GLU A O 1
ATOM 2845 N N . ARG A 1 367 ? -20.431 2.865 -2.191 1.00 79.25 367 ARG A N 1
ATOM 2846 C CA . ARG A 1 367 ? -21.311 2.323 -1.134 1.00 79.25 367 ARG A CA 1
ATOM 2847 C C . ARG A 1 367 ? -20.880 0.938 -0.649 1.00 79.25 367 ARG A C 1
ATOM 2849 O O . ARG A 1 367 ? -20.687 0.742 0.547 1.00 79.25 367 ARG A O 1
ATOM 2856 N N . GLU A 1 368 ? -20.716 -0.027 -1.557 1.00 82.31 368 GLU A N 1
ATOM 2857 C CA . GLU A 1 368 ? -20.372 -1.410 -1.190 1.00 82.31 368 GLU A CA 1
ATOM 2858 C C . GLU A 1 368 ? -19.049 -1.478 -0.404 1.00 82.31 368 GLU A C 1
ATOM 2860 O O . GLU A 1 368 ? -18.956 -2.145 0.632 1.00 82.31 368 GLU A O 1
ATOM 2865 N N . ARG A 1 369 ? -18.040 -0.742 -0.882 1.00 84.81 369 ARG A N 1
ATOM 2866 C CA . ARG A 1 369 ? -16.689 -0.690 -0.322 1.00 84.81 369 ARG A CA 1
ATOM 2867 C C . ARG A 1 369 ? -16.680 -0.066 1.073 1.00 84.81 369 ARG A C 1
ATOM 2869 O O . ARG A 1 369 ? -16.021 -0.579 1.982 1.00 84.81 369 ARG A O 1
ATOM 2876 N N . LEU A 1 370 ? -17.454 0.998 1.272 1.00 86.62 370 LEU A N 1
ATOM 2877 C CA . LEU A 1 370 ? -17.560 1.683 2.560 1.00 86.62 370 LEU A CA 1
ATOM 2878 C C . LEU A 1 370 ? -18.315 0.842 3.599 1.00 86.62 370 LEU A C 1
ATOM 2880 O O . LEU A 1 370 ? -17.874 0.769 4.744 1.00 86.62 370 LEU A O 1
ATOM 2884 N N . VAL A 1 371 ? -19.359 0.096 3.216 1.00 86.62 371 VAL A N 1
ATOM 2885 C CA . VAL A 1 371 ? -20.044 -0.833 4.143 1.00 86.62 371 VAL A CA 1
ATOM 2886 C C . VAL A 1 371 ? -19.152 -2.016 4.543 1.00 86.62 371 VAL A C 1
ATOM 2888 O O . VAL A 1 371 ? -19.169 -2.440 5.702 1.00 86.62 371 VAL A O 1
ATOM 2891 N N . GLN A 1 372 ? -18.314 -2.526 3.634 1.00 89.31 372 GLN A N 1
ATOM 2892 C CA . GLN A 1 372 ? -17.289 -3.530 3.967 1.00 89.31 372 GLN A CA 1
ATOM 2893 C C . GLN A 1 372 ? -16.225 -2.972 4.924 1.00 89.31 372 GLN A C 1
ATOM 2895 O O . GLN A 1 372 ? -15.872 -3.629 5.908 1.00 89.31 372 GLN A O 1
ATOM 2900 N N . THR A 1 373 ? -15.781 -1.735 4.689 1.00 91.44 373 THR A N 1
ATOM 2901 C CA . THR A 1 373 ? -14.829 -1.027 5.559 1.00 91.44 373 THR A CA 1
ATOM 2902 C C . THR A 1 373 ? -15.410 -0.840 6.964 1.00 91.44 373 THR A C 1
ATOM 2904 O O . THR A 1 373 ? -14.768 -1.212 7.945 1.00 91.44 373 THR A O 1
ATOM 2907 N N . LEU A 1 374 ? -16.666 -0.382 7.073 1.00 91.75 374 LEU A N 1
ATOM 2908 C CA . LEU A 1 374 ? -17.396 -0.283 8.342 1.00 91.75 374 LEU A CA 1
ATOM 2909 C C . LEU A 1 374 ? -17.518 -1.644 9.041 1.00 91.75 374 LEU A C 1
ATOM 2911 O O . LEU A 1 374 ? -17.195 -1.757 10.219 1.00 91.75 374 LEU A O 1
ATOM 2915 N N . THR A 1 375 ? -17.931 -2.698 8.331 1.00 91.69 375 THR A N 1
ATOM 2916 C CA . THR A 1 375 ? -18.033 -4.059 8.900 1.00 91.69 375 THR A CA 1
ATOM 2917 C C . THR A 1 375 ? -16.705 -4.505 9.523 1.00 91.69 375 THR A C 1
ATOM 2919 O O . THR A 1 375 ? -16.681 -5.040 10.635 1.00 91.69 375 THR A O 1
ATOM 2922 N N . THR A 1 376 ? -15.596 -4.246 8.825 1.00 94.25 376 THR A N 1
ATOM 2923 C CA . THR A 1 376 ? -14.236 -4.557 9.286 1.00 94.25 376 THR A CA 1
ATOM 2924 C C . THR A 1 376 ? -13.848 -3.721 10.510 1.00 94.25 376 THR A C 1
ATOM 2926 O O . THR A 1 376 ? -13.269 -4.264 11.448 1.00 94.25 376 THR A O 1
ATOM 2929 N N . LEU A 1 377 ? -14.214 -2.434 10.546 1.00 94.88 377 LEU A N 1
ATOM 2930 C CA . LEU A 1 377 ? -13.971 -1.520 11.670 1.00 94.88 377 LEU A CA 1
ATOM 2931 C C . LEU A 1 377 ? -14.675 -1.978 12.952 1.00 94.88 377 LEU A C 1
ATOM 2933 O O . LEU A 1 377 ? -14.022 -2.146 13.979 1.00 94.88 377 LEU A O 1
ATOM 2937 N N . PHE A 1 378 ? -15.982 -2.253 12.885 1.00 93.00 378 PHE A N 1
ATOM 2938 C CA . PHE A 1 378 ? -16.749 -2.730 14.042 1.00 93.00 378 PHE A CA 1
ATOM 2939 C C . PHE A 1 378 ? -16.235 -4.085 14.549 1.00 93.00 378 PHE A C 1
ATOM 2941 O O . PHE A 1 378 ? -16.076 -4.262 15.755 1.00 93.00 378 PHE A O 1
ATOM 2948 N N . SER A 1 379 ? -15.896 -5.007 13.639 1.00 93.81 379 SER A N 1
ATOM 2949 C CA . SER A 1 379 ? -15.342 -6.319 14.008 1.00 93.81 379 SER A CA 1
ATOM 2950 C C . SER A 1 379 ? -13.959 -6.206 14.661 1.00 93.81 379 SER A C 1
ATOM 2952 O O . SER A 1 379 ? -13.709 -6.847 15.673 1.00 93.81 379 SER A O 1
ATOM 2954 N N . ALA A 1 380 ? -13.062 -5.364 14.138 1.00 94.19 380 ALA A N 1
ATOM 2955 C CA . ALA A 1 380 ? -11.715 -5.208 14.693 1.00 94.19 380 ALA A CA 1
ATOM 2956 C C . ALA A 1 380 ? -11.694 -4.498 16.058 1.00 94.19 380 ALA A C 1
ATOM 2958 O O . ALA A 1 380 ? -10.832 -4.801 16.877 1.00 94.19 380 ALA A O 1
ATOM 2959 N N . ILE A 1 381 ? -12.650 -3.601 16.329 1.00 94.31 381 ILE A N 1
ATOM 2960 C CA . ILE A 1 381 ? -12.815 -2.968 17.651 1.00 94.31 381 ILE A CA 1
ATOM 2961 C C . ILE A 1 381 ? -13.426 -3.950 18.662 1.00 94.31 381 ILE A C 1
ATOM 2963 O O . ILE A 1 381 ? -13.127 -3.870 19.853 1.00 94.31 381 ILE A O 1
ATOM 2967 N N . GLN A 1 382 ? -14.221 -4.925 18.206 1.00 92.69 382 GLN A N 1
ATOM 2968 C CA . GLN A 1 382 ? -14.761 -5.980 19.068 1.00 92.69 382 GLN A CA 1
ATOM 2969 C C . GLN A 1 382 ? -13.656 -6.857 19.684 1.00 92.69 382 GLN A C 1
ATOM 2971 O O . GLN A 1 382 ? -13.841 -7.358 20.786 1.00 92.69 382 GLN A O 1
ATOM 2976 N N . GLU A 1 383 ? -12.507 -7.023 19.027 1.00 92.06 383 GLU A N 1
ATOM 2977 C CA . GLU A 1 383 ? -11.430 -7.922 19.476 1.00 92.06 383 GLU A CA 1
ATOM 2978 C C . GLU A 1 383 ? -10.729 -7.447 20.772 1.00 92.06 383 GLU A C 1
ATOM 2980 O O . GLU A 1 383 ? -10.696 -8.222 21.733 1.00 92.06 383 GLU A O 1
ATOM 2985 N N . PRO A 1 384 ? -10.240 -6.187 20.895 1.00 92.12 384 PRO A N 1
ATOM 2986 C CA . PRO A 1 384 ? -9.812 -5.624 22.181 1.00 92.12 384 PRO A CA 1
ATOM 2987 C C . PRO A 1 384 ? -10.869 -5.754 23.284 1.00 92.12 384 PRO A C 1
ATOM 2989 O O . PRO A 1 384 ? -10.541 -6.095 24.419 1.00 92.12 384 PRO A O 1
ATOM 2992 N N . VAL A 1 385 ? -12.139 -5.515 22.941 1.00 91.44 385 VAL A N 1
ATOM 2993 C CA . VAL A 1 385 ? -13.278 -5.572 23.868 1.00 91.44 385 VAL A CA 1
ATOM 2994 C C . VAL A 1 385 ? -13.495 -7.010 24.359 1.00 91.44 385 VAL A C 1
ATOM 2996 O O . VAL A 1 385 ? -13.539 -7.250 25.562 1.00 91.44 385 VAL A O 1
ATOM 2999 N N . ASP A 1 386 ? -13.548 -8.005 23.473 1.00 90.88 386 ASP A N 1
ATOM 3000 C CA . ASP A 1 386 ? -13.671 -9.412 23.869 1.00 90.88 386 ASP A CA 1
ATOM 3001 C C . ASP A 1 386 ? -12.458 -9.889 24.694 1.00 90.88 386 ASP A C 1
ATOM 3003 O O . ASP A 1 386 ? -12.630 -10.657 25.646 1.00 90.88 386 ASP A O 1
ATOM 3007 N N . TRP A 1 387 ? -11.246 -9.387 24.425 1.00 89.19 387 TRP A N 1
ATOM 3008 C CA . TRP A 1 387 ? -10.067 -9.706 25.239 1.00 89.19 387 TRP A CA 1
ATOM 3009 C C . TRP A 1 387 ? -10.120 -9.083 26.646 1.00 89.19 387 TRP A C 1
ATOM 3011 O O . TRP A 1 387 ? -9.879 -9.798 27.623 1.00 89.19 387 TRP A O 1
ATOM 3021 N N . MET A 1 388 ? -10.518 -7.810 26.776 1.00 89.00 388 MET A N 1
ATOM 3022 C CA . MET A 1 388 ? -10.810 -7.171 28.071 1.00 89.00 388 MET A CA 1
ATOM 3023 C C . MET A 1 388 ? -11.874 -7.965 28.843 1.00 89.00 388 MET A C 1
ATOM 3025 O O . MET A 1 388 ? -11.650 -8.382 29.980 1.00 89.00 388 MET A O 1
ATOM 3029 N N . ARG A 1 389 ? -13.006 -8.270 28.196 1.00 87.44 389 ARG A N 1
ATOM 3030 C CA . ARG A 1 389 ? -14.135 -9.014 28.779 1.00 87.44 389 ARG A CA 1
ATOM 3031 C C . ARG A 1 389 ? -13.733 -10.383 29.326 1.00 87.44 389 ARG A C 1
ATOM 3033 O O . ARG A 1 389 ? -14.230 -10.788 30.374 1.00 87.44 389 ARG A O 1
ATOM 3040 N N . ASN A 1 390 ? -12.840 -11.092 28.641 1.00 88.00 390 ASN A N 1
ATOM 3041 C CA . ASN A 1 390 ? -12.363 -12.404 29.081 1.00 88.00 390 ASN A CA 1
ATOM 3042 C C . ASN A 1 390 ? -11.439 -12.330 30.314 1.00 88.00 390 ASN A C 1
ATOM 3044 O O . ASN A 1 390 ? -11.329 -13.318 31.037 1.00 88.00 390 ASN A O 1
ATOM 3048 N N . ASN A 1 391 ? -10.817 -11.176 30.583 1.00 85.56 391 ASN A N 1
ATOM 3049 C CA . ASN A 1 391 ? -9.902 -10.969 31.713 1.00 85.56 391 ASN A CA 1
ATOM 3050 C C . ASN A 1 391 ? -10.498 -10.129 32.857 1.00 85.56 391 ASN A C 1
ATOM 3052 O O . ASN A 1 391 ? -9.936 -10.120 33.948 1.00 85.56 391 ASN A O 1
ATOM 3056 N N . VAL A 1 392 ? -11.660 -9.499 32.653 1.00 84.50 392 VAL A N 1
ATOM 3057 C CA . VAL A 1 392 ? -12.318 -8.573 33.598 1.00 84.50 392 VAL A CA 1
ATOM 3058 C C . VAL A 1 392 ? -12.463 -9.115 35.030 1.00 84.50 392 VAL A C 1
ATOM 3060 O O . VAL A 1 392 ? -12.355 -8.370 35.995 1.00 84.50 392 VAL A O 1
ATOM 3063 N N . LYS A 1 393 ? -12.662 -10.432 35.188 1.00 81.06 393 LYS A N 1
ATOM 3064 C CA . LYS A 1 393 ? -12.787 -11.095 36.501 1.00 81.06 393 LYS A CA 1
ATOM 3065 C C . LYS A 1 393 ? -11.452 -11.353 37.199 1.00 81.06 393 LYS A C 1
ATOM 3067 O O . LYS A 1 393 ? -11.432 -11.533 38.411 1.00 81.06 393 LYS A O 1
ATOM 3072 N N . ASN A 1 394 ? -10.370 -11.424 36.429 1.00 79.81 394 ASN A N 1
ATOM 3073 C CA . ASN A 1 394 ? -9.027 -11.722 36.916 1.00 79.81 394 ASN A CA 1
ATOM 3074 C C . ASN A 1 394 ? -8.239 -10.436 37.209 1.00 79.81 394 ASN A C 1
ATOM 3076 O O . ASN A 1 394 ? -7.273 -10.486 37.963 1.00 79.81 394 ASN A O 1
ATOM 3080 N N . VAL A 1 395 ? -8.652 -9.306 36.619 1.00 80.62 395 VAL A N 1
ATOM 3081 C CA . VAL A 1 395 ? -7.936 -8.027 36.680 1.00 80.62 395 VAL A CA 1
ATOM 3082 C C . VAL A 1 395 ? -8.892 -6.896 37.097 1.00 80.62 395 VAL A C 1
ATOM 3084 O O . VAL A 1 395 ? -9.394 -6.165 36.242 1.00 80.62 395 VAL A O 1
ATOM 3087 N N . PRO A 1 396 ? -9.176 -6.733 38.404 1.00 70.31 396 PRO A N 1
ATOM 3088 C CA . PRO A 1 396 ? -10.104 -5.708 38.893 1.00 70.31 396 PRO A CA 1
ATOM 3089 C C . PRO A 1 396 ? -9.589 -4.271 38.689 1.00 70.31 396 PRO A C 1
ATOM 3091 O O . PRO A 1 396 ? -10.384 -3.345 38.568 1.00 70.31 396 PRO A O 1
ATOM 3094 N N . GLU A 1 397 ? -8.270 -4.082 38.578 1.00 82.19 397 GLU A N 1
ATOM 3095 C CA . GLU A 1 397 ? -7.620 -2.786 38.308 1.00 82.19 397 GLU A CA 1
ATOM 3096 C C . GLU A 1 397 ? -7.868 -2.262 36.875 1.00 82.19 397 GLU A C 1
ATOM 3098 O O . GLU A 1 397 ? -7.494 -1.138 36.545 1.00 82.19 397 GLU A O 1
ATOM 3103 N N . MET A 1 398 ? -8.552 -3.036 36.019 1.00 85.19 398 MET A N 1
ATOM 3104 C CA . MET A 1 398 ? -8.880 -2.671 34.632 1.00 85.19 398 MET A CA 1
ATOM 3105 C C . MET A 1 398 ? -9.680 -1.359 34.504 1.00 85.19 398 MET A C 1
ATOM 3107 O O . MET A 1 398 ? -9.646 -0.726 33.453 1.00 85.19 398 MET A O 1
ATOM 3111 N N . VAL A 1 399 ? -10.359 -0.907 35.565 1.00 83.56 399 VAL A N 1
ATOM 3112 C CA . VAL A 1 399 ? -11.080 0.385 35.615 1.00 83.56 399 VAL A CA 1
ATOM 3113 C C . VAL A 1 399 ? -10.144 1.594 35.429 1.00 83.56 399 VAL A C 1
ATOM 3115 O O . VAL A 1 399 ? -10.552 2.618 34.866 1.00 83.56 399 VAL A O 1
ATOM 3118 N N . GLU A 1 400 ? -8.888 1.475 35.868 1.00 86.94 400 GLU A N 1
ATOM 3119 C CA . GLU A 1 400 ? -7.869 2.535 35.807 1.00 86.94 400 GLU A CA 1
ATOM 3120 C C . GLU A 1 400 ? -7.040 2.500 34.509 1.00 86.94 400 GLU A C 1
ATOM 3122 O O . GLU A 1 400 ? -6.198 3.367 34.275 1.00 86.94 400 GLU A O 1
ATOM 3127 N N . TRP A 1 401 ? -7.277 1.512 33.641 1.00 90.94 401 TRP A N 1
ATOM 3128 C CA . TRP A 1 401 ? -6.476 1.284 32.442 1.00 90.94 401 TRP A CA 1
ATOM 3129 C C . TRP A 1 401 ? -6.603 2.400 31.405 1.00 90.94 401 TRP A C 1
ATOM 3131 O O . TRP A 1 401 ? -7.690 2.911 31.099 1.00 90.94 401 TRP A O 1
ATOM 3141 N N . LYS A 1 402 ? -5.472 2.727 30.772 1.00 91.62 402 LYS A N 1
ATOM 3142 C CA . LYS A 1 402 ? -5.418 3.730 29.705 1.00 91.62 402 LYS A CA 1
ATOM 3143 C C . LYS A 1 402 ? -6.263 3.294 28.509 1.00 91.62 402 LYS A C 1
ATOM 3145 O O . LYS A 1 402 ? -6.975 4.110 27.922 1.00 91.62 402 LYS A O 1
ATOM 3150 N N . SER A 1 403 ? -6.222 2.008 28.173 1.00 91.88 403 SER A N 1
ATOM 3151 C CA . SER A 1 403 ? -7.037 1.404 27.118 1.00 91.88 403 SER A CA 1
ATOM 3152 C C . SER A 1 403 ? -8.542 1.559 27.352 1.00 91.88 403 SER A C 1
ATOM 3154 O O . SER A 1 403 ? -9.270 1.783 26.387 1.00 91.88 403 SER A O 1
ATOM 3156 N N . LEU A 1 404 ? -9.017 1.531 28.602 1.00 91.06 404 LEU A N 1
ATOM 3157 C CA . LEU A 1 404 ? -10.435 1.730 28.918 1.00 91.06 404 LEU A CA 1
ATOM 3158 C C . LEU A 1 404 ? -10.892 3.172 28.648 1.00 91.06 404 LEU A C 1
ATOM 3160 O O . LEU A 1 404 ? -11.997 3.403 28.153 1.00 91.06 404 LEU A O 1
ATOM 3164 N N . THR A 1 405 ? -10.015 4.139 28.928 1.00 91.81 405 THR A N 1
ATOM 3165 C CA . THR A 1 405 ? -10.256 5.564 28.653 1.00 91.81 405 THR A CA 1
ATOM 3166 C C . THR A 1 405 ? -10.339 5.810 27.144 1.00 91.81 405 THR A C 1
ATOM 3168 O O . THR A 1 405 ? -11.351 6.329 26.672 1.00 91.81 405 THR A O 1
ATOM 3171 N N . ILE A 1 406 ? -9.360 5.304 26.380 1.00 94.06 406 ILE A N 1
ATOM 3172 C CA . ILE A 1 406 ? -9.349 5.376 24.907 1.00 94.06 406 ILE A CA 1
ATOM 3173 C C . ILE A 1 406 ? -10.595 4.696 24.315 1.00 94.06 406 ILE A C 1
ATOM 3175 O O . ILE A 1 406 ? -11.200 5.220 23.385 1.00 94.06 406 ILE A O 1
ATOM 3179 N N . LEU A 1 407 ? -11.024 3.548 24.858 1.00 93.50 407 LEU A N 1
ATOM 3180 C CA . LEU A 1 407 ? -12.245 2.869 24.412 1.00 93.50 407 LEU A CA 1
ATOM 3181 C C . LEU A 1 407 ? -13.500 3.731 24.640 1.00 93.50 407 LEU A C 1
ATOM 3183 O O . LEU A 1 407 ? -14.336 3.827 23.744 1.00 93.50 407 LEU A O 1
ATOM 3187 N N . SER A 1 408 ? -13.639 4.377 25.804 1.00 90.31 408 SER A N 1
ATOM 3188 C CA . SER A 1 408 ? -14.765 5.284 26.093 1.00 90.31 408 SER A CA 1
ATOM 3189 C C . SER A 1 408 ? -14.819 6.464 25.112 1.00 90.31 408 SER A C 1
ATOM 3191 O O . SER A 1 408 ? -15.899 6.790 24.615 1.00 90.31 408 SER A O 1
ATOM 3193 N N . GLU A 1 409 ? -13.677 7.093 24.829 1.00 91.12 409 GLU A N 1
ATOM 3194 C CA . GLU A 1 409 ? -13.553 8.206 23.872 1.00 91.12 409 GLU A CA 1
ATOM 3195 C C . GLU A 1 409 ? -13.907 7.747 22.445 1.00 91.12 409 GLU A C 1
ATOM 3197 O O . GLU A 1 409 ? -14.817 8.294 21.818 1.00 91.12 409 GLU A O 1
ATOM 3202 N N . LEU A 1 410 ? -13.294 6.651 21.980 1.00 91.81 410 LEU A N 1
ATOM 3203 C CA . LEU A 1 410 ? -13.542 6.026 20.675 1.00 91.81 410 LEU A CA 1
ATOM 3204 C C . LEU A 1 410 ? -15.029 5.710 20.437 1.00 91.81 410 LEU A C 1
ATOM 3206 O O . LEU A 1 410 ? -15.563 5.961 19.351 1.00 91.81 410 LEU A O 1
ATOM 3210 N N . LEU A 1 411 ? -15.705 5.162 21.452 1.00 88.81 411 LEU A N 1
ATOM 3211 C CA . LEU A 1 411 ? -17.129 4.832 21.400 1.00 88.81 411 LEU A CA 1
ATOM 3212 C C . LEU A 1 411 ? -17.998 6.094 21.284 1.00 88.81 411 LEU A C 1
ATOM 3214 O O . LEU A 1 411 ? -18.843 6.179 20.390 1.00 88.81 411 LEU A O 1
ATOM 3218 N N . LYS A 1 412 ? -17.798 7.070 22.176 1.00 84.94 412 LYS A N 1
ATOM 3219 C CA . LYS A 1 412 ? -18.670 8.249 22.307 1.00 84.94 412 LYS A CA 1
ATOM 3220 C C . LYS A 1 412 ? -18.450 9.303 21.230 1.00 84.94 412 LYS A C 1
ATOM 3222 O O . LYS A 1 412 ? -19.420 9.901 20.774 1.00 84.94 412 LYS A O 1
ATOM 3227 N N . GLU A 1 413 ? -17.204 9.542 20.835 1.00 85.50 413 GLU A N 1
ATOM 3228 C CA . GLU A 1 413 ? -16.862 10.643 19.931 1.00 85.50 413 GLU A CA 1
ATOM 3229 C C . GLU A 1 413 ? -16.836 10.192 18.471 1.00 85.50 413 GLU A C 1
ATOM 3231 O O . GLU A 1 413 ? -17.450 10.831 17.616 1.00 85.50 413 GLU A O 1
ATOM 3236 N N . ARG A 1 414 ? -16.173 9.067 18.167 1.00 86.38 414 ARG A N 1
ATOM 3237 C CA . ARG A 1 414 ? -16.024 8.597 16.780 1.00 86.38 414 ARG A CA 1
ATOM 3238 C C . ARG A 1 414 ? -17.139 7.658 16.349 1.00 86.38 414 ARG A C 1
ATOM 3240 O O . ARG A 1 414 ? -17.839 7.935 15.375 1.00 86.38 414 ARG A O 1
ATOM 3247 N N . LEU A 1 415 ? -17.304 6.529 17.043 1.00 88.25 415 LEU A N 1
ATOM 3248 C CA . LEU A 1 415 ? -18.213 5.471 16.597 1.00 88.25 415 LEU A CA 1
ATOM 3249 C C . LEU A 1 415 ? -19.673 5.916 16.636 1.00 88.25 415 LEU A C 1
ATOM 3251 O O . LEU A 1 415 ? -20.420 5.583 15.720 1.00 88.25 415 LEU A O 1
ATOM 3255 N N . GLN A 1 416 ? -20.079 6.708 17.630 1.00 83.69 416 GLN A N 1
ATOM 3256 C CA . GLN A 1 416 ? -21.431 7.263 17.677 1.00 83.69 416 GLN A CA 1
ATOM 3257 C C . GLN A 1 416 ? -21.727 8.197 16.486 1.00 83.69 416 GLN A C 1
ATOM 3259 O O . GLN A 1 416 ? -22.814 8.114 15.914 1.00 83.69 416 GLN A O 1
ATOM 3264 N N . ALA A 1 417 ? -20.768 9.033 16.068 1.00 83.62 417 ALA A N 1
ATOM 3265 C CA . ALA A 1 417 ? -20.912 9.897 14.892 1.00 83.62 417 ALA A CA 1
ATOM 3266 C C . ALA A 1 417 ? -20.961 9.084 13.584 1.00 83.62 417 ALA A C 1
ATOM 3268 O O . ALA A 1 417 ? -21.846 9.293 12.753 1.00 83.62 417 ALA A O 1
ATOM 3269 N N . ILE A 1 418 ? -20.072 8.093 13.444 1.00 87.06 418 ILE A N 1
ATOM 3270 C CA . ILE A 1 418 ? -20.065 7.132 12.328 1.00 87.06 418 ILE A CA 1
ATOM 3271 C C . ILE A 1 418 ? -21.408 6.395 12.226 1.00 87.06 418 ILE A C 1
ATOM 3273 O O . ILE A 1 418 ? -21.948 6.259 11.130 1.00 87.06 418 ILE A O 1
ATOM 3277 N N . MET A 1 419 ? -21.962 5.935 13.354 1.00 81.12 419 MET A N 1
ATOM 3278 C CA . MET A 1 419 ? -23.260 5.257 13.393 1.00 81.12 419 MET A CA 1
ATOM 3279 C C . MET A 1 419 ? -24.406 6.174 12.979 1.00 81.12 419 MET A C 1
ATOM 3281 O O . MET A 1 419 ? -25.227 5.740 12.183 1.00 81.12 419 MET A O 1
ATOM 3285 N N . ALA A 1 420 ? -24.450 7.422 13.457 1.00 78.38 420 ALA A N 1
ATOM 3286 C CA . ALA A 1 420 ? -25.508 8.364 13.088 1.00 78.38 420 ALA A CA 1
ATOM 3287 C C . ALA A 1 420 ? -25.550 8.606 11.568 1.00 78.38 420 ALA A C 1
ATOM 3289 O O . ALA A 1 420 ? -26.590 8.413 10.941 1.00 78.38 420 ALA A O 1
ATOM 3290 N N . ILE A 1 421 ? -24.399 8.915 10.960 1.00 76.19 421 ILE A N 1
ATOM 3291 C CA . ILE A 1 421 ? -24.292 9.129 9.507 1.00 76.19 421 ILE A CA 1
ATOM 3292 C C . ILE A 1 421 ? -24.650 7.844 8.740 1.00 76.19 421 ILE A C 1
ATOM 3294 O O . ILE A 1 421 ? -25.337 7.903 7.718 1.00 76.19 421 ILE A O 1
ATOM 3298 N N . ALA A 1 422 ? -24.216 6.677 9.230 1.00 75.88 422 ALA A N 1
ATOM 3299 C CA . ALA A 1 422 ? -24.504 5.395 8.597 1.00 75.88 422 ALA A CA 1
ATOM 3300 C C . ALA A 1 422 ? -25.987 4.991 8.691 1.00 75.88 422 ALA A C 1
ATOM 3302 O O . ALA A 1 422 ? -26.556 4.557 7.692 1.00 75.88 422 ALA A O 1
ATOM 3303 N N . ASP A 1 423 ? -26.644 5.148 9.839 1.00 68.94 423 ASP A N 1
ATOM 3304 C CA . ASP A 1 423 ? -28.073 4.840 9.977 1.00 68.94 423 ASP A CA 1
ATOM 3305 C C . ASP A 1 423 ? -28.942 5.764 9.109 1.00 68.94 423 ASP A C 1
ATOM 3307 O O . ASP A 1 423 ? -29.912 5.300 8.510 1.00 68.94 423 ASP A O 1
ATOM 3311 N N . GLU A 1 424 ? -28.560 7.037 8.967 1.00 66.69 424 GLU A N 1
ATOM 3312 C CA . GLU A 1 424 ? -29.272 8.005 8.125 1.00 66.69 424 GLU A CA 1
ATOM 3313 C C . GLU A 1 424 ? -29.086 7.779 6.613 1.00 66.69 424 GLU A C 1
ATOM 3315 O O . GLU A 1 424 ? -29.991 8.110 5.856 1.00 66.69 424 GLU A O 1
ATOM 3320 N N . HIS A 1 425 ? -27.965 7.203 6.153 1.00 63.50 425 HIS A N 1
ATOM 3321 C CA . HIS A 1 425 ? -27.639 7.158 4.712 1.00 63.50 425 HIS A CA 1
ATOM 3322 C C . HIS A 1 425 ? -27.305 5.755 4.178 1.00 63.50 425 HIS A C 1
ATOM 3324 O O . HIS A 1 425 ? -27.780 5.369 3.110 1.00 63.50 425 HIS A O 1
ATOM 3330 N N . VAL A 1 426 ? -26.564 4.937 4.935 1.00 59.31 426 VAL A N 1
ATOM 3331 C CA . VAL A 1 426 ? -26.228 3.551 4.551 1.00 59.31 426 VAL A CA 1
ATOM 3332 C C . VAL A 1 426 ? -27.464 2.653 4.588 1.00 59.31 426 VAL A C 1
ATOM 3334 O O . VAL A 1 426 ? -27.609 1.776 3.731 1.00 59.31 426 VAL A O 1
ATOM 3337 N N . GLY A 1 427 ? -28.362 2.880 5.553 1.00 51.50 427 GLY A N 1
ATOM 3338 C CA . GLY A 1 427 ? -29.601 2.115 5.735 1.00 51.50 427 GLY A CA 1
ATOM 3339 C C . GLY A 1 427 ? -30.735 2.447 4.760 1.00 51.50 427 GLY A C 1
ATOM 3340 O O . GLY A 1 427 ? -31.670 1.654 4.634 1.00 51.50 427 GLY A O 1
ATOM 3341 N N . ILE A 1 428 ? -30.671 3.572 4.035 1.00 53.09 428 ILE A N 1
ATOM 3342 C CA . ILE A 1 428 ? -31.720 3.938 3.076 1.00 53.09 428 ILE A CA 1
ATOM 3343 C C . ILE A 1 428 ? -31.541 3.121 1.788 1.00 53.09 428 ILE A C 1
ATOM 3345 O O . ILE A 1 428 ? -30.687 3.378 0.936 1.00 53.09 428 ILE A O 1
ATOM 3349 N N . PHE A 1 429 ? -32.370 2.090 1.642 1.00 48.12 429 PHE A N 1
ATOM 3350 C CA . PHE A 1 429 ? -32.570 1.383 0.381 1.00 48.12 429 PHE A CA 1
ATOM 3351 C C . PHE A 1 429 ? -33.473 2.232 -0.517 1.00 48.12 429 PHE A C 1
ATOM 3353 O O . PHE A 1 429 ? -34.689 2.236 -0.338 1.00 48.12 429 PHE A O 1
ATOM 3360 N N . ASN A 1 430 ? -32.885 2.964 -1.467 1.00 47.28 430 ASN A N 1
ATOM 3361 C CA . ASN A 1 430 ? -33.633 3.864 -2.338 1.00 47.28 430 ASN A CA 1
ATOM 3362 C C . ASN A 1 430 ? -34.491 3.054 -3.345 1.00 47.28 430 ASN A C 1
ATOM 3364 O O . ASN A 1 430 ? -33.923 2.390 -4.218 1.00 47.28 430 ASN A O 1
ATOM 3368 N N . PRO A 1 431 ? -35.841 3.056 -3.266 1.00 42.03 431 PRO A N 1
ATOM 3369 C CA . PRO A 1 431 ? -36.680 2.129 -4.040 1.00 42.03 431 PRO A CA 1
ATOM 3370 C C . PRO A 1 431 ? -36.674 2.372 -5.555 1.00 42.03 431 PRO A C 1
ATOM 3372 O O . PRO A 1 431 ? -37.184 1.550 -6.319 1.00 42.03 431 PRO A O 1
ATOM 3375 N N . GLU A 1 432 ? -36.126 3.498 -6.009 1.00 45.94 432 GLU A N 1
ATOM 3376 C CA . GLU A 1 432 ? -36.068 3.844 -7.429 1.00 45.94 432 GLU A CA 1
ATOM 3377 C C . GLU A 1 432 ? -34.887 3.156 -8.139 1.00 45.94 432 GLU A C 1
ATOM 3379 O O . GLU A 1 432 ? -35.050 2.660 -9.256 1.00 45.94 432 GLU A O 1
ATOM 3384 N N . GLU A 1 433 ? -33.751 2.964 -7.453 1.00 50.22 433 GLU A N 1
ATOM 3385 C CA . GLU A 1 433 ? -32.593 2.197 -7.957 1.00 50.22 433 GLU A CA 1
ATOM 3386 C C . GLU A 1 433 ? -32.927 0.706 -8.186 1.00 50.22 433 GLU A C 1
ATOM 3388 O O . GLU A 1 433 ? -32.365 0.042 -9.069 1.00 50.22 433 GLU A O 1
ATOM 3393 N N . PHE A 1 434 ? -33.906 0.177 -7.439 1.00 46.47 434 PHE A N 1
ATOM 3394 C CA . PHE A 1 434 ? -34.411 -1.196 -7.579 1.00 46.47 434 PHE A CA 1
ATOM 3395 C C . PHE A 1 434 ? -35.096 -1.473 -8.923 1.00 46.47 434 PHE A C 1
ATOM 3397 O O . PHE A 1 434 ? -35.219 -2.638 -9.308 1.00 46.47 434 PHE A O 1
ATOM 3404 N N . LYS A 1 435 ? -35.555 -0.444 -9.649 1.00 49.28 435 LYS A N 1
ATOM 3405 C CA . LYS A 1 435 ? -36.203 -0.625 -10.960 1.00 49.28 435 LYS A CA 1
ATOM 3406 C C . LYS A 1 435 ? -35.189 -0.825 -12.093 1.00 49.28 435 LYS A C 1
ATOM 3408 O O . LYS A 1 435 ? -35.537 -1.428 -13.105 1.00 49.28 435 LYS A O 1
ATOM 3413 N N . ALA A 1 436 ? -33.949 -0.354 -11.924 1.00 49.69 436 ALA A N 1
ATOM 3414 C CA . ALA A 1 436 ? -32.911 -0.391 -12.957 1.00 49.69 436 ALA A CA 1
ATOM 3415 C C . ALA A 1 436 ? -31.936 -1.579 -12.820 1.00 49.69 436 ALA A C 1
ATOM 3417 O O . ALA A 1 436 ? -31.449 -2.101 -13.827 1.00 49.69 436 ALA A O 1
ATOM 3418 N N . SER A 1 437 ? -31.642 -2.033 -11.596 1.00 47.41 437 SER A N 1
ATOM 3419 C CA . SER A 1 437 ? -30.633 -3.074 -11.354 1.00 47.41 437 SER A CA 1
ATOM 3420 C C . SER A 1 437 ? -31.223 -4.497 -11.313 1.00 47.41 437 SER A C 1
ATOM 3422 O O . SER A 1 437 ? -32.208 -4.798 -10.640 1.00 47.41 437 SER A O 1
ATOM 3424 N N . ARG A 1 438 ? -30.620 -5.426 -12.071 1.00 47.81 438 ARG A N 1
ATOM 3425 C CA . ARG A 1 438 ? -31.070 -6.832 -12.143 1.00 47.81 438 ARG A CA 1
ATOM 3426 C C . ARG A 1 438 ? -30.931 -7.519 -10.775 1.00 47.81 438 ARG A C 1
ATOM 3428 O O . ARG A 1 438 ? -29.883 -7.403 -10.151 1.00 47.81 438 ARG A O 1
ATOM 3435 N N . LYS A 1 439 ? -31.911 -8.368 -10.411 1.00 54.25 439 LYS A N 1
ATOM 3436 C CA . LYS A 1 439 ? -32.086 -9.177 -9.164 1.00 54.25 439 LYS A CA 1
ATOM 3437 C C . LYS A 1 439 ? -30.867 -9.942 -8.572 1.00 54.25 439 LYS A C 1
ATOM 3439 O O . LYS A 1 439 ? -31.036 -10.692 -7.612 1.00 54.25 439 LYS A O 1
ATOM 3444 N N . LYS A 1 440 ? -29.669 -9.849 -9.157 1.00 50.28 440 LYS A N 1
ATOM 3445 C CA . LYS A 1 440 ? -28.436 -10.515 -8.712 1.00 50.28 440 LYS A CA 1
ATOM 3446 C C . LYS A 1 440 ? -27.495 -9.589 -7.922 1.00 50.28 440 LYS A C 1
ATOM 3448 O O . LYS A 1 440 ? -26.763 -10.113 -7.089 1.00 50.28 440 LYS A O 1
ATOM 3453 N N . SER A 1 441 ? -27.525 -8.266 -8.136 1.00 54.16 441 SER A N 1
ATOM 3454 C CA . SER A 1 441 ? -26.790 -7.300 -7.291 1.00 54.16 441 SER A CA 1
ATOM 3455 C C . SER A 1 441 ? -27.462 -7.134 -5.930 1.00 54.16 441 SER A C 1
ATOM 3457 O O . SER A 1 441 ? -26.814 -7.319 -4.910 1.00 54.16 441 SER A O 1
ATOM 3459 N N . THR A 1 442 ? -28.785 -6.953 -5.914 1.00 56.31 442 THR A N 1
ATOM 3460 C CA . THR A 1 442 ? -29.573 -6.666 -4.702 1.00 56.31 442 THR A CA 1
ATOM 3461 C C . THR A 1 442 ? -29.330 -7.640 -3.540 1.00 56.31 442 THR A C 1
ATOM 3463 O O . THR A 1 442 ? -29.192 -7.212 -2.399 1.00 56.31 442 THR A O 1
ATOM 3466 N N . ARG A 1 443 ? -29.195 -8.948 -3.815 1.00 63.25 443 ARG A N 1
ATOM 3467 C CA . ARG A 1 443 ? -28.851 -9.960 -2.791 1.00 63.25 443 ARG A CA 1
ATOM 3468 C C . ARG A 1 443 ? -27.451 -9.780 -2.194 1.00 63.25 443 ARG A C 1
ATOM 3470 O O . ARG A 1 443 ? -27.224 -10.165 -1.052 1.00 63.25 443 ARG A O 1
ATOM 3477 N N . LYS A 1 444 ? -26.493 -9.272 -2.971 1.00 68.12 444 LYS A N 1
ATOM 3478 C CA . LYS A 1 444 ? -25.118 -9.017 -2.522 1.00 68.12 444 LYS A CA 1
ATOM 3479 C C . LYS A 1 444 ? -25.102 -7.831 -1.557 1.00 68.12 444 LYS A C 1
ATOM 3481 O O . LYS A 1 444 ? -24.528 -7.944 -0.477 1.00 68.12 444 LYS A O 1
ATOM 3486 N N . ASP A 1 445 ? -25.799 -6.759 -1.921 1.00 64.88 445 ASP A N 1
ATOM 3487 C CA . ASP A 1 445 ? -25.882 -5.521 -1.141 1.00 64.88 445 ASP A CA 1
ATOM 3488 C C . ASP A 1 445 ? -26.619 -5.753 0.189 1.00 64.88 445 ASP A C 1
ATOM 3490 O O . ASP A 1 445 ? -26.128 -5.365 1.249 1.00 64.88 445 ASP A O 1
ATOM 3494 N N . GLU A 1 446 ? -27.728 -6.502 0.157 1.00 69.81 446 GLU A N 1
ATOM 3495 C CA . GLU A 1 446 ? -28.453 -6.961 1.350 1.00 69.81 446 GLU A CA 1
ATOM 3496 C C . GLU A 1 446 ? -27.548 -7.777 2.292 1.00 69.81 446 GLU A C 1
ATOM 3498 O O . GLU A 1 446 ? -27.479 -7.495 3.488 1.00 69.81 446 GLU A O 1
ATOM 3503 N N . VAL A 1 447 ? -26.788 -8.748 1.769 1.00 77.62 447 VAL A N 1
ATOM 3504 C CA . VAL A 1 447 ? -25.853 -9.560 2.574 1.00 77.62 447 VAL A CA 1
ATOM 3505 C C . VAL A 1 447 ? -24.739 -8.712 3.196 1.00 77.62 447 VAL A C 1
ATOM 3507 O O . VAL A 1 447 ? -24.333 -8.977 4.329 1.00 77.62 447 VAL A O 1
ATOM 3510 N N . ILE A 1 448 ? -24.231 -7.707 2.482 1.00 78.31 448 ILE A N 1
ATOM 3511 C CA . ILE A 1 448 ? -23.171 -6.818 2.974 1.00 78.31 448 ILE A CA 1
ATOM 3512 C C . ILE A 1 448 ? -23.712 -5.892 4.071 1.00 78.31 448 ILE A C 1
ATOM 3514 O O . ILE A 1 448 ? -23.092 -5.784 5.130 1.00 78.31 448 ILE A O 1
ATOM 3518 N N . TYR A 1 449 ? -24.904 -5.322 3.887 1.00 79.38 449 TYR A N 1
ATOM 3519 C CA . TYR A 1 449 ? -25.564 -4.512 4.910 1.00 79.38 449 TYR A CA 1
ATOM 3520 C C . TYR A 1 449 ? -25.919 -5.325 6.169 1.00 79.38 449 TYR A C 1
ATOM 3522 O O . TYR A 1 449 ? -25.631 -4.902 7.287 1.00 79.38 449 TYR A O 1
ATOM 3530 N N . VAL A 1 450 ? -26.451 -6.544 6.013 1.00 81.44 450 VAL A N 1
ATOM 3531 C CA . VAL A 1 450 ? -26.750 -7.444 7.144 1.00 81.44 450 VAL A CA 1
ATOM 3532 C C . VAL A 1 450 ? -25.483 -7.824 7.922 1.00 81.44 450 VAL A C 1
ATOM 3534 O O . VAL A 1 450 ? -25.534 -7.941 9.147 1.00 81.44 450 VAL A O 1
ATOM 3537 N N . LYS A 1 451 ? -24.333 -7.994 7.253 1.00 86.44 451 LYS A N 1
ATOM 3538 C CA . LYS A 1 451 ? -23.044 -8.211 7.935 1.00 86.44 451 LYS A CA 1
ATOM 3539 C C . LYS A 1 451 ? -22.614 -6.992 8.753 1.00 86.44 451 LYS A C 1
ATOM 3541 O O . LYS A 1 451 ? -22.219 -7.172 9.902 1.00 86.44 451 LYS A O 1
ATOM 3546 N N . TYR A 1 452 ? -22.741 -5.787 8.196 1.00 86.81 452 TYR A N 1
ATOM 3547 C CA . TYR A 1 452 ? -22.461 -4.537 8.908 1.00 86.81 452 TYR A CA 1
ATOM 3548 C C . TYR A 1 452 ? -23.313 -4.400 10.179 1.00 86.81 452 TYR A C 1
ATOM 3550 O O . TYR A 1 452 ? -22.760 -4.225 11.266 1.00 86.81 452 TYR A O 1
ATOM 3558 N N . VAL A 1 453 ? -24.639 -4.560 10.069 1.00 83.69 453 VAL A N 1
ATOM 3559 C CA . VAL A 1 453 ? -25.557 -4.455 11.219 1.00 83.69 453 VAL A CA 1
ATOM 3560 C C . VAL A 1 453 ? -25.198 -5.475 12.304 1.00 83.69 453 VAL A C 1
ATOM 3562 O O . VAL A 1 453 ? -25.100 -5.105 13.471 1.00 83.69 453 VAL A O 1
ATOM 3565 N N . ARG A 1 454 ? -24.897 -6.728 11.933 1.00 87.12 454 ARG A N 1
ATOM 3566 C CA . ARG A 1 454 ? -24.479 -7.767 12.894 1.00 87.12 454 ARG A CA 1
ATOM 3567 C C . ARG A 1 454 ? -23.162 -7.445 13.600 1.00 87.12 454 ARG A C 1
ATOM 3569 O O . ARG A 1 454 ? -23.080 -7.641 14.807 1.00 87.12 454 ARG A O 1
ATOM 3576 N N . ALA A 1 455 ? -22.145 -6.961 12.882 1.00 88.19 455 ALA A N 1
ATOM 3577 C CA . ALA A 1 455 ? -20.861 -6.583 13.486 1.00 88.19 455 ALA A CA 1
ATOM 3578 C C . ALA A 1 455 ? -21.030 -5.430 14.492 1.00 88.19 455 ALA A C 1
ATOM 3580 O O . ALA A 1 455 ? -20.449 -5.435 15.577 1.00 88.19 455 ALA A O 1
ATOM 3581 N N . ARG A 1 456 ? -21.893 -4.468 14.156 1.00 87.06 456 ARG A N 1
ATOM 3582 C CA . ARG A 1 456 ? -22.253 -3.334 15.009 1.00 87.06 456 ARG A CA 1
ATOM 3583 C C . ARG A 1 456 ? -23.012 -3.756 16.270 1.00 87.06 456 ARG A C 1
ATOM 3585 O O . ARG A 1 456 ? -22.637 -3.349 17.367 1.00 87.06 456 ARG A O 1
ATOM 3592 N N . GLU A 1 457 ? -24.047 -4.582 16.127 1.00 85.38 457 GLU A N 1
ATOM 3593 C CA . GLU A 1 457 ? -24.825 -5.122 17.255 1.00 85.38 457 GLU A CA 1
ATOM 3594 C C . GLU A 1 457 ? -23.967 -6.004 18.172 1.00 85.38 457 GLU A C 1
ATOM 3596 O O . GLU A 1 457 ? -24.097 -5.933 19.396 1.00 85.38 457 GLU A O 1
ATOM 3601 N N . ALA A 1 458 ? -23.046 -6.789 17.601 1.00 88.44 458 ALA A N 1
ATOM 3602 C CA . ALA A 1 458 ? -22.087 -7.577 18.365 1.00 88.44 458 ALA A CA 1
ATOM 3603 C C . ALA A 1 458 ? -21.186 -6.677 19.224 1.00 88.44 458 ALA A C 1
ATOM 3605 O O . ALA A 1 458 ? -21.122 -6.890 20.436 1.00 88.44 458 ALA A O 1
ATOM 3606 N N . LEU A 1 459 ? -20.575 -5.629 18.651 1.00 89.75 459 LEU A N 1
ATOM 3607 C CA . LEU A 1 459 ? -19.774 -4.668 19.422 1.00 89.75 459 LEU A CA 1
ATOM 3608 C C . LEU A 1 459 ? -20.593 -4.012 20.545 1.00 89.75 459 LEU A C 1
ATOM 3610 O O . LEU A 1 459 ? -20.145 -4.003 21.690 1.00 89.75 459 LEU A O 1
ATOM 3614 N N . GLN A 1 460 ? -21.804 -3.522 20.250 1.00 86.88 460 GLN A N 1
ATOM 3615 C CA . GLN A 1 460 ? -22.694 -2.924 21.257 1.00 86.88 460 GLN A CA 1
ATOM 3616 C C . GLN A 1 460 ? -22.986 -3.890 22.415 1.00 86.88 460 GLN A C 1
ATOM 3618 O O . GLN A 1 460 ? -22.876 -3.512 23.582 1.00 86.88 460 GLN A O 1
ATOM 3623 N N . SER A 1 461 ? -23.298 -5.153 22.106 1.00 87.00 461 SER A N 1
ATOM 3624 C CA . SER A 1 461 ? -23.531 -6.192 23.113 1.00 87.00 461 SER A CA 1
ATOM 3625 C C . SER A 1 461 ? -22.279 -6.491 23.945 1.00 87.00 461 SER A C 1
ATOM 3627 O O . SER A 1 461 ? -22.381 -6.633 25.163 1.00 87.00 461 SER A O 1
ATOM 3629 N N . ARG A 1 462 ? -21.089 -6.558 23.329 1.00 88.31 462 ARG A N 1
ATOM 3630 C CA . ARG A 1 462 ? -19.835 -6.801 24.061 1.00 88.31 462 ARG A CA 1
ATOM 3631 C C . ARG A 1 462 ? -19.471 -5.656 24.998 1.00 88.31 462 ARG A C 1
ATOM 3633 O O . ARG A 1 462 ? -19.099 -5.924 26.136 1.00 88.31 462 ARG A O 1
ATOM 3640 N N . VAL A 1 463 ? -19.615 -4.412 24.544 1.00 87.69 463 VAL A N 1
ATOM 3641 C CA . VAL A 1 463 ? -19.341 -3.212 25.348 1.00 87.69 463 VAL A CA 1
ATOM 3642 C C . VAL A 1 463 ? -20.274 -3.136 26.560 1.00 87.69 463 VAL A C 1
ATOM 3644 O O . VAL A 1 463 ? -19.793 -2.918 27.671 1.00 87.69 463 VAL A O 1
ATOM 3647 N N . LEU A 1 464 ? -21.574 -3.407 26.382 1.00 85.19 464 LEU A N 1
ATOM 3648 C CA . LEU A 1 464 ? -22.540 -3.459 27.488 1.00 85.19 464 LEU A CA 1
ATOM 3649 C C . LEU A 1 464 ? -22.114 -4.470 28.567 1.00 85.19 464 LEU A C 1
ATOM 3651 O O . LEU A 1 464 ? -22.069 -4.131 29.745 1.00 85.19 464 LEU A O 1
ATOM 3655 N N . LEU A 1 465 ? -21.714 -5.679 28.159 1.00 85.44 465 LEU A N 1
ATOM 3656 C CA . LEU A 1 465 ? -21.278 -6.736 29.081 1.00 85.44 465 LEU A CA 1
ATOM 3657 C C . LEU A 1 465 ? -19.999 -6.385 29.863 1.00 85.44 465 LEU A C 1
ATOM 3659 O O . LEU A 1 465 ? -19.782 -6.953 30.931 1.00 85.44 465 LEU A O 1
ATOM 3663 N N . ILE A 1 466 ? -19.145 -5.487 29.356 1.00 86.69 466 ILE A N 1
ATOM 3664 C CA . ILE A 1 466 ? -17.986 -4.971 30.108 1.00 86.69 466 ILE A CA 1
ATOM 3665 C C . ILE A 1 466 ? -18.405 -3.836 31.038 1.00 86.69 466 ILE A C 1
ATOM 3667 O O . ILE A 1 466 ? -17.973 -3.823 32.185 1.00 86.69 466 ILE A O 1
ATOM 3671 N N . SER A 1 467 ? -19.259 -2.919 30.572 1.00 85.75 467 SER A N 1
ATOM 3672 C CA . SER A 1 467 ? -19.816 -1.837 31.394 1.00 85.75 467 SER A CA 1
ATOM 3673 C C . SER A 1 467 ? -20.500 -2.396 32.648 1.00 85.75 467 SER A C 1
ATOM 3675 O O . SER A 1 467 ? -20.204 -1.950 33.753 1.00 85.75 467 SER A O 1
ATOM 3677 N N . GLU A 1 468 ? -21.308 -3.451 32.498 1.00 84.75 468 GLU A N 1
ATOM 3678 C CA . GLU A 1 468 ? -21.929 -4.181 33.612 1.00 84.75 468 GLU A CA 1
ATOM 3679 C C . GLU A 1 468 ? -20.898 -4.903 34.500 1.00 84.75 468 GLU A C 1
ATOM 3681 O O . GLU A 1 468 ? -21.011 -4.867 35.723 1.00 84.75 468 GLU A O 1
ATOM 3686 N N . ALA A 1 469 ? -19.879 -5.547 33.917 1.00 84.44 469 ALA A N 1
ATOM 3687 C CA . ALA A 1 469 ? -18.886 -6.320 34.672 1.00 84.44 469 ALA A CA 1
ATOM 3688 C C . ALA A 1 469 ? -17.879 -5.460 35.459 1.00 84.44 469 ALA A C 1
ATOM 3690 O O . ALA A 1 469 ? -17.407 -5.897 36.506 1.00 84.44 469 ALA A O 1
ATOM 3691 N N . LEU A 1 470 ? -17.555 -4.261 34.964 1.00 83.75 470 LEU A N 1
ATOM 3692 C CA . LEU A 1 470 ? -16.711 -3.269 35.643 1.00 83.75 470 LEU A CA 1
ATOM 3693 C C . LEU A 1 470 ? -17.516 -2.287 36.510 1.00 83.75 470 LEU A C 1
ATOM 3695 O O . LEU A 1 470 ? -16.914 -1.504 37.238 1.00 83.75 470 LEU A O 1
ATOM 3699 N N . ASN A 1 471 ? -18.853 -2.310 36.427 1.00 81.31 471 ASN A N 1
ATOM 3700 C CA . ASN A 1 471 ? -19.742 -1.286 36.987 1.00 81.31 471 ASN A CA 1
ATOM 3701 C C . ASN A 1 471 ? -19.330 0.138 36.545 1.00 81.31 471 ASN A C 1
ATOM 3703 O O . ASN A 1 471 ? -19.196 1.054 37.356 1.00 81.31 471 ASN A O 1
ATOM 3707 N N . GLU A 1 472 ? -19.077 0.294 35.243 1.00 78.38 472 GLU A N 1
ATOM 3708 C CA . GLU A 1 472 ? -18.435 1.469 34.652 1.00 78.38 472 GLU A CA 1
ATOM 3709 C C . GLU A 1 472 ? -19.348 2.171 33.632 1.00 78.38 472 GLU A C 1
ATOM 3711 O O . GLU A 1 472 ? -19.453 1.770 32.465 1.00 78.38 472 GLU A O 1
ATOM 3716 N N . ASP A 1 473 ? -19.974 3.265 34.071 1.00 76.06 473 ASP A N 1
ATOM 3717 C CA . ASP A 1 473 ? -20.874 4.102 33.267 1.00 76.06 473 ASP A CA 1
ATOM 3718 C C . ASP A 1 473 ? -20.167 4.794 32.088 1.00 76.06 473 ASP A C 1
ATOM 3720 O O . ASP A 1 473 ? -20.814 5.141 31.091 1.00 76.06 473 ASP A O 1
ATOM 3724 N N . ARG A 1 474 ? -18.834 4.974 32.131 1.00 78.38 474 ARG A N 1
ATOM 3725 C CA . ARG A 1 474 ? -18.077 5.522 30.991 1.00 78.38 474 ARG A CA 1
ATOM 3726 C C . ARG A 1 474 ? -18.247 4.672 29.727 1.00 78.38 474 ARG A C 1
ATOM 3728 O O . ARG A 1 474 ? -18.182 5.228 28.635 1.00 78.38 474 ARG A O 1
ATOM 3735 N N . LEU A 1 475 ? -18.533 3.378 29.852 1.00 74.38 475 LEU A N 1
ATOM 3736 C CA . LEU A 1 475 ? -18.720 2.460 28.724 1.00 74.38 475 LEU A CA 1
ATOM 3737 C C . LEU A 1 475 ? -20.180 2.328 28.253 1.00 74.38 475 LEU A C 1
ATOM 3739 O O . LEU A 1 475 ? -20.460 1.501 27.386 1.00 74.38 475 LEU A O 1
ATOM 3743 N N . ASN A 1 476 ? -21.117 3.129 28.773 1.00 69.44 476 ASN A N 1
ATOM 3744 C CA . ASN A 1 476 ? -22.533 3.059 28.398 1.00 69.44 476 ASN A CA 1
ATOM 3745 C C . ASN A 1 476 ? -22.785 3.570 26.959 1.00 69.44 476 ASN A C 1
ATOM 3747 O O . ASN A 1 476 ? -23.175 4.715 26.720 1.00 69.44 476 ASN A O 1
ATOM 3751 N N . PHE A 1 477 ? -22.541 2.695 25.983 1.00 66.81 477 PHE A N 1
ATOM 3752 C CA . PHE A 1 477 ? -22.637 2.955 24.548 1.00 66.81 477 PHE A CA 1
ATOM 3753 C C . PHE A 1 477 ? -24.044 2.644 24.006 1.00 66.81 477 PHE A C 1
ATOM 3755 O O . PHE A 1 477 ? -24.261 1.683 23.264 1.00 66.81 477 PHE A O 1
ATOM 3762 N N . GLN A 1 478 ? -25.026 3.470 24.379 1.00 59.47 478 GLN A N 1
ATOM 3763 C CA . GLN A 1 478 ? -26.385 3.411 23.827 1.00 59.47 478 GLN A CA 1
ATOM 3764 C C . GLN A 1 478 ? -26.644 4.544 22.829 1.00 59.47 478 GLN A C 1
ATOM 3766 O O . GLN A 1 478 ? -26.695 5.720 23.191 1.00 59.47 478 GLN A O 1
ATOM 3771 N N . VAL A 1 479 ? -26.907 4.189 21.568 1.00 52.03 479 VAL A N 1
ATOM 3772 C CA . VAL A 1 479 ? -27.305 5.167 20.547 1.00 52.03 479 VAL A CA 1
ATOM 3773 C C . VAL A 1 479 ? -28.745 5.629 20.783 1.00 52.03 479 VAL A C 1
ATOM 3775 O O . VAL A 1 479 ? -29.704 4.857 20.683 1.00 52.03 479 VAL A O 1
ATOM 3778 N N . LYS A 1 480 ? -28.907 6.926 21.070 1.00 43.84 480 LYS A N 1
ATOM 3779 C CA . LYS A 1 480 ? -30.211 7.601 21.037 1.00 43.84 480 LYS A CA 1
ATOM 3780 C C . LYS A 1 480 ? -30.744 7.537 19.601 1.00 43.84 480 LYS A C 1
ATOM 3782 O O . LYS A 1 480 ? -30.081 8.030 18.699 1.00 43.84 480 LYS A O 1
ATOM 3787 N N . LYS A 1 481 ? -31.952 6.984 19.422 1.00 42.31 481 LYS A N 1
ATOM 3788 C CA . LYS A 1 481 ? -32.575 6.656 18.119 1.00 42.31 481 LYS A CA 1
ATOM 3789 C C . LYS A 1 481 ? -31.908 5.496 17.351 1.00 42.31 481 LYS A C 1
ATOM 3791 O O . LYS A 1 481 ? -31.745 5.580 16.142 1.00 42.31 481 LYS A O 1
ATOM 3796 N N . ASN A 1 482 ? -31.578 4.388 18.019 1.00 44.38 482 ASN A N 1
ATOM 3797 C CA . ASN A 1 482 ? -31.281 3.132 17.317 1.00 44.38 482 ASN A CA 1
ATOM 3798 C C . ASN A 1 482 ? -32.561 2.631 16.605 1.00 44.38 482 ASN A C 1
ATOM 3800 O O . ASN A 1 482 ? -33.412 2.006 17.228 1.00 44.38 482 ASN A O 1
ATOM 3804 N N . THR A 1 483 ? -32.741 2.986 15.330 1.00 44.59 483 THR A N 1
ATOM 3805 C CA . THR A 1 483 ? -33.950 2.697 14.526 1.00 44.59 483 THR A CA 1
ATOM 3806 C C . THR A 1 483 ? -33.947 1.304 13.898 1.00 44.59 483 THR A C 1
ATOM 3808 O O . THR A 1 483 ? -34.956 0.885 13.334 1.00 44.59 483 THR A O 1
ATOM 3811 N N . ILE A 1 484 ? -32.815 0.594 13.966 1.00 48.03 484 ILE A N 1
ATOM 3812 C CA . ILE A 1 484 ? -32.587 -0.662 13.235 1.00 48.03 484 ILE A CA 1
ATOM 3813 C C . ILE A 1 484 ? -32.173 -1.803 14.178 1.00 48.03 484 ILE A C 1
ATOM 3815 O O . ILE A 1 484 ? -32.602 -2.938 13.971 1.00 48.03 484 ILE A O 1
ATOM 3819 N N . GLY A 1 485 ? -31.404 -1.521 15.240 1.00 39.62 485 GLY A N 1
ATOM 3820 C CA . GLY A 1 485 ? -31.067 -2.508 16.270 1.00 39.62 485 GLY A CA 1
ATOM 3821 C C . GLY A 1 485 ? -32.087 -2.521 17.410 1.00 39.62 485 GLY A C 1
ATOM 3822 O O . GLY A 1 485 ? -32.202 -1.532 18.130 1.00 39.62 485 GLY A O 1
ATOM 3823 N N . MET A 1 486 ? -32.755 -3.666 17.604 1.00 35.53 486 MET A N 1
ATOM 3824 C CA . MET A 1 486 ? -33.948 -3.893 18.450 1.00 35.53 486 MET A CA 1
ATOM 3825 C C . MET A 1 486 ? -35.264 -3.364 17.855 1.00 35.53 486 MET A C 1
ATOM 3827 O O . MET A 1 486 ? -35.656 -2.223 18.082 1.00 35.53 486 MET A O 1
ATOM 3831 N N . ARG A 1 487 ? -36.032 -4.258 17.210 1.00 41.88 487 ARG A N 1
ATOM 3832 C CA . ARG A 1 487 ? -37.480 -4.056 17.023 1.00 41.88 487 ARG A CA 1
ATOM 3833 C C . ARG A 1 487 ? -38.157 -3.847 18.377 1.00 41.88 487 ARG A C 1
ATOM 3835 O O . ARG A 1 487 ? -37.906 -4.612 19.307 1.00 41.88 487 ARG A O 1
ATOM 3842 N N . ASP A 1 488 ? -39.049 -2.864 18.417 1.00 39.25 488 ASP A N 1
ATOM 3843 C CA . ASP A 1 488 ? -39.882 -2.362 19.517 1.00 39.25 488 ASP A CA 1
ATOM 3844 C C . ASP A 1 488 ? -40.590 -3.398 20.422 1.00 39.25 488 ASP A C 1
ATOM 3846 O O . ASP A 1 488 ? -41.813 -3.430 20.543 1.00 39.25 488 ASP A O 1
ATOM 3850 N N . PHE A 1 489 ? -39.819 -4.186 21.170 1.00 38.25 489 PHE A N 1
ATOM 3851 C CA . PHE A 1 489 ? -40.275 -4.901 22.367 1.00 38.25 489 PHE A CA 1
ATOM 3852 C C . PHE A 1 489 ? -39.676 -4.303 23.643 1.00 38.25 489 PHE A C 1
ATOM 3854 O O . PHE A 1 489 ? -39.493 -4.985 24.653 1.00 38.25 489 PHE A O 1
ATOM 3861 N N . ARG A 1 490 ? -39.456 -2.980 23.643 1.00 44.94 490 ARG A N 1
ATOM 3862 C CA . ARG A 1 490 ? -39.465 -2.198 24.885 1.00 44.94 490 ARG A CA 1
ATOM 3863 C C . ARG A 1 490 ? -40.892 -2.192 25.423 1.00 44.94 490 ARG A C 1
ATOM 3865 O O . ARG A 1 490 ? -41.646 -1.243 25.223 1.00 44.94 490 ARG A O 1
ATOM 3872 N N . ILE A 1 491 ? -41.252 -3.283 26.098 1.00 46.41 491 ILE A N 1
ATOM 3873 C CA . ILE A 1 491 ? -42.452 -3.372 26.925 1.00 46.41 491 ILE A CA 1
ATOM 3874 C C . ILE A 1 491 ? -42.455 -2.135 27.818 1.00 46.41 491 ILE A C 1
ATOM 3876 O O . ILE A 1 491 ? -41.557 -1.950 28.640 1.00 46.41 491 ILE A O 1
ATOM 3880 N N . ASN A 1 492 ? -43.435 -1.256 27.615 1.00 44.44 492 ASN A N 1
ATOM 3881 C CA . ASN A 1 492 ? -43.505 -0.010 28.355 1.00 44.44 492 ASN A CA 1
ATOM 3882 C C . ASN A 1 492 ? -43.808 -0.342 29.821 1.00 44.44 492 ASN A C 1
ATOM 3884 O O . ASN A 1 492 ? -44.948 -0.626 30.182 1.00 44.44 492 ASN A O 1
ATOM 3888 N N . LEU A 1 493 ? -42.767 -0.331 30.657 1.00 50.44 493 LEU A N 1
ATOM 3889 C CA . LEU A 1 493 ? -42.828 -0.665 32.081 1.00 50.44 493 LEU A CA 1
ATOM 3890 C C . LEU A 1 493 ? -43.826 0.210 32.847 1.00 50.44 493 LEU A C 1
ATOM 3892 O O . LEU A 1 493 ? -44.397 -0.262 33.824 1.00 50.44 493 LEU A O 1
ATOM 3896 N N . ASN A 1 494 ? -44.113 1.428 32.380 1.00 52.59 494 ASN A N 1
ATOM 3897 C CA . ASN A 1 494 ? -45.155 2.272 32.966 1.00 52.59 494 ASN A CA 1
ATOM 3898 C C . ASN A 1 494 ? -46.560 1.796 32.563 1.00 52.59 494 ASN A C 1
ATOM 3900 O O . ASN A 1 494 ? -47.464 1.800 33.395 1.00 52.59 494 ASN A O 1
ATOM 3904 N N . THR A 1 495 ? -46.745 1.317 31.327 1.00 53.56 495 THR A N 1
ATOM 3905 C CA . THR A 1 495 ? -47.993 0.672 30.872 1.00 53.56 495 THR A CA 1
ATOM 3906 C C . THR A 1 495 ? -48.208 -0.694 31.527 1.00 53.56 495 THR A C 1
ATOM 3908 O O . THR A 1 495 ? -49.342 -1.065 31.816 1.00 53.56 495 THR A O 1
ATOM 3911 N N . LEU A 1 496 ? -47.138 -1.449 31.794 1.00 51.22 496 LEU A N 1
ATOM 3912 C CA . LEU A 1 496 ? -47.245 -2.742 32.470 1.00 51.22 496 LEU A CA 1
ATOM 3913 C C . LEU A 1 496 ? -47.441 -2.562 33.983 1.00 51.22 496 LEU A C 1
ATOM 3915 O O . LEU A 1 496 ? -48.304 -3.228 34.539 1.00 51.22 496 LEU A O 1
ATOM 3919 N N . ARG A 1 497 ? -46.779 -1.587 34.629 1.00 50.38 497 ARG A N 1
ATOM 3920 C CA . ARG A 1 497 ? -47.106 -1.173 36.008 1.00 50.38 497 ARG A CA 1
ATOM 3921 C C . ARG A 1 497 ? -48.547 -0.692 36.140 1.00 50.38 497 ARG A C 1
ATOM 3923 O O . ARG A 1 497 ? -49.223 -1.140 37.051 1.00 50.38 497 ARG A O 1
ATOM 3930 N N . THR A 1 498 ? -49.044 0.162 35.240 1.00 55.53 498 THR A N 1
ATOM 3931 C CA . THR A 1 498 ? -50.453 0.602 35.311 1.00 55.53 498 THR A CA 1
ATOM 3932 C C . THR A 1 498 ? -51.430 -0.553 35.117 1.00 55.53 498 THR A C 1
ATOM 3934 O O . THR A 1 498 ? -52.400 -0.612 35.858 1.00 55.53 498 THR A O 1
ATOM 3937 N N . ARG A 1 499 ? -51.159 -1.517 34.223 1.00 54.91 499 ARG A N 1
ATOM 3938 C CA . ARG A 1 499 ? -51.997 -2.727 34.102 1.00 54.91 499 ARG A CA 1
ATOM 3939 C C . ARG A 1 499 ? -51.902 -3.670 35.303 1.00 54.91 499 ARG A C 1
ATOM 3941 O O . ARG A 1 499 ? -52.908 -4.275 35.642 1.00 54.91 499 ARG A O 1
ATOM 3948 N N . VAL A 1 500 ? -50.732 -3.802 35.935 1.00 57.25 500 VAL A N 1
ATOM 3949 C CA . VAL A 1 500 ? -50.561 -4.639 37.136 1.00 57.25 500 VAL A CA 1
ATOM 3950 C C . VAL A 1 500 ? -51.269 -4.012 38.336 1.00 57.25 500 VAL A C 1
ATOM 3952 O O . VAL A 1 500 ? -52.065 -4.695 38.967 1.00 57.25 500 VAL A O 1
ATOM 3955 N N . VAL A 1 501 ? -51.103 -2.707 38.570 1.00 56.84 501 VAL A N 1
ATOM 3956 C CA . VAL A 1 501 ? -51.833 -1.977 39.623 1.00 56.84 501 VAL A CA 1
ATOM 3957 C C . VAL A 1 501 ? -53.349 -2.030 39.374 1.00 56.84 501 VAL A C 1
ATOM 3959 O O . VAL A 1 501 ? -54.101 -2.381 40.273 1.00 56.84 501 VAL A O 1
ATOM 3962 N N . GLN A 1 502 ? -53.804 -1.832 38.130 1.00 52.84 502 GLN A N 1
ATOM 3963 C CA . GLN A 1 502 ? -55.220 -2.013 37.763 1.00 52.84 502 GLN A CA 1
ATOM 3964 C C . GLN A 1 502 ? -55.732 -3.451 37.965 1.00 52.84 502 GLN A C 1
ATOM 3966 O O . GLN A 1 502 ? -56.928 -3.636 38.160 1.00 52.84 502 GLN A O 1
ATOM 3971 N N . SER A 1 503 ? -54.861 -4.467 37.928 1.00 47.91 503 SER A N 1
ATOM 3972 C CA . SER A 1 503 ? -55.234 -5.858 38.227 1.00 47.91 503 SER A CA 1
ATOM 3973 C C . SER A 1 503 ? -55.161 -6.224 39.714 1.00 47.91 503 SER A C 1
ATOM 3975 O O . SER A 1 503 ? -55.746 -7.229 40.111 1.00 47.91 503 SER A O 1
ATOM 3977 N N . GLU A 1 504 ? -54.476 -5.424 40.535 1.00 47.56 504 GLU A N 1
ATOM 3978 C CA . GLU A 1 504 ? -54.452 -5.567 41.998 1.00 47.56 504 GLU A CA 1
ATOM 3979 C C . GLU A 1 504 ? -55.661 -4.870 42.653 1.00 47.56 504 GLU A C 1
ATOM 3981 O O . GLU A 1 504 ? -56.167 -5.361 43.661 1.00 47.56 504 GLU A O 1
ATOM 3986 N N . ASP A 1 505 ? -56.194 -3.808 42.035 1.00 48.22 505 ASP A N 1
ATOM 3987 C CA . ASP A 1 505 ? -57.412 -3.113 42.487 1.00 48.22 505 ASP A CA 1
ATOM 3988 C C . ASP A 1 505 ? -58.733 -3.852 42.135 1.00 48.22 505 ASP A C 1
ATOM 3990 O O . ASP A 1 505 ? -59.773 -3.567 42.730 1.00 48.22 505 ASP A O 1
ATOM 3994 N N . GLU A 1 506 ? -58.730 -4.835 41.219 1.00 45.91 506 GLU A N 1
ATOM 3995 C CA . GLU A 1 506 ? -59.918 -5.640 40.847 1.00 45.91 506 GLU A CA 1
ATOM 3996 C C . GLU A 1 506 ? -59.978 -7.028 41.528 1.00 45.91 506 GLU A C 1
ATOM 3998 O O . GLU A 1 506 ? -60.253 -8.055 40.898 1.00 45.91 506 GLU A O 1
ATOM 4003 N N . VAL A 1 507 ? -59.792 -7.086 42.852 1.00 46.69 507 VAL A N 1
ATOM 4004 C CA . VAL A 1 507 ? -60.031 -8.313 43.641 1.00 46.69 507 VAL A CA 1
ATOM 4005 C C . VAL A 1 507 ? -61.414 -8.291 44.309 1.00 46.69 507 VAL A C 1
ATOM 4007 O O . VAL A 1 507 ? -61.541 -8.097 45.516 1.00 46.69 507 VAL A O 1
ATOM 4010 N N . GLU A 1 508 ? -62.471 -8.582 43.538 1.00 37.50 508 GLU A N 1
ATOM 4011 C CA . GLU A 1 508 ? -63.784 -8.965 44.093 1.00 37.50 508 GLU A CA 1
ATOM 4012 C C . GLU A 1 508 ? -64.367 -10.234 43.411 1.00 37.50 508 GLU A C 1
ATOM 4014 O O . GLU A 1 508 ? -64.493 -10.295 42.184 1.00 37.50 508 GLU A O 1
ATOM 4019 N N . PRO A 1 509 ? -64.747 -11.293 44.161 1.00 42.94 509 PRO A N 1
ATOM 4020 C CA . PRO A 1 509 ? -64.994 -12.614 43.579 1.00 42.94 509 PRO A CA 1
ATOM 4021 C C . PRO A 1 509 ? -66.448 -12.822 43.113 1.00 42.94 509 PRO A C 1
ATOM 4023 O O . PRO A 1 509 ? -67.277 -13.396 43.825 1.00 42.94 509 PRO A O 1
ATOM 4026 N N . ARG A 1 510 ? -66.777 -12.462 41.866 1.00 34.19 510 ARG A N 1
ATOM 4027 C CA . ARG A 1 510 ? -68.121 -12.727 41.303 1.00 34.19 510 ARG A CA 1
ATOM 4028 C C . ARG A 1 510 ? -68.261 -14.116 40.671 1.00 34.19 510 ARG A C 1
ATOM 4030 O O . ARG A 1 510 ? -67.994 -14.326 39.490 1.00 34.19 510 ARG A O 1
ATOM 4037 N N . ARG A 1 511 ? -68.785 -15.077 41.443 1.00 37.34 511 ARG A N 1
ATOM 4038 C CA . ARG A 1 511 ? -69.211 -16.403 40.946 1.00 37.34 511 ARG A CA 1
ATOM 4039 C C . ARG A 1 511 ? -70.730 -16.504 40.702 1.00 37.34 511 ARG A C 1
ATOM 4041 O O . ARG A 1 511 ? -71.520 -16.370 41.625 1.00 37.34 511 ARG A O 1
ATOM 4048 N N . LYS A 1 512 ? -71.072 -16.961 39.485 1.00 42.12 512 LYS A N 1
ATOM 4049 C CA . LYS A 1 512 ? -72.312 -17.654 39.038 1.00 42.12 512 LYS A CA 1
ATOM 4050 C C . LYS A 1 512 ? -73.640 -16.870 38.923 1.00 42.12 512 LYS A C 1
ATOM 4052 O O . LYS A 1 512 ? -74.339 -16.680 39.912 1.00 42.12 512 LYS A O 1
ATOM 4057 N N . ARG A 1 513 ? -74.171 -16.817 37.686 1.00 28.44 513 ARG A N 1
ATOM 4058 C CA . ARG A 1 513 ? -75.435 -17.522 37.342 1.00 28.44 513 ARG A CA 1
ATOM 4059 C C . ARG A 1 513 ? -75.616 -17.776 35.833 1.00 28.44 513 ARG A C 1
ATOM 4061 O O . ARG A 1 513 ? -75.365 -16.900 35.019 1.00 28.44 513 ARG A O 1
ATOM 4068 N N . LYS A 1 514 ? -76.098 -18.977 35.477 1.00 41.16 514 LYS A N 1
ATOM 4069 C CA . LYS A 1 514 ? -76.642 -19.322 34.144 1.00 41.16 514 LYS A CA 1
ATOM 4070 C C . LYS A 1 514 ? -78.072 -18.783 33.995 1.00 41.16 514 LYS A C 1
ATOM 4072 O O . LYS A 1 514 ? -78.841 -18.892 34.950 1.00 41.16 514 LYS A O 1
ATOM 4077 N N . ARG A 1 515 ? -78.474 -18.423 32.771 1.00 28.17 515 ARG A N 1
ATOM 4078 C CA . ARG A 1 515 ? -79.783 -18.772 32.170 1.00 28.17 515 ARG A CA 1
ATOM 4079 C C . ARG A 1 515 ? -79.721 -18.593 30.649 1.00 28.17 515 ARG A C 1
ATOM 4081 O O . ARG A 1 515 ? -78.916 -17.806 30.171 1.00 28.17 515 ARG A O 1
ATOM 4088 N N . GLY A 1 516 ? -80.539 -19.337 29.909 1.00 27.98 516 GLY A N 1
ATOM 4089 C CA . GLY A 1 516 ? -80.617 -19.249 28.449 1.00 27.98 516 GLY A CA 1
ATOM 4090 C C . GLY A 1 516 ? -82.056 -19.272 27.932 1.00 27.98 516 GLY A C 1
ATOM 4091 O O . GLY A 1 516 ? -82.988 -19.451 28.711 1.00 27.98 516 GLY A O 1
ATOM 4092 N N . THR A 1 517 ? -82.166 -19.140 26.605 1.00 32.59 517 THR A N 1
ATOM 4093 C CA . THR A 1 517 ? -83.291 -19.509 25.712 1.00 32.59 517 THR A CA 1
ATOM 4094 C C . THR A 1 517 ? -84.690 -18.903 25.910 1.00 32.59 517 THR A C 1
ATOM 4096 O O . THR A 1 517 ? -85.414 -19.274 26.824 1.00 32.59 517 THR A O 1
ATOM 4099 N N . HIS A 1 518 ? -85.122 -18.154 24.888 1.00 26.58 518 HIS A N 1
ATOM 4100 C CA . HIS A 1 518 ? -86.368 -18.347 24.112 1.00 26.58 518 HIS A CA 1
ATOM 4101 C C . HIS A 1 518 ? -86.057 -17.874 22.671 1.00 26.58 518 HIS A C 1
ATOM 4103 O O . HIS A 1 518 ? -85.400 -16.847 22.546 1.00 26.58 518 HIS A O 1
ATOM 4109 N N . THR A 1 519 ? -86.279 -18.543 21.527 1.00 33.81 519 THR A N 1
ATOM 4110 C CA . THR A 1 519 ? -87.259 -19.506 20.951 1.00 33.81 519 THR A CA 1
ATOM 4111 C C . THR A 1 519 ? -88.567 -18.946 20.368 1.00 33.81 519 THR A C 1
ATOM 4113 O O . THR A 1 519 ? -89.465 -18.534 21.093 1.00 33.81 519 THR A O 1
ATOM 4116 N N . LYS A 1 520 ? -88.677 -19.058 19.031 1.00 27.84 520 LYS A N 1
ATOM 4117 C CA . LYS A 1 520 ? -89.846 -19.358 18.161 1.00 27.84 520 LYS A CA 1
ATOM 4118 C C . LYS A 1 520 ? -89.292 -19.457 16.718 1.00 27.84 520 LYS A C 1
ATOM 4120 O O . LYS A 1 520 ? -88.483 -18.612 16.367 1.00 27.84 520 LYS A O 1
ATOM 4125 N N . GLY A 1 521 ? -89.607 -20.413 15.840 1.00 26.61 521 GLY A N 1
ATOM 4126 C CA . GLY A 1 521 ? -90.476 -21.607 15.849 1.00 26.61 521 GLY A CA 1
ATOM 4127 C C . GLY A 1 521 ? -91.045 -21.809 14.421 1.00 26.61 521 GLY A C 1
ATOM 4128 O O . GLY A 1 521 ? -91.139 -20.830 13.700 1.00 26.61 521 GLY A O 1
ATOM 4129 N N . ARG A 1 522 ? -91.510 -22.954 13.912 1.00 28.69 522 ARG A N 1
ATOM 4130 C CA . ARG A 1 522 ? -91.491 -24.396 14.233 1.00 28.69 522 ARG A CA 1
ATOM 4131 C C . ARG A 1 522 ? -92.306 -25.095 13.115 1.00 28.69 522 ARG A C 1
ATOM 4133 O O . ARG A 1 522 ? -93.352 -24.559 12.755 1.00 28.69 522 ARG A O 1
ATOM 4140 N N . SER A 1 523 ? -91.850 -26.257 12.623 1.00 28.97 523 SER A N 1
ATOM 4141 C CA . SER A 1 523 ? -92.543 -27.312 11.820 1.00 28.97 523 SER A CA 1
ATOM 4142 C C . SER A 1 523 ? -91.493 -28.140 11.046 1.00 28.97 523 SER A C 1
ATOM 4144 O O . SER A 1 523 ? -90.368 -27.662 10.924 1.00 28.97 523 SER A O 1
ATOM 4146 N N . ARG A 1 524 ? -91.751 -29.322 10.456 1.00 27.05 524 ARG A N 1
ATOM 4147 C CA . ARG A 1 524 ? -92.535 -30.553 10.786 1.00 27.05 524 ARG A CA 1
ATOM 4148 C C . ARG A 1 524 ? -91.972 -31.656 9.842 1.00 27.05 524 ARG A C 1
ATOM 4150 O O . ARG A 1 524 ? -91.602 -31.296 8.732 1.00 27.05 524 ARG A O 1
ATOM 4157 N N . GLU A 1 525 ? -91.955 -32.969 10.096 1.00 25.70 525 GLU A N 1
ATOM 4158 C CA . GLU A 1 525 ? -91.928 -33.844 11.295 1.00 25.70 525 GLU A CA 1
ATOM 4159 C C . GLU A 1 525 ? -91.747 -35.317 10.789 1.00 25.70 525 GLU A C 1
ATOM 4161 O O . GLU A 1 525 ? -91.950 -35.523 9.596 1.00 25.70 525 GLU A O 1
ATOM 4166 N N . ILE A 1 526 ? -91.475 -36.314 11.663 1.00 27.98 526 ILE A N 1
ATOM 4167 C CA . ILE A 1 526 ? -91.500 -37.799 11.411 1.00 27.98 526 ILE A CA 1
ATOM 4168 C C . ILE A 1 526 ? -90.310 -38.392 10.590 1.00 27.98 526 ILE A C 1
ATOM 4170 O O . ILE A 1 526 ? -89.817 -37.720 9.693 1.00 27.98 526 ILE A O 1
ATOM 4174 N N . GLU A 1 527 ? -89.840 -39.652 10.728 1.00 23.92 527 GLU A N 1
ATOM 4175 C CA . GLU A 1 527 ? -89.601 -40.609 11.852 1.00 23.92 527 GLU A CA 1
ATOM 4176 C C . GLU A 1 527 ? -88.979 -41.918 11.265 1.00 23.92 527 GLU A C 1
ATOM 4178 O O . GLU A 1 527 ? -89.382 -42.303 10.170 1.00 23.92 527 GLU A O 1
ATOM 4183 N N . ASN A 1 528 ? -88.103 -42.628 12.008 1.00 25.41 528 ASN A N 1
ATOM 4184 C CA . ASN A 1 528 ? -87.609 -44.019 11.774 1.00 25.41 528 ASN A CA 1
ATOM 4185 C C . ASN A 1 528 ? -86.799 -44.317 10.473 1.00 25.41 528 ASN A C 1
ATOM 4187 O O . ASN A 1 528 ? -86.835 -43.535 9.531 1.00 25.41 528 ASN A O 1
ATOM 4191 N N . ASP A 1 529 ? -86.126 -45.465 10.274 1.00 25.33 529 ASP A N 1
ATOM 4192 C CA . ASP A 1 529 ? -85.220 -46.341 11.074 1.00 25.33 529 ASP A CA 1
ATOM 4193 C C . ASP A 1 529 ? -84.669 -47.444 10.100 1.00 25.33 529 ASP A C 1
ATOM 4195 O O . ASP A 1 529 ? -85.114 -47.492 8.952 1.00 25.33 529 ASP A O 1
ATOM 4199 N N . VAL A 1 530 ? -83.800 -48.360 10.566 1.00 28.28 530 VAL A N 1
ATOM 4200 C CA . VAL A 1 530 ? -83.483 -49.712 10.011 1.00 28.28 530 VAL A CA 1
ATOM 4201 C C . VAL A 1 530 ? -82.276 -49.902 9.045 1.00 28.28 530 VAL A C 1
ATOM 4203 O O . VAL A 1 530 ? -82.188 -49.303 7.978 1.00 28.28 530 VAL A O 1
ATOM 4206 N N . ASP A 1 531 ? -81.433 -50.875 9.448 1.00 25.56 531 ASP A N 1
ATOM 4207 C CA . ASP A 1 531 ? -80.445 -51.727 8.740 1.00 25.56 531 ASP A CA 1
ATOM 4208 C C . ASP A 1 531 ? -79.195 -51.145 8.042 1.00 25.56 531 ASP A C 1
ATOM 4210 O O . ASP A 1 531 ? -79.214 -50.069 7.459 1.00 25.56 531 ASP A O 1
ATOM 4214 N N . LEU A 1 532 ? -78.071 -51.866 7.890 1.00 27.80 532 LEU A N 1
ATOM 4215 C CA . LEU A 1 532 ? -77.322 -52.957 8.570 1.00 27.80 532 LEU A CA 1
ATOM 4216 C C . LEU A 1 532 ? -76.363 -53.561 7.507 1.00 27.80 532 LEU A C 1
ATOM 4218 O O . LEU A 1 532 ? -76.541 -53.342 6.312 1.00 27.80 532 LEU A O 1
ATOM 4222 N N . THR A 1 533 ? -75.402 -54.388 7.944 1.00 29.86 533 THR A N 1
ATOM 4223 C CA . THR A 1 533 ? -74.354 -55.098 7.158 1.00 29.86 533 THR A CA 1
ATOM 4224 C C . THR A 1 533 ? -73.143 -54.247 6.716 1.00 29.86 533 THR A C 1
ATOM 4226 O O . THR A 1 533 ? -73.299 -53.144 6.210 1.00 29.86 533 THR A O 1
ATOM 4229 N N . GLY A 1 534 ? -71.891 -54.697 6.891 1.00 26.44 534 GLY A N 1
ATOM 4230 C CA . GLY A 1 534 ? -71.408 -55.853 7.666 1.00 26.44 534 GLY A CA 1
ATOM 4231 C C . GLY A 1 534 ? -69.913 -56.158 7.447 1.00 26.44 534 GLY A C 1
ATOM 4232 O O . GLY A 1 534 ? -69.388 -55.812 6.396 1.00 26.44 534 GLY A O 1
ATOM 4233 N N . THR A 1 535 ? -69.300 -56.867 8.414 1.00 27.52 535 THR A N 1
ATOM 4234 C CA . THR A 1 535 ? -68.084 -57.734 8.309 1.00 27.52 535 THR A CA 1
ATOM 4235 C C . THR A 1 535 ? -66.745 -57.083 7.880 1.00 27.52 535 THR A C 1
ATOM 4237 O O . THR A 1 535 ? -66.680 -56.425 6.854 1.00 27.52 535 THR A O 1
ATOM 4240 N N . ALA A 1 536 ? -65.696 -57.117 8.724 1.00 26.52 536 ALA A N 1
ATOM 4241 C CA . ALA A 1 536 ? -64.673 -58.194 8.855 1.00 26.52 536 ALA A CA 1
ATOM 4242 C C . ALA A 1 536 ? -63.585 -58.085 7.751 1.00 26.52 536 ALA A C 1
ATOM 4244 O O . ALA A 1 536 ? -63.885 -57.576 6.679 1.00 26.52 536 ALA A O 1
ATOM 4245 N N . GLU A 1 537 ? -62.310 -58.460 7.889 1.00 27.59 537 GLU A N 1
ATOM 4246 C CA . GLU A 1 537 ? -61.471 -59.131 8.912 1.00 27.59 537 GLU A CA 1
ATOM 4247 C C . GLU A 1 537 ? -60.005 -58.617 8.670 1.00 27.59 537 GLU A C 1
ATOM 4249 O O . GLU A 1 537 ? -59.783 -57.862 7.721 1.00 27.59 537 GLU A O 1
ATOM 4254 N N . GLU A 1 538 ? -59.03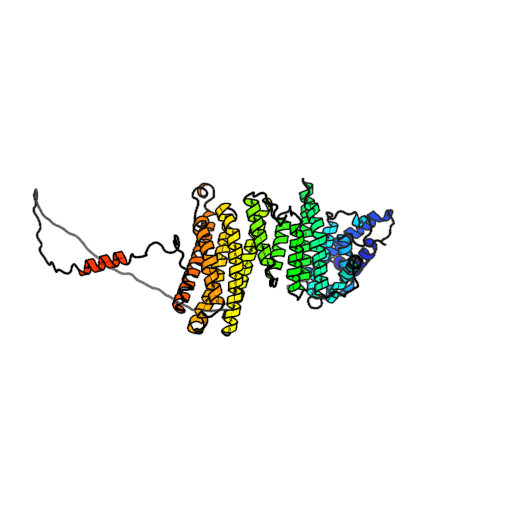2 -58.706 9.588 1.00 25.86 538 GLU A N 1
ATOM 4255 C CA . GLU A 1 538 ? -57.980 -59.761 9.651 1.00 25.86 538 GLU A CA 1
ATOM 4256 C C . GLU A 1 538 ? -57.375 -60.195 8.281 1.00 25.86 538 GLU A C 1
ATOM 4258 O O . GLU A 1 538 ? -58.093 -60.370 7.303 1.00 25.86 538 GLU A O 1
ATOM 4263 N N . ASP A 1 539 ? -56.064 -60.418 8.109 1.00 26.80 539 ASP A N 1
ATOM 4264 C CA . ASP A 1 539 ? -54.907 -60.224 9.000 1.00 26.80 539 ASP A CA 1
ATOM 4265 C C . ASP A 1 539 ? -53.586 -60.149 8.186 1.00 26.80 539 ASP A C 1
ATOM 4267 O O . ASP A 1 539 ? -53.572 -60.264 6.959 1.00 26.80 539 ASP A O 1
ATOM 4271 N N . ASP A 1 540 ? -52.484 -59.946 8.906 1.00 25.61 540 ASP A N 1
ATOM 4272 C CA . ASP A 1 540 ? -51.100 -60.386 8.674 1.00 25.61 540 ASP A CA 1
ATOM 4273 C C . ASP A 1 540 ? -50.708 -61.075 7.337 1.00 25.61 540 ASP A C 1
ATOM 4275 O O . ASP A 1 540 ? -51.203 -62.139 6.965 1.00 25.61 540 ASP A O 1
ATOM 4279 N N . THR A 1 541 ? -49.630 -60.583 6.710 1.00 29.77 541 THR A N 1
ATOM 4280 C CA . THR A 1 541 ? -48.416 -61.420 6.547 1.00 29.77 541 THR A CA 1
ATOM 4281 C C . THR A 1 541 ? -47.156 -60.590 6.255 1.00 29.77 541 THR A C 1
ATOM 4283 O O . THR A 1 541 ? -46.808 -60.264 5.120 1.00 29.77 541 THR A O 1
ATOM 4286 N N . THR A 1 542 ? -46.438 -60.255 7.329 1.00 28.50 542 THR A N 1
ATOM 4287 C CA . THR A 1 542 ? -45.063 -60.750 7.592 1.00 28.50 542 THR A CA 1
ATOM 4288 C C . THR A 1 542 ? -44.377 -61.549 6.441 1.00 28.50 542 THR A C 1
ATOM 4290 O O . THR A 1 542 ? -44.980 -62.437 5.853 1.00 28.50 542 THR A O 1
ATOM 4293 N N . ILE A 1 543 ? -43.084 -61.375 6.093 1.00 30.61 543 ILE A N 1
ATOM 4294 C CA . ILE A 1 543 ? -41.917 -61.789 6.910 1.00 30.61 543 ILE A CA 1
ATOM 4295 C C . ILE A 1 543 ? -40.553 -61.362 6.283 1.00 30.61 543 ILE A C 1
ATOM 4297 O O . ILE A 1 543 ? -40.387 -61.422 5.072 1.00 30.61 543 ILE A O 1
ATOM 4301 N N . LEU A 1 544 ? -39.603 -60.972 7.157 1.00 26.48 544 LEU A N 1
ATOM 4302 C CA . LEU A 1 544 ? -38.109 -61.044 7.156 1.00 26.48 544 LEU A CA 1
ATOM 4303 C C . LEU A 1 544 ? -37.270 -61.023 5.841 1.00 26.48 544 LEU A C 1
ATOM 4305 O O . LEU A 1 544 ? -37.604 -61.635 4.840 1.00 26.48 544 LEU A O 1
ATOM 4309 N N . GLY A 1 545 ? -36.044 -60.474 5.837 1.00 24.44 545 GLY A N 1
ATOM 4310 C CA . GLY A 1 545 ? -35.278 -59.861 6.937 1.00 24.44 545 GLY A CA 1
ATOM 4311 C C . GLY A 1 545 ? -33.761 -59.764 6.661 1.00 24.44 545 GLY A C 1
ATOM 4312 O O . GLY A 1 545 ? -33.307 -60.086 5.569 1.00 24.44 545 GLY A O 1
ATOM 4313 N N . ASN A 1 546 ? -32.998 -59.375 7.696 1.00 26.56 546 ASN A N 1
ATOM 4314 C CA . ASN A 1 546 ? -31.534 -59.154 7.748 1.00 26.56 546 ASN A CA 1
ATOM 4315 C C . ASN A 1 546 ? -30.990 -58.012 6.848 1.00 26.56 546 ASN A C 1
ATOM 4317 O O . ASN A 1 546 ? -31.205 -57.992 5.647 1.00 26.56 546 ASN A O 1
ATOM 4321 N N . GLY A 1 547 ? -30.222 -57.026 7.322 1.00 24.88 547 GLY A N 1
ATOM 4322 C CA . GLY A 1 547 ? -29.642 -56.806 8.651 1.00 24.88 547 GLY A CA 1
ATOM 4323 C C . GLY A 1 547 ? -28.156 -57.172 8.718 1.00 24.88 547 GLY A C 1
ATOM 4324 O O . GLY A 1 547 ? -27.819 -58.342 8.891 1.00 24.88 547 GLY A O 1
ATOM 4325 N N . LYS A 1 548 ? -27.283 -56.156 8.637 1.00 29.89 548 LYS A N 1
ATOM 4326 C CA . LYS A 1 548 ? -25.971 -56.116 9.308 1.00 29.89 548 LYS A CA 1
ATOM 4327 C C . LYS A 1 548 ? -25.355 -54.716 9.265 1.00 29.89 548 LYS A C 1
ATOM 4329 O O . LYS A 1 548 ? -25.187 -54.132 8.200 1.00 29.89 548 LYS A O 1
ATOM 4334 N N . GLU A 1 549 ? -24.994 -54.215 10.439 1.00 27.14 549 GLU A N 1
ATOM 4335 C CA . GLU A 1 549 ? -24.081 -53.086 10.612 1.00 27.14 549 GLU A CA 1
ATOM 4336 C C . GLU A 1 549 ? -22.645 -53.505 10.252 1.00 27.14 549 GLU A C 1
ATOM 4338 O O . GLU A 1 549 ? -22.303 -54.685 10.366 1.00 27.14 549 GLU A O 1
ATOM 4343 N N . ASN A 1 550 ? -21.771 -52.543 9.926 1.00 26.88 550 ASN A N 1
ATOM 4344 C CA . ASN A 1 550 ? -20.412 -52.570 10.476 1.00 26.88 550 ASN A CA 1
ATOM 4345 C C . ASN A 1 550 ? -19.704 -51.205 10.450 1.00 26.88 550 ASN A C 1
ATOM 4347 O O . ASN A 1 550 ? -19.889 -50.385 9.555 1.00 26.88 550 ASN A O 1
ATOM 4351 N N . SER A 1 551 ? -18.900 -50.979 11.488 1.00 29.16 551 SER A N 1
ATOM 4352 C CA . SER A 1 551 ? -18.338 -49.689 11.903 1.00 29.16 551 SER A CA 1
ATOM 4353 C C . SER A 1 551 ? -16.968 -49.337 11.283 1.00 29.16 551 SER A C 1
ATOM 4355 O O . SER A 1 551 ? -16.172 -50.230 11.026 1.00 29.16 551 SER A O 1
ATOM 4357 N N . ARG A 1 552 ? -16.682 -48.022 11.208 1.00 28.81 552 ARG A N 1
ATOM 4358 C CA . ARG A 1 552 ? -15.379 -47.310 11.360 1.00 28.81 552 ARG A CA 1
ATOM 4359 C C . ARG A 1 552 ? -14.076 -47.877 10.748 1.00 28.81 552 ARG A C 1
ATOM 4361 O O . ARG A 1 552 ? -13.551 -48.864 11.240 1.00 28.81 552 ARG A O 1
ATOM 4368 N N . MET A 1 553 ? -13.410 -47.038 9.945 1.00 27.36 553 MET A N 1
ATOM 4369 C CA . MET A 1 553 ? -12.095 -46.383 10.194 1.00 27.36 553 MET A CA 1
ATOM 4370 C C . MET A 1 553 ? -12.086 -45.092 9.328 1.00 27.36 553 MET A C 1
ATOM 4372 O O . MET A 1 553 ? -12.750 -45.080 8.300 1.00 27.36 553 MET A O 1
ATOM 4376 N N . SER A 1 554 ? -11.594 -43.905 9.706 1.00 26.44 554 SER A N 1
ATOM 4377 C CA . SER A 1 554 ? -10.335 -43.483 10.346 1.00 26.44 554 SER A CA 1
ATOM 4378 C C . SER A 1 554 ? -9.093 -43.718 9.489 1.00 26.44 554 SER A C 1
ATOM 4380 O O . SER A 1 554 ? -8.448 -44.744 9.647 1.00 26.44 554 SER A O 1
ATOM 4382 N N . GLU A 1 555 ? -8.677 -42.716 8.713 1.00 27.94 555 GLU A N 1
ATOM 4383 C CA . GLU A 1 555 ? -7.260 -42.561 8.372 1.00 27.94 555 GLU A CA 1
ATOM 4384 C C . GLU A 1 555 ? -6.874 -41.083 8.220 1.00 27.94 555 GLU A C 1
ATOM 4386 O O . GLU A 1 555 ? -7.689 -40.241 7.839 1.00 27.94 555 GLU A O 1
ATOM 4391 N N . VAL A 1 556 ? -5.640 -40.784 8.620 1.00 26.92 556 VAL A N 1
ATOM 4392 C CA . VAL A 1 556 ? -5.018 -39.457 8.674 1.00 26.92 556 VAL A CA 1
ATOM 4393 C C . VAL A 1 556 ? -3.850 -39.467 7.703 1.00 26.92 556 VAL A C 1
ATOM 4395 O O . VAL A 1 556 ? -3.012 -40.352 7.840 1.00 26.92 556 VAL A O 1
ATOM 4398 N N . TYR A 1 557 ? -3.758 -38.464 6.827 1.00 34.16 557 TYR A N 1
ATOM 4399 C CA . TYR A 1 557 ? -2.503 -37.918 6.291 1.00 34.16 557 TYR A CA 1
ATOM 4400 C C . TYR A 1 557 ? -2.710 -36.466 5.843 1.00 34.16 557 TYR A C 1
ATOM 4402 O O . TYR A 1 557 ? -3.794 -36.178 5.288 1.00 34.16 557 TYR A O 1
#

Radius of gyration: 37.17 Å; chains: 1; bounding box: 127×88×84 Å

Organism: Haemonchus placei (NCBI:txid6290)

Sequence (557 aa):
MVGISVGSHEGVPTLELKYADVLISGSTLTQILENTVPQEASSIEVLSEVNCELLDWAIDRTLALSQSLLDGFHPLHLMLCGTSSMISLASYLLDYYAGTNCAGWIDAREISCPSKTKALEAYSNVIQYLATKYRCQPLRILPIWKRMDLVFSSTKGGEKSLTANGSLVKHCHLFMARLLPVVLGKDRGEGEQKKRVGLELERQAKVMLKICTTLMRMMDNPKCFITMFKFTMGMLEKNTVANSLTLRHLLKFLCSLALKCTDTDHTVERTLNTIADDLLQVLSEEGDECKYKFVENASQATICDFLTLYIEKSLVAVHSVITFAAAFQAKDQRMDELLAAALNKCDHCCELTSRLLPLHSQFAVERERLVQTLTTLFSAIQEPVDWMRNNVKNVPEMVEWKSLTILSELLKERLQAIMAIADEHVGIFNPEEFKASRKKSTRKDEVIYVKYVRAREALQSRVLLISEALNEDRLNFQVKKNTIGMRDFRINLNTLRTRVVQSEDEVEPRRKRKRGTHTKGRSREIENDVDLTGTAEEDDTTILGNGKENSRMSEVY

Secondary structure (DSSP, 8-state):
------------------HHHHHS-HHHHHHHHHHHSBTTS---GGGHHHHHHHHHHHHHHHHHHHHHHHH---TTHHHHS-HHHHHHHHHHHHHHHHT-SB-HHHHSS-TTSHHHHHHHHHHHHHHHHHHHHTTT-GGGTTHHHHHHHHHHGGGSS------HHHHHHHHHHIIIIIIHHHHHHHTT--STHHHHHHHHHHHHHHHHHHHHHHHTTS---THHHHHHHHHHHHHHTT-----HHHHHHHHHHHHHHHTT---TTSHHHHHHHHHHHHHHHHHHT--S--S-TT--TTTHHHHHHHHHHHHHHHHHHHHHHHHHHHHTT--HHHHHHHHHHHHHHHHHHHHHHHHHHHHHHTT--SHHHHHHHHHHHHHHHHHHHHHHHHHTTT-GGGGG-HHHHHHHHIIIIIIHHHHHHHHHHTS---TTGGGTS-TTTHHHHHHHHHHHHHHHHHHHHHHHHHHHHHT-GGG----TT-SSSS-S----HHHHHHHHHHHHS----------------------------------------------------

Foldseek 3Di:
DDDDDDDDDDDDPDDCPPVVLLPQFLQNLLVLLVQLWAQPRDPPPVCPVVSVVSLLVSLVSLLVNLVVCVVDPDPCNCVRYPLVSLLSLLLSLVCLLVVHRTHPVSVVDDNLDLSSLSSLNSSLSSLLSCCVVCLVPLVSNLSSCVVVVVVVPVPDDDDPPDDSLRSLLVLLLCLQPPVLQSLQVVCPDDDPVNVSSVVSSLSNLLSSLSNNVSSVSSDPDLVSLVSSLVSNQVRQLPGAHPDLSSVLSSLVSNLVSLLSHPCPVCPSLVSLLLLLVLLVCQQVVPPDDRRGNNNHPVNNVSSLVSSLVSLLVLLVVLLVQLVVCLVVVDDDVVLLVSLQVSLVSLLSSLSSLLSCLCCCQVVVPPLLSSLLSLLSSLQSLVSSLVSCLVCLVVCLVCLVGPSVVSLLCCLPPRVLSVVVSCVVGSVDPPVVVVVVDPPPVVVVSVVSNVSSVVSNVSSQVSLVSSCVSNVNPSSNRDHDCPPPPDDPPPPPVVVVVVVVVVVVVPPDDDDDDDDDDDDDDDDDDDDDDDDDDDDDDDDDDDDDDDDDDDDDDDDDD